Protein AF-A0A9W6VJ32-F1 (afdb_monomer)

Radius of gyration: 26.05 Å; Cα contacts (8 Å, |Δi|>4): 1551; chains: 1; bounding box: 72×73×75 Å

Structure (mmCIF, N/CA/C/O backbone):
data_AF-A0A9W6VJ32-F1
#
_entry.id   AF-A0A9W6VJ32-F1
#
loop_
_atom_site.group_PDB
_atom_site.id
_atom_site.type_symbol
_atom_site.label_atom_id
_atom_site.label_alt_id
_atom_site.label_comp_id
_atom_site.label_asym_id
_atom_site.label_entity_id
_atom_site.label_seq_id
_atom_site.pdbx_PDB_ins_code
_atom_site.Cartn_x
_atom_site.Cartn_y
_atom_site.Cartn_z
_atom_site.occupancy
_atom_site.B_iso_or_equiv
_atom_site.auth_seq_id
_atom_site.auth_comp_id
_atom_site.auth_asym_id
_atom_site.auth_atom_id
_atom_site.pdbx_PDB_model_num
ATOM 1 N N . MET A 1 1 ? -39.726 7.443 27.104 1.00 40.94 1 MET A N 1
ATOM 2 C CA . MET A 1 1 ? -38.645 8.088 27.878 1.00 40.94 1 MET A CA 1
ATOM 3 C C . MET A 1 1 ? -37.521 8.373 26.906 1.00 40.94 1 MET A C 1
ATOM 5 O O . MET A 1 1 ? -36.935 7.430 26.396 1.00 40.94 1 MET A O 1
ATOM 9 N N . THR A 1 2 ? -37.294 9.635 26.560 1.00 41.00 2 THR A N 1
ATOM 10 C CA . THR A 1 2 ? -36.160 10.039 25.723 1.00 41.00 2 THR A CA 1
ATOM 11 C C . THR A 1 2 ? -34.895 9.851 26.555 1.00 41.00 2 THR A C 1
ATOM 13 O O . THR A 1 2 ? -34.724 10.516 27.574 1.00 41.00 2 THR A O 1
ATOM 16 N N . ILE A 1 3 ? -34.066 8.877 26.184 1.00 44.22 3 ILE A N 1
ATOM 17 C CA . ILE A 1 3 ? -32.775 8.625 26.828 1.00 44.22 3 ILE A CA 1
ATOM 18 C C . ILE A 1 3 ? -31.898 9.858 26.566 1.00 44.22 3 ILE A C 1
ATOM 20 O O . ILE A 1 3 ? -31.773 10.296 25.425 1.00 44.22 3 ILE A O 1
ATOM 24 N N . GLY A 1 4 ? -31.357 10.474 27.620 1.00 54.16 4 GLY A N 1
ATOM 25 C CA . GLY A 1 4 ? -30.499 11.651 27.477 1.00 54.16 4 GLY A CA 1
ATOM 26 C C . GLY A 1 4 ? -29.152 11.302 26.817 1.00 54.16 4 GLY A C 1
ATOM 27 O O . GLY A 1 4 ? -28.707 10.158 26.932 1.00 54.16 4 GLY A O 1
ATOM 28 N N . PRO A 1 5 ? -28.446 12.270 26.196 1.00 63.97 5 PRO A N 1
ATOM 29 C CA . PRO A 1 5 ? -27.190 12.021 25.480 1.00 63.97 5 PRO A CA 1
ATOM 30 C C . PRO A 1 5 ? -26.116 11.312 26.318 1.00 63.97 5 PRO A C 1
ATOM 32 O O . PRO A 1 5 ? -25.423 10.441 25.812 1.00 63.97 5 PRO A O 1
ATOM 35 N N . ALA A 1 6 ? -25.994 11.639 27.609 1.00 68.06 6 ALA A N 1
ATOM 36 C CA . ALA A 1 6 ? -25.026 10.998 28.505 1.00 68.06 6 ALA A CA 1
ATOM 37 C C . ALA A 1 6 ? -25.353 9.519 28.785 1.00 68.06 6 ALA A C 1
ATOM 39 O O . ALA A 1 6 ? -24.449 8.699 28.931 1.00 68.06 6 ALA A O 1
ATOM 40 N N . THR A 1 7 ? -26.639 9.166 28.835 1.00 75.81 7 THR A N 1
ATOM 41 C CA . THR A 1 7 ? -27.082 7.782 29.026 1.00 75.81 7 THR A CA 1
ATOM 42 C C . THR A 1 7 ? -26.848 6.961 27.757 1.00 75.81 7 THR A C 1
ATOM 44 O O . THR A 1 7 ? -26.374 5.840 27.856 1.00 75.81 7 THR A O 1
ATOM 47 N N . GLU A 1 8 ? -27.072 7.532 26.568 1.00 80.75 8 GLU A N 1
ATOM 48 C CA . GLU A 1 8 ? -26.770 6.877 25.283 1.00 80.75 8 GLU A CA 1
ATOM 49 C C . GLU A 1 8 ? -25.266 6.573 25.120 1.00 80.75 8 GLU A C 1
ATOM 51 O O . GLU A 1 8 ? -24.898 5.481 24.694 1.00 80.75 8 GLU A O 1
ATOM 56 N N . LYS A 1 9 ? -24.390 7.513 25.507 1.00 79.50 9 LYS A N 1
ATOM 57 C CA . LYS A 1 9 ? -22.926 7.321 25.511 1.00 79.50 9 LYS A CA 1
ATOM 58 C C . LYS A 1 9 ? -22.494 6.186 26.438 1.00 79.50 9 LYS A C 1
ATOM 60 O O . LYS A 1 9 ? -21.724 5.313 26.051 1.00 79.50 9 LYS A O 1
ATOM 65 N N . LEU A 1 10 ? -23.023 6.176 27.664 1.00 84.75 10 LEU A N 1
ATOM 66 C CA . LEU A 1 10 ? -22.725 5.125 28.634 1.00 84.75 10 LEU A CA 1
ATOM 67 C C . LEU A 1 10 ? -23.205 3.749 28.151 1.00 84.75 10 LEU A C 1
ATOM 69 O O . LEU A 1 10 ? -22.510 2.759 28.366 1.00 84.75 10 LEU A O 1
ATOM 73 N N . GLU A 1 11 ? -24.363 3.683 27.490 1.00 88.31 11 GLU A N 1
ATOM 74 C CA . GLU A 1 11 ? -24.868 2.438 26.906 1.00 88.31 11 GLU A CA 1
ATOM 75 C C . GLU A 1 11 ? -23.987 1.938 25.756 1.00 88.31 11 GLU A C 1
ATOM 77 O O . GLU A 1 11 ? -23.660 0.753 25.742 1.00 88.31 11 GLU A O 1
ATOM 82 N N . ARG A 1 12 ? -23.522 2.818 24.855 1.00 88.75 12 ARG A N 1
ATOM 83 C CA . ARG A 1 12 ? -22.544 2.447 23.816 1.00 88.75 12 ARG A CA 1
ATOM 84 C C . ARG A 1 12 ? -21.220 1.979 24.408 1.00 88.75 12 ARG A C 1
ATOM 86 O O . ARG A 1 12 ? -20.704 0.954 23.995 1.00 88.75 12 ARG A O 1
ATOM 93 N N . PHE A 1 13 ? -20.692 2.678 25.410 1.00 88.88 13 PHE A N 1
ATOM 94 C CA . PHE A 1 13 ? -19.461 2.271 26.095 1.00 88.88 13 PHE A CA 1
ATOM 95 C C . PHE A 1 13 ? -19.580 0.884 26.747 1.00 88.88 13 PHE A C 1
ATOM 97 O O . PHE A 1 13 ? -18.640 0.097 26.707 1.00 88.88 13 PHE A O 1
ATOM 104 N N . ARG A 1 14 ? -20.741 0.570 27.337 1.00 89.31 14 ARG A N 1
ATOM 105 C CA . ARG A 1 14 ? -21.022 -0.750 27.929 1.00 89.31 14 ARG A CA 1
ATOM 106 C C . ARG A 1 14 ? -21.269 -1.832 26.885 1.00 89.31 14 ARG A C 1
ATOM 108 O O . ARG A 1 14 ? -20.959 -2.991 27.140 1.00 89.31 14 ARG A O 1
ATOM 115 N N . ASN A 1 15 ? -21.830 -1.456 25.739 1.00 91.56 15 ASN A N 1
ATOM 116 C CA . ASN A 1 15 ? -22.187 -2.361 24.656 1.00 91.56 15 ASN A CA 1
ATOM 117 C C . ASN A 1 15 ? -21.660 -1.829 23.311 1.00 91.56 15 ASN A C 1
ATOM 119 O O . ASN A 1 15 ? -22.465 -1.381 22.488 1.00 91.56 15 ASN A O 1
ATOM 123 N N . PRO A 1 16 ? -20.331 -1.857 23.077 1.00 94.94 16 PRO A N 1
ATOM 124 C CA . PRO A 1 16 ? -19.769 -1.410 21.809 1.00 94.94 16 PRO A CA 1
ATOM 125 C C . PRO A 1 16 ? -20.291 -2.260 20.650 1.00 94.94 16 PRO A C 1
ATOM 127 O O . PRO A 1 16 ? -20.499 -3.472 20.801 1.00 94.94 16 PRO A O 1
ATOM 130 N N . ASP A 1 17 ? -20.493 -1.624 19.498 1.00 95.06 17 ASP A N 1
ATOM 131 C CA . ASP A 1 17 ? -20.909 -2.312 18.278 1.00 95.06 17 ASP A CA 1
ATOM 132 C C . ASP A 1 17 ? -19.764 -3.135 17.656 1.00 95.06 17 ASP A C 1
ATOM 134 O O . ASP A 1 17 ? -18.640 -3.195 18.167 1.00 95.06 17 ASP A O 1
ATOM 138 N N . PHE A 1 18 ? -20.057 -3.799 16.537 1.00 96.50 18 PHE A N 1
ATOM 139 C CA . PHE A 1 18 ? -19.086 -4.663 15.876 1.00 96.50 18 PHE A CA 1
ATOM 140 C C . PHE A 1 18 ? -17.877 -3.905 15.319 1.00 96.50 18 PHE A C 1
ATOM 142 O O . PHE A 1 18 ? -16.813 -4.505 15.242 1.00 96.50 18 PHE A O 1
ATOM 149 N N . TRP A 1 19 ? -18.006 -2.614 14.987 1.00 95.75 19 TRP A N 1
ATOM 150 C CA . TRP A 1 19 ? -16.893 -1.812 14.480 1.00 95.75 19 TRP A CA 1
ATOM 151 C C . TRP A 1 19 ? -15.859 -1.501 15.557 1.00 95.75 19 TRP A C 1
ATOM 153 O O . TRP A 1 19 ? -14.695 -1.280 15.242 1.00 95.75 19 TRP A O 1
ATOM 163 N N . HIS A 1 20 ? -16.267 -1.476 16.823 1.00 96.94 20 HIS A N 1
ATOM 164 C CA . HIS A 1 20 ? -15.357 -1.246 17.944 1.00 96.94 20 HIS A CA 1
ATOM 165 C C . HIS A 1 20 ? -14.816 -2.552 18.526 1.00 96.94 20 HIS A C 1
ATOM 167 O O . HIS A 1 20 ? -13.751 -2.552 19.138 1.00 96.94 20 HIS A O 1
ATOM 173 N N . ARG A 1 21 ? -15.534 -3.667 18.351 1.00 98.12 21 ARG A N 1
ATOM 174 C CA . ARG A 1 21 ? -15.049 -4.992 18.750 1.00 98.12 21 ARG A CA 1
ATOM 175 C C . ARG A 1 21 ? -13.944 -5.483 17.816 1.00 98.12 21 ARG A C 1
ATOM 177 O O . ARG A 1 21 ? -14.006 -5.186 16.624 1.00 98.12 21 ARG A O 1
ATOM 184 N N . PRO A 1 22 ? -12.981 -6.278 18.320 1.00 98.31 22 PRO A N 1
ATOM 185 C CA . PRO A 1 22 ? -11.993 -6.911 17.461 1.00 98.31 22 PRO A CA 1
ATOM 186 C C . PRO A 1 22 ? -12.642 -7.693 16.318 1.00 98.31 22 PRO A C 1
ATOM 188 O O . PRO A 1 22 ? -13.724 -8.278 16.476 1.00 98.31 22 PRO A O 1
ATOM 191 N N . ALA A 1 23 ? -11.953 -7.711 15.186 1.00 98.38 23 ALA A N 1
ATOM 192 C CA . ALA A 1 23 ? -12.263 -8.541 14.033 1.00 98.38 23 ALA A CA 1
ATOM 193 C C . ALA A 1 23 ? -11.168 -9.591 13.834 1.00 98.38 23 ALA A C 1
ATOM 195 O O . ALA A 1 23 ? -10.108 -9.498 14.449 1.00 98.38 23 ALA A O 1
ATOM 196 N N . ASN A 1 24 ? -11.405 -10.578 12.975 1.00 97.94 24 ASN A N 1
ATOM 197 C CA . ASN A 1 24 ? -10.355 -11.503 12.556 1.00 97.94 24 ASN A CA 1
ATOM 198 C C . ASN A 1 24 ? -10.454 -11.873 11.076 1.00 97.94 24 ASN A C 1
ATOM 200 O O . ASN A 1 24 ? -11.537 -11.874 10.483 1.00 97.94 24 ASN A O 1
ATOM 204 N N . TYR A 1 25 ? -9.318 -12.255 10.507 1.00 97.69 25 TYR A N 1
ATOM 205 C CA . TYR A 1 25 ? -9.321 -13.115 9.336 1.00 97.69 25 TYR A CA 1
ATOM 206 C C . TYR A 1 25 ? -9.586 -14.551 9.749 1.00 97.69 25 TYR A C 1
ATOM 208 O O . TYR A 1 25 ? -8.869 -15.093 10.589 1.00 97.69 25 TYR A O 1
ATOM 216 N N . TRP A 1 26 ? -10.568 -15.187 9.120 1.00 97.88 26 TRP A N 1
ATOM 217 C CA . TRP A 1 26 ? -10.842 -16.598 9.312 1.00 97.88 26 TRP A CA 1
ATOM 218 C C . TRP A 1 26 ? -10.242 -17.424 8.176 1.00 97.88 26 TRP A C 1
ATOM 220 O O . TRP A 1 26 ? -10.763 -17.457 7.061 1.00 97.88 26 TRP A O 1
ATOM 230 N N . PHE A 1 27 ? -9.128 -18.088 8.476 1.00 96.25 27 PHE A N 1
ATOM 231 C CA . PHE A 1 27 ? -8.302 -18.790 7.503 1.00 96.25 27 PHE A CA 1
ATOM 232 C C . PHE A 1 27 ? -8.800 -20.191 7.196 1.00 96.25 27 PHE A C 1
ATOM 234 O O . PHE A 1 27 ? -8.753 -21.108 8.027 1.00 96.25 27 PHE A O 1
ATOM 241 N N . TRP A 1 28 ? -9.237 -20.354 5.953 1.00 95.25 28 TRP A N 1
ATOM 242 C CA . TRP A 1 28 ? -9.712 -21.605 5.399 1.00 95.25 28 TRP A CA 1
ATOM 243 C C . TRP A 1 28 ? -8.620 -22.274 4.569 1.00 95.25 28 TRP A C 1
ATOM 245 O O . TRP A 1 28 ? -8.153 -21.755 3.560 1.00 95.25 28 TRP A O 1
ATOM 255 N N . HIS A 1 29 ? -8.260 -23.481 4.994 1.00 91.25 29 HIS A N 1
ATOM 256 C CA . HIS A 1 29 ? -7.287 -24.349 4.320 1.00 91.25 29 HIS A CA 1
ATOM 257 C C . HIS A 1 29 ? -7.994 -25.468 3.529 1.00 91.25 29 HIS A C 1
ATOM 259 O O . HIS A 1 29 ? -7.401 -26.155 2.704 1.00 91.25 29 HIS A O 1
ATOM 265 N N . ARG A 1 30 ? -9.289 -25.655 3.809 1.00 92.38 30 ARG A N 1
ATOM 266 C CA . ARG A 1 30 ? -10.243 -26.552 3.148 1.00 92.38 30 ARG A CA 1
ATOM 267 C C . ARG A 1 30 ? -11.662 -26.090 3.466 1.00 92.38 30 ARG A C 1
ATOM 269 O O . ARG A 1 30 ? -11.849 -25.293 4.387 1.00 92.38 30 ARG A O 1
ATOM 276 N N . VAL A 1 31 ? -12.652 -26.613 2.751 1.00 94.88 31 VAL A N 1
ATOM 277 C CA . VAL A 1 31 ? -14.061 -26.351 3.060 1.00 94.88 31 VAL A CA 1
ATOM 278 C C . VAL A 1 31 ? -14.361 -26.850 4.490 1.00 94.88 31 VAL A C 1
ATOM 280 O O . VAL A 1 31 ? -14.072 -28.015 4.799 1.00 94.88 31 VAL A O 1
ATOM 283 N N . PRO A 1 32 ? -14.875 -25.994 5.392 1.00 96.69 32 PRO A N 1
ATOM 284 C CA . PRO A 1 32 ? -15.302 -26.422 6.719 1.00 96.69 32 PRO A CA 1
ATOM 285 C C . PRO A 1 32 ? -16.650 -27.145 6.664 1.00 96.69 32 PRO A C 1
ATOM 287 O O . PRO A 1 32 ? -17.497 -26.857 5.818 1.00 96.69 32 PRO A O 1
ATOM 290 N N . THR A 1 33 ? -16.872 -28.069 7.596 1.00 97.94 33 THR A N 1
ATOM 291 C CA . THR A 1 33 ? -18.195 -28.678 7.786 1.00 97.94 33 THR A CA 1
ATOM 292 C C . THR A 1 33 ? -19.156 -27.697 8.463 1.00 97.94 33 THR A C 1
ATOM 294 O O . THR A 1 33 ? -18.730 -26.734 9.100 1.00 97.94 33 THR A O 1
ATOM 297 N N . GLU A 1 34 ? -20.467 -27.944 8.381 1.00 98.25 34 GLU A N 1
ATOM 298 C CA . GLU A 1 34 ? -21.461 -27.105 9.070 1.00 98.25 34 GLU A CA 1
ATOM 299 C C . GLU A 1 34 ? -21.238 -27.058 10.592 1.00 98.25 34 GLU A C 1
ATOM 301 O O . GLU A 1 34 ? -21.390 -26.000 11.205 1.00 98.25 34 GLU A O 1
ATOM 306 N N . ASP A 1 35 ? -20.812 -28.175 11.192 1.00 98.44 35 ASP A N 1
ATOM 307 C CA . ASP A 1 35 ? -20.491 -28.256 12.620 1.00 98.44 35 ASP A CA 1
ATOM 308 C C . ASP A 1 35 ? -19.253 -27.421 12.970 1.00 98.44 35 ASP A C 1
ATOM 310 O O . ASP A 1 35 ? -19.235 -26.738 13.995 1.00 98.44 35 ASP A O 1
ATOM 314 N N . GLU A 1 36 ? -18.227 -27.425 12.112 1.00 98.25 36 GLU A N 1
ATOM 315 C CA . GLU A 1 36 ? -17.039 -26.581 12.288 1.00 98.25 36 GLU A CA 1
ATOM 316 C C . GLU A 1 36 ? -17.384 -25.098 12.165 1.00 98.25 36 GLU A C 1
ATOM 318 O O . GLU A 1 36 ? -16.943 -24.308 13.001 1.00 98.25 36 GLU A O 1
ATOM 323 N N . ILE A 1 37 ? -18.215 -24.732 11.181 1.00 98.81 37 ILE A N 1
ATOM 324 C CA . ILE A 1 37 ? -18.724 -23.365 11.016 1.00 98.81 37 ILE A CA 1
ATOM 325 C C . ILE A 1 37 ? -19.460 -22.925 12.283 1.00 98.81 37 ILE A C 1
ATOM 327 O O . ILE A 1 37 ? -19.151 -21.876 12.853 1.00 98.81 37 ILE A O 1
ATOM 331 N N . LEU A 1 38 ? -20.414 -23.728 12.760 1.00 98.81 38 LEU A N 1
ATOM 332 C CA . LEU A 1 38 ? -21.183 -23.407 13.959 1.00 98.81 38 LEU A CA 1
ATOM 333 C C . LEU A 1 38 ? -20.287 -23.278 15.192 1.00 98.81 38 LEU A C 1
ATOM 335 O O . LEU A 1 38 ? -20.427 -22.314 15.951 1.00 98.81 38 LEU A O 1
ATOM 339 N N . ASN A 1 39 ? -19.377 -24.230 15.393 1.00 98.56 39 ASN A N 1
ATOM 340 C CA . ASN A 1 39 ? -18.496 -24.245 16.549 1.00 98.56 39 ASN A CA 1
ATOM 341 C C . ASN A 1 39 ? -17.556 -23.033 16.547 1.00 98.56 39 ASN A C 1
ATOM 343 O O . ASN A 1 39 ? -17.506 -22.305 17.535 1.00 98.56 39 ASN A O 1
ATOM 347 N N . GLN A 1 40 ? -16.872 -22.757 15.434 1.00 98.38 40 GLN A N 1
ATOM 348 C CA . GLN A 1 40 ? -15.889 -21.674 15.377 1.00 98.38 40 GLN A CA 1
ATOM 349 C C . GLN A 1 40 ? -16.530 -20.290 15.425 1.00 98.38 40 GLN A C 1
ATOM 351 O O . GLN A 1 40 ? -16.031 -19.431 16.148 1.00 98.38 40 GLN A O 1
ATOM 356 N N . LEU A 1 41 ? -17.679 -20.072 14.779 1.00 98.81 41 LEU A N 1
ATOM 357 C CA . LEU A 1 41 ? -18.399 -18.803 14.924 1.00 98.81 41 LEU A CA 1
ATOM 358 C C . LEU A 1 41 ? -18.948 -18.609 16.346 1.00 98.81 41 LEU A C 1
ATOM 360 O O . LEU A 1 41 ? -18.962 -17.489 16.861 1.00 98.81 41 L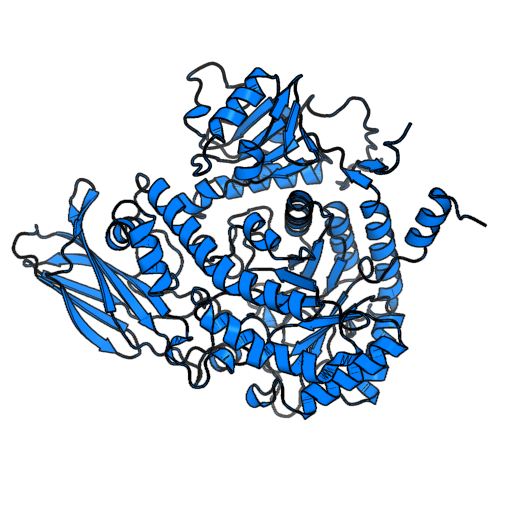EU A O 1
ATOM 364 N N . THR A 1 42 ? -19.359 -19.690 17.017 1.00 98.81 42 THR A N 1
ATOM 365 C CA . THR A 1 42 ? -19.733 -19.631 18.440 1.00 98.81 42 THR A CA 1
ATOM 366 C C . THR A 1 42 ? -18.522 -19.262 19.294 1.00 98.81 42 THR A C 1
ATOM 368 O O . THR A 1 42 ? -18.610 -18.334 20.095 1.00 98.81 42 THR A O 1
ATOM 371 N N . THR A 1 43 ? -17.373 -19.901 19.056 1.00 98.69 43 THR A N 1
ATOM 372 C CA . THR A 1 43 ? -16.103 -19.574 19.715 1.00 98.69 43 THR A CA 1
ATOM 373 C C . THR A 1 43 ? -15.706 -18.112 19.492 1.00 98.69 43 THR A C 1
ATOM 375 O O . THR A 1 43 ? -15.368 -17.429 20.455 1.00 98.69 43 THR A O 1
ATOM 378 N N . MET A 1 44 ? -15.803 -17.587 18.265 1.00 98.75 44 MET A N 1
ATOM 379 C CA . MET A 1 44 ? -15.507 -16.179 17.972 1.00 98.75 44 MET A CA 1
ATOM 380 C C . MET A 1 44 ? -16.406 -15.231 18.777 1.00 98.75 44 MET A C 1
ATOM 382 O O . MET A 1 44 ? -15.929 -14.286 19.410 1.00 98.75 44 MET A O 1
ATOM 386 N N . ARG A 1 45 ? -17.715 -15.503 18.807 1.00 98.50 45 ARG A N 1
ATOM 387 C CA . ARG A 1 45 ? -18.674 -14.708 19.582 1.00 98.50 45 ARG A CA 1
ATOM 388 C C . ARG A 1 45 ? -18.364 -14.746 21.081 1.00 98.50 45 ARG A C 1
ATOM 390 O O . ARG A 1 45 ? -18.418 -13.713 21.750 1.00 98.50 45 ARG A O 1
ATOM 397 N N . GLU A 1 46 ? -18.062 -15.920 21.625 1.00 98.50 46 GLU A N 1
ATOM 398 C CA . GLU A 1 46 ? -17.724 -16.090 23.042 1.00 98.50 46 GLU A CA 1
ATOM 399 C C . GLU A 1 46 ? -16.419 -15.370 23.401 1.00 98.50 46 GLU A C 1
ATOM 401 O O . GLU A 1 46 ? -16.377 -14.656 24.408 1.00 98.50 46 GLU A O 1
ATOM 406 N N . ALA A 1 47 ? -15.417 -15.453 22.521 1.00 98.50 47 ALA A N 1
ATOM 407 C CA . ALA A 1 47 ? -14.147 -14.739 22.611 1.00 98.50 47 ALA A CA 1
ATOM 408 C C . ALA A 1 47 ? -14.283 -13.215 22.431 1.00 98.50 47 ALA A C 1
ATOM 410 O O . ALA A 1 47 ? -13.345 -12.487 22.739 1.00 98.50 47 ALA A O 1
ATOM 411 N N . GLY A 1 48 ? -15.446 -12.710 22.010 1.00 98.12 48 GLY A N 1
ATOM 412 C CA . GLY A 1 48 ? -15.768 -11.282 21.994 1.00 98.12 48 GLY A CA 1
ATOM 413 C C . GLY A 1 48 ? -15.519 -10.558 20.670 1.00 98.12 48 GLY A C 1
ATOM 414 O O . GLY A 1 48 ? -15.640 -9.328 20.657 1.00 98.12 48 GLY A O 1
ATOM 415 N N . TYR A 1 49 ? -15.226 -11.284 19.585 1.00 98.62 49 TYR A N 1
ATOM 416 C CA . TYR A 1 49 ? -15.144 -10.707 18.240 1.00 98.62 49 TYR A CA 1
ATOM 417 C C . TYR A 1 49 ? -16.509 -10.173 17.784 1.00 98.62 49 TYR A C 1
ATOM 419 O O . TYR A 1 49 ? -17.558 -10.733 18.119 1.00 98.62 49 TYR A O 1
ATOM 427 N N . GLY A 1 50 ? -16.493 -9.077 17.024 1.00 98.25 50 GLY A N 1
ATOM 428 C CA . GLY A 1 50 ? -17.693 -8.476 16.428 1.00 98.25 50 GLY A CA 1
ATOM 429 C C . GLY A 1 50 ? -17.891 -8.846 14.961 1.00 98.25 50 GLY A C 1
ATOM 430 O O . GLY A 1 50 ? -19.029 -8.985 14.502 1.00 98.25 50 GLY A O 1
ATOM 431 N N . SER A 1 51 ? -16.790 -9.020 14.233 1.00 98.62 51 SER A N 1
ATOM 432 C CA . SER A 1 51 ? -16.803 -9.350 12.813 1.00 98.62 51 SER A CA 1
ATOM 433 C C . SER A 1 51 ? -15.645 -10.257 12.412 1.00 98.62 51 SER A C 1
ATOM 435 O O . SER A 1 51 ? -14.706 -10.465 13.178 1.00 98.62 51 SER A O 1
ATOM 437 N N . PHE A 1 52 ? -15.728 -10.815 11.212 1.00 98.69 52 PHE A N 1
ATOM 438 C CA . PHE A 1 52 ? -14.658 -11.593 10.598 1.00 98.69 52 PHE A CA 1
ATOM 439 C C . PHE A 1 52 ? -14.739 -11.501 9.070 1.00 98.69 52 PHE A C 1
ATOM 441 O O . PHE A 1 52 ? -15.774 -11.118 8.525 1.00 98.69 52 PHE A O 1
ATOM 448 N N . GLN A 1 53 ? -13.683 -11.903 8.373 1.00 97.94 53 GLN A N 1
ATOM 449 C CA . GLN A 1 53 ? -13.727 -12.158 6.932 1.00 97.94 53 GLN A CA 1
ATOM 450 C C . GLN A 1 53 ? -13.081 -13.500 6.606 1.00 97.94 53 GLN A C 1
ATOM 452 O O . GLN A 1 53 ? -12.042 -13.848 7.161 1.00 97.94 53 GLN A O 1
ATOM 457 N N . VAL A 1 54 ? -13.724 -14.278 5.735 1.00 97.75 54 VAL A N 1
ATOM 458 C CA . VAL A 1 54 ? -13.202 -15.582 5.307 1.00 97.75 54 VAL A CA 1
ATOM 459 C C . VAL A 1 54 ? -12.116 -15.352 4.270 1.00 97.75 54 VAL A C 1
ATOM 461 O O . VAL A 1 54 ? -12.412 -14.819 3.206 1.00 97.75 54 VAL A O 1
ATOM 464 N N . ALA A 1 55 ? -10.901 -15.810 4.554 1.00 96.06 55 ALA A N 1
ATOM 465 C CA . ALA A 1 55 ? -9.777 -15.762 3.627 1.00 96.06 55 ALA A CA 1
ATOM 466 C C . ALA A 1 55 ? -9.225 -17.175 3.415 1.00 96.06 55 ALA A C 1
ATOM 468 O O . ALA A 1 55 ? -9.067 -17.951 4.360 1.00 96.06 55 ALA A O 1
ATOM 469 N N . VAL A 1 56 ? -8.951 -17.531 2.163 1.00 94.69 56 VAL A N 1
ATOM 470 C CA . VAL A 1 56 ? -8.240 -18.777 1.839 1.00 94.69 56 VAL A CA 1
ATOM 471 C C . VAL A 1 56 ? -6.730 -18.553 1.919 1.00 94.69 56 VAL A C 1
ATOM 473 O O . VAL A 1 56 ? -6.280 -17.410 1.863 1.00 94.69 56 VAL A O 1
ATOM 476 N N . ARG A 1 57 ? -5.968 -19.639 2.100 1.00 91.62 57 ARG A N 1
ATOM 477 C CA . ARG A 1 57 ? -4.498 -19.622 2.232 1.00 91.62 57 ARG A CA 1
ATOM 478 C C . ARG A 1 57 ? -3.808 -20.416 1.123 1.00 91.62 57 ARG A C 1
ATOM 480 O O . ARG A 1 57 ? -4.460 -21.180 0.418 1.00 91.62 57 ARG A O 1
ATOM 487 N N . LEU A 1 58 ? -2.482 -20.281 0.999 1.00 89.56 58 LEU A N 1
ATOM 488 C CA . LEU A 1 58 ? -1.659 -20.939 -0.034 1.00 89.56 58 LEU A CA 1
ATOM 489 C C . LEU A 1 58 ? -1.848 -22.462 -0.110 1.00 89.56 58 LEU A C 1
ATOM 491 O O . LEU A 1 58 ? -1.699 -23.055 -1.175 1.00 89.56 58 LEU A O 1
ATOM 495 N N . SER A 1 59 ? -2.217 -23.082 1.008 1.00 86.69 59 SER A N 1
ATOM 496 C CA . SER A 1 59 ? -2.548 -24.507 1.106 1.00 86.69 59 SER A CA 1
ATOM 497 C C . SER A 1 59 ? -3.871 -24.911 0.433 1.00 86.69 59 SER A C 1
ATOM 499 O O . SER A 1 59 ? -4.091 -26.102 0.193 1.00 86.69 59 SER A O 1
ATOM 501 N N . TRP A 1 60 ? -4.757 -23.957 0.135 1.00 90.88 60 TRP A N 1
ATOM 502 C CA . TRP A 1 60 ? -6.015 -24.208 -0.562 1.00 90.88 60 TRP A CA 1
ATOM 503 C C . TRP A 1 60 ? -5.748 -24.604 -2.028 1.00 90.88 60 TRP A C 1
ATOM 505 O O . TRP A 1 60 ? -4.808 -24.119 -2.649 1.00 90.88 60 TRP A O 1
ATOM 515 N N . PRO A 1 61 ? -6.551 -25.477 -2.657 1.00 90.94 61 PRO A N 1
ATOM 516 C CA . PRO A 1 61 ? -6.398 -25.744 -4.086 1.00 90.94 61 PRO A CA 1
ATOM 517 C C . PRO A 1 61 ? -6.926 -24.579 -4.941 1.00 90.94 61 PRO A C 1
ATOM 519 O O . PRO A 1 61 ? -8.137 -24.379 -5.033 1.00 90.94 61 PRO A O 1
ATOM 522 N N . LEU A 1 62 ? -6.048 -23.850 -5.641 1.00 91.75 62 LEU A N 1
ATOM 523 C CA . LEU A 1 62 ? -6.393 -22.674 -6.470 1.00 91.75 62 LEU A CA 1
ATOM 524 C C . LEU A 1 62 ? -7.658 -22.858 -7.338 1.00 91.75 62 LEU A C 1
ATOM 526 O O . LEU A 1 62 ? -8.545 -22.008 -7.372 1.00 91.75 62 LEU A O 1
ATOM 530 N N . ARG A 1 63 ? -7.786 -24.013 -8.005 1.00 91.00 63 ARG A N 1
ATOM 531 C CA . ARG A 1 63 ? -8.923 -24.343 -8.890 1.00 91.00 63 ARG A CA 1
ATOM 532 C C . ARG A 1 63 ? -10.282 -24.431 -8.175 1.00 91.00 63 ARG A C 1
ATOM 534 O O . ARG A 1 63 ? -11.317 -24.366 -8.833 1.00 91.00 63 ARG A O 1
ATOM 541 N N . GLU A 1 64 ? -10.280 -24.634 -6.859 1.00 94.94 64 GLU A N 1
ATOM 542 C CA . GLU A 1 64 ? -11.477 -24.810 -6.026 1.00 94.94 64 GLU A CA 1
ATOM 543 C C . GLU A 1 64 ? -11.958 -23.486 -5.417 1.00 94.94 64 GLU A C 1
ATOM 545 O O . GLU A 1 64 ? -13.068 -23.422 -4.882 1.00 94.94 64 GLU A O 1
ATOM 550 N N . TYR A 1 65 ? -11.165 -22.414 -5.529 1.00 96.38 65 TYR A N 1
ATOM 551 C CA . TYR A 1 65 ? -11.577 -21.070 -5.136 1.00 96.38 65 TYR A CA 1
ATOM 552 C C . TYR A 1 65 ? -12.781 -20.595 -5.963 1.00 96.38 65 TYR A C 1
ATOM 554 O O . TYR A 1 65 ? -12.818 -20.754 -7.192 1.00 96.38 65 TYR A O 1
ATOM 562 N N . LEU A 1 66 ? -13.784 -20.043 -5.269 1.00 97.06 66 LEU A N 1
ATOM 563 C CA . LEU A 1 66 ? -15.106 -19.674 -5.804 1.00 97.06 66 LEU A CA 1
ATOM 564 C C . LEU A 1 66 ? -15.869 -20.836 -6.463 1.00 97.06 66 LEU A C 1
ATOM 566 O O . LEU A 1 66 ? -16.761 -20.627 -7.283 1.00 97.06 66 LEU A O 1
ATOM 570 N N . SER A 1 67 ? -15.537 -22.083 -6.118 1.00 97.38 67 SER A N 1
ATOM 571 C CA . SER A 1 67 ? -16.363 -23.230 -6.494 1.00 97.38 67 SER A CA 1
ATOM 572 C C . SER A 1 67 ? -17.736 -23.165 -5.819 1.00 97.38 67 SER A C 1
ATOM 574 O O . SER A 1 67 ? -17.940 -22.492 -4.807 1.00 97.38 67 SER A O 1
ATOM 576 N N . ARG A 1 68 ? -18.696 -23.933 -6.345 1.00 97.69 68 ARG A N 1
ATOM 577 C CA . ARG A 1 68 ? -20.028 -24.049 -5.737 1.00 97.69 68 ARG A CA 1
ATOM 578 C C . ARG A 1 68 ? -19.967 -24.538 -4.288 1.00 97.69 68 ARG A C 1
ATOM 580 O O . ARG A 1 68 ? -20.757 -24.082 -3.468 1.00 97.69 68 ARG A O 1
ATOM 587 N N . GLU A 1 69 ? -19.062 -25.464 -3.986 1.00 97.69 69 GLU A N 1
ATOM 588 C CA . GLU A 1 69 ? -18.880 -25.998 -2.634 1.00 97.69 69 GLU A CA 1
ATOM 589 C C . GLU A 1 69 ? -18.370 -24.912 -1.680 1.00 97.69 69 GLU A C 1
ATOM 591 O O . GLU A 1 69 ? -18.975 -24.688 -0.632 1.00 97.69 69 GLU A O 1
ATOM 596 N N . TYR A 1 70 ? -17.351 -24.156 -2.101 1.00 97.94 70 TYR A N 1
ATOM 597 C CA . TYR A 1 70 ? -16.848 -22.996 -1.363 1.00 97.94 70 TYR A CA 1
ATOM 598 C C . TYR A 1 70 ? -17.956 -21.966 -1.091 1.00 97.94 70 TYR A C 1
ATOM 600 O O . TYR A 1 70 ? -18.198 -21.607 0.060 1.00 97.94 70 TYR A O 1
ATOM 608 N N . LEU A 1 71 ? -18.684 -21.539 -2.129 1.00 98.50 71 LEU A N 1
ATOM 609 C CA . LEU A 1 71 ? -19.750 -20.538 -1.995 1.00 98.50 71 LEU A CA 1
ATOM 610 C C . LEU A 1 71 ? -20.918 -21.040 -1.132 1.00 98.50 71 LEU A C 1
ATOM 612 O O . LEU A 1 71 ? -21.530 -20.256 -0.410 1.00 98.50 71 LEU A O 1
ATOM 616 N N . THR A 1 72 ? -21.198 -22.348 -1.145 1.00 98.62 72 THR A N 1
ATOM 617 C CA . THR A 1 72 ? -22.198 -22.960 -0.254 1.00 98.62 72 THR A CA 1
ATOM 618 C C . THR A 1 72 ? -21.749 -22.885 1.206 1.00 98.62 72 THR A C 1
ATOM 620 O O . THR A 1 72 ? -22.535 -22.490 2.062 1.00 98.62 72 THR A O 1
ATOM 623 N N . ALA A 1 73 ? -20.483 -23.186 1.505 1.00 98.62 73 ALA A N 1
ATOM 624 C CA . ALA A 1 73 ? -19.953 -23.058 2.863 1.00 98.62 73 ALA A CA 1
ATOM 625 C C . ALA A 1 73 ? -19.898 -21.593 3.336 1.00 98.62 73 ALA A C 1
ATOM 627 O O . ALA A 1 73 ? -20.206 -21.301 4.495 1.00 98.62 73 ALA A O 1
ATOM 628 N N . VAL A 1 74 ? -19.565 -20.656 2.442 1.00 98.69 74 VAL A N 1
ATOM 629 C CA . VAL A 1 74 ? -19.618 -19.207 2.710 1.00 98.69 74 VAL A CA 1
ATOM 630 C C . VAL A 1 74 ? -21.050 -18.759 3.007 1.00 98.69 74 VAL A C 1
ATOM 632 O O . VAL A 1 74 ? -21.283 -18.004 3.951 1.00 98.69 74 VAL A O 1
ATOM 635 N N . ARG A 1 75 ? -22.035 -19.282 2.272 1.00 98.75 75 ARG A N 1
ATOM 636 C CA . ARG A 1 75 ? -23.452 -19.046 2.557 1.00 98.75 75 ARG A CA 1
ATOM 637 C C . ARG A 1 75 ? -23.854 -19.566 3.940 1.00 98.75 75 ARG A C 1
ATOM 639 O O . ARG A 1 75 ? -24.381 -18.795 4.740 1.00 98.75 75 ARG A O 1
ATOM 646 N N . THR A 1 76 ? -23.533 -20.819 4.268 1.00 98.81 76 THR A N 1
ATOM 647 C CA . THR A 1 76 ? -23.789 -21.394 5.603 1.00 98.81 76 THR A CA 1
ATOM 648 C C . THR A 1 76 ? -23.120 -20.581 6.716 1.00 98.81 76 THR A C 1
ATOM 650 O O . THR A 1 76 ? -23.694 -20.384 7.792 1.00 98.81 76 THR A O 1
ATOM 653 N N . THR A 1 77 ? -21.922 -20.060 6.448 1.00 98.81 77 THR A N 1
ATOM 654 C CA . THR A 1 77 ? -21.199 -19.143 7.335 1.00 98.81 77 THR A CA 1
ATOM 655 C C . THR A 1 77 ? -21.984 -17.856 7.570 1.00 98.81 77 THR A C 1
ATOM 657 O O . THR A 1 77 ? -22.194 -17.485 8.724 1.00 98.81 77 THR A O 1
ATOM 660 N N . ALA A 1 78 ? -22.490 -17.208 6.518 1.00 98.88 78 ALA A N 1
ATOM 661 C CA . ALA A 1 78 ? -23.282 -15.986 6.638 1.00 98.88 78 ALA A CA 1
ATOM 662 C C . ALA A 1 78 ? -24.625 -16.218 7.364 1.00 98.88 78 ALA A C 1
ATOM 664 O O . ALA A 1 78 ? -25.009 -15.426 8.229 1.00 98.88 78 ALA A O 1
ATOM 665 N N . ASP A 1 79 ? -25.320 -17.326 7.085 1.00 98.81 79 ASP A N 1
ATOM 666 C CA . ASP A 1 79 ? -26.546 -17.733 7.792 1.00 98.81 79 ASP A CA 1
ATOM 667 C C . ASP A 1 79 ? -26.299 -17.945 9.292 1.00 98.81 79 ASP A C 1
ATOM 669 O O . ASP A 1 79 ? -27.075 -17.500 10.148 1.00 98.81 79 ASP A O 1
ATOM 673 N N . THR A 1 80 ? -25.177 -18.574 9.632 1.00 98.81 80 THR A N 1
ATOM 674 C CA . THR A 1 80 ? -24.785 -18.814 11.023 1.00 98.81 80 THR A CA 1
ATOM 675 C C . THR A 1 80 ? -24.341 -17.525 11.717 1.00 98.81 80 THR A C 1
ATOM 677 O O . THR A 1 80 ? -24.770 -17.259 12.843 1.00 98.81 80 THR A O 1
ATOM 680 N N . ALA A 1 81 ? -23.564 -16.675 11.041 1.00 98.81 81 ALA A N 1
ATOM 681 C CA . ALA A 1 81 ? -23.141 -15.371 11.547 1.00 98.81 81 ALA A CA 1
ATOM 682 C C . ALA A 1 81 ? -24.345 -14.480 11.879 1.00 98.81 81 ALA A C 1
ATOM 684 O O . ALA A 1 81 ? -24.409 -13.928 12.980 1.00 98.81 81 ALA A O 1
ATOM 685 N N . ARG A 1 82 ? -25.355 -14.433 10.996 1.00 98.69 82 ARG A N 1
ATOM 686 C CA . ARG A 1 82 ? -26.624 -13.731 11.243 1.00 98.69 82 ARG A CA 1
ATOM 687 C C . ARG A 1 82 ? -27.299 -14.207 12.526 1.00 98.69 82 ARG A C 1
ATOM 689 O O . ARG A 1 82 ? -27.689 -13.388 13.356 1.00 98.69 82 ARG A O 1
ATOM 696 N N . ARG A 1 83 ? -27.428 -15.527 12.713 1.00 98.50 83 ARG A N 1
ATOM 697 C CA . ARG A 1 83 ? -28.043 -16.122 13.917 1.00 98.50 83 ARG A CA 1
ATOM 698 C C . ARG A 1 83 ? -27.281 -15.782 15.199 1.00 98.50 83 ARG A C 1
ATOM 700 O O . ARG A 1 83 ? -27.893 -15.678 16.260 1.00 98.50 83 ARG A O 1
ATOM 707 N N . LEU A 1 84 ? -25.962 -15.638 15.104 1.00 98.44 84 LEU A N 1
ATOM 708 C CA . LEU A 1 84 ? -25.077 -15.332 16.228 1.00 98.44 84 LEU A CA 1
ATOM 709 C C . LEU A 1 84 ? -24.883 -13.826 16.464 1.00 98.44 84 LEU A C 1
ATOM 711 O O . LEU A 1 84 ? -24.341 -13.449 17.503 1.00 98.44 84 LEU A O 1
ATOM 715 N N . GLY A 1 85 ? -25.359 -12.974 15.551 1.00 97.88 85 GLY A N 1
ATOM 716 C CA . GLY A 1 85 ? -25.206 -11.521 15.623 1.00 97.88 85 GLY A CA 1
ATOM 717 C C . GLY A 1 85 ? -23.811 -11.019 15.241 1.00 97.88 85 GLY A C 1
ATOM 718 O O . GLY A 1 85 ? -23.469 -9.892 15.586 1.00 97.88 85 GLY A O 1
ATOM 719 N N . LEU A 1 86 ? -23.017 -11.835 14.545 1.00 98.62 86 LEU A N 1
ATOM 720 C CA . LEU A 1 86 ? -21.718 -11.440 13.999 1.00 98.62 86 LEU A CA 1
ATOM 721 C C . LEU A 1 86 ? -21.895 -10.701 12.667 1.00 98.62 86 LEU A C 1
ATOM 723 O O . LEU A 1 86 ? -22.943 -10.793 12.018 1.00 98.62 86 LEU A O 1
ATOM 727 N N . ARG A 1 87 ? -20.868 -9.956 12.263 1.00 98.69 87 ARG A N 1
ATOM 728 C CA . ARG A 1 87 ? -20.763 -9.363 10.925 1.00 98.69 87 ARG A CA 1
ATOM 729 C C . ARG A 1 87 ? -19.664 -10.021 10.112 1.00 98.69 87 ARG A C 1
ATOM 731 O O . ARG A 1 87 ? -18.706 -10.551 10.666 1.00 98.69 87 ARG A O 1
ATOM 738 N N . MET A 1 88 ? -19.824 -9.976 8.802 1.00 98.38 88 MET A N 1
ATOM 739 C CA . MET A 1 88 ? -18.921 -10.583 7.844 1.00 98.38 88 MET A CA 1
ATOM 740 C C . MET A 1 88 ? -18.445 -9.538 6.830 1.00 98.38 88 MET A C 1
ATOM 742 O O . MET A 1 88 ? -19.247 -8.763 6.305 1.00 98.38 88 MET A O 1
ATOM 746 N N . GLY A 1 89 ? -17.146 -9.531 6.554 1.00 98.19 89 GLY A N 1
ATOM 747 C CA . GLY A 1 89 ? -16.568 -8.918 5.362 1.00 98.19 89 GLY A CA 1
ATOM 748 C C . GLY A 1 89 ? -16.360 -9.960 4.261 1.00 98.19 89 GLY A C 1
ATOM 749 O O . GLY A 1 89 ? -16.148 -11.143 4.547 1.00 98.19 89 GLY A O 1
ATOM 750 N N . ILE A 1 90 ? -16.409 -9.524 3.005 1.00 98.44 90 ILE A N 1
ATOM 751 C CA . ILE A 1 90 ? -15.872 -10.288 1.875 1.00 98.44 90 ILE A CA 1
ATOM 752 C C . ILE A 1 90 ? -14.391 -9.935 1.782 1.00 98.44 90 ILE A C 1
ATOM 754 O O . ILE A 1 90 ? -14.064 -8.788 1.496 1.00 98.44 90 ILE A O 1
ATOM 758 N N . TYR A 1 91 ? -13.511 -10.899 2.040 1.00 97.81 91 TYR A N 1
ATOM 759 C CA . TYR A 1 91 ? -12.118 -10.783 1.621 1.00 97.81 91 TYR A CA 1
ATOM 760 C C . TYR A 1 91 ? -12.073 -11.043 0.117 1.00 97.81 91 TYR A C 1
ATOM 762 O O . TYR A 1 91 ? -12.634 -12.040 -0.346 1.00 97.81 91 TYR A O 1
ATOM 770 N N . ASP A 1 92 ? -11.535 -10.098 -0.642 1.00 96.50 92 ASP A N 1
ATOM 771 C CA . ASP A 1 92 ? -11.855 -9.971 -2.062 1.00 96.50 92 ASP A CA 1
ATOM 772 C C . ASP A 1 92 ? -11.101 -10.930 -2.993 1.00 96.50 92 ASP A C 1
ATOM 774 O O . ASP A 1 92 ? -11.489 -11.057 -4.157 1.00 96.50 92 ASP A O 1
ATOM 778 N N . ASP A 1 93 ? -10.087 -11.644 -2.495 1.00 96.69 93 ASP A N 1
ATOM 779 C CA . ASP A 1 93 ? -9.257 -12.516 -3.327 1.00 96.69 93 ASP A CA 1
ATOM 780 C C . ASP A 1 93 ? -8.849 -13.854 -2.675 1.00 96.69 93 ASP A C 1
ATOM 782 O O . ASP A 1 93 ? -9.205 -14.220 -1.548 1.00 96.69 93 ASP A O 1
ATOM 786 N N . TYR A 1 94 ? -8.147 -14.648 -3.477 1.00 94.56 94 TYR A N 1
ATOM 787 C CA . TYR A 1 94 ? -7.453 -15.861 -3.107 1.00 94.56 94 TYR A CA 1
ATOM 788 C C . TYR A 1 94 ? -6.085 -15.499 -2.529 1.00 94.56 94 TYR A C 1
ATOM 790 O O . TYR A 1 94 ? -5.195 -15.118 -3.290 1.00 94.56 94 TYR A O 1
ATOM 798 N N . ASN A 1 95 ? -5.905 -15.677 -1.214 1.00 91.75 95 ASN A N 1
ATOM 799 C CA . ASN A 1 95 ? -4.793 -15.081 -0.459 1.00 91.75 95 ASN A CA 1
ATOM 800 C C . ASN A 1 95 ? -4.770 -13.548 -0.659 1.00 91.75 95 ASN A C 1
ATOM 802 O O . ASN A 1 95 ? -5.798 -12.954 -0.947 1.00 91.75 95 ASN A O 1
ATOM 806 N N . TRP A 1 96 ? -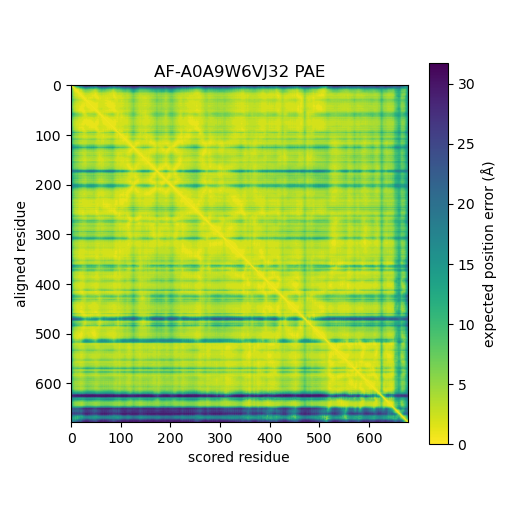3.606 -12.921 -0.534 1.00 88.75 96 TRP A N 1
ATOM 807 C CA . TRP A 1 96 ? -3.367 -11.511 -0.831 1.00 88.75 96 TRP A CA 1
ATOM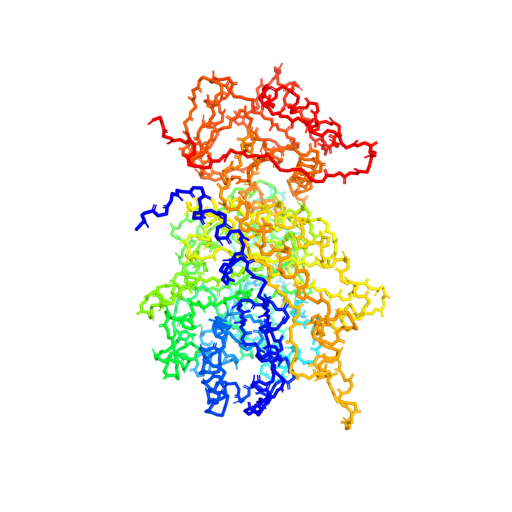 808 C C . TRP A 1 96 ? -2.605 -11.457 -2.158 1.00 88.75 96 TRP A C 1
ATOM 810 O O . TRP A 1 96 ? -1.474 -11.878 -2.230 1.00 88.75 96 TRP A O 1
ATOM 820 N N . LEU A 1 97 ? -3.172 -11.051 -3.277 1.00 91.31 97 LEU A N 1
ATOM 821 C CA . LEU A 1 97 ? -3.185 -9.638 -3.625 1.00 91.31 97 LEU A CA 1
ATOM 822 C C . LEU A 1 97 ? -4.491 -9.363 -4.355 1.00 91.31 97 LEU A C 1
ATOM 824 O O . LEU A 1 97 ? -4.821 -10.050 -5.322 1.00 91.31 97 LEU A O 1
ATOM 828 N N . SER A 1 98 ? -5.225 -8.349 -3.926 1.00 96.31 98 SER A N 1
ATOM 829 C CA . SER A 1 98 ? -6.526 -8.038 -4.515 1.00 96.31 98 SER A CA 1
ATOM 830 C C . SER A 1 98 ? -6.461 -7.735 -6.007 1.00 96.31 98 SER A C 1
ATOM 832 O O . SER A 1 98 ? -5.795 -6.792 -6.418 1.00 96.31 98 SER A O 1
ATOM 834 N N . GLY A 1 99 ? -7.237 -8.456 -6.814 1.00 96.69 99 GLY A N 1
ATOM 835 C CA . GLY A 1 99 ? -7.465 -8.157 -8.229 1.00 96.69 99 GLY A CA 1
ATOM 836 C C . GLY A 1 99 ? -7.373 -9.367 -9.158 1.00 96.69 99 GLY A C 1
ATOM 837 O O . GLY A 1 99 ? -7.870 -9.321 -10.288 1.00 96.69 99 GLY A O 1
ATOM 838 N N . HIS A 1 100 ? -6.773 -10.474 -8.723 1.00 95.38 100 HIS A N 1
ATOM 839 C CA . HIS A 1 100 ? -6.524 -11.626 -9.589 1.00 95.38 100 HIS A CA 1
ATOM 840 C C . HIS A 1 100 ? -7.603 -12.721 -9.511 1.00 95.38 100 HIS A C 1
ATOM 842 O O . HIS A 1 100 ? -7.717 -13.524 -10.447 1.00 95.38 100 HIS A O 1
ATOM 848 N N . ALA A 1 101 ? -8.390 -12.788 -8.434 1.00 96.38 101 ALA A N 1
ATOM 849 C CA . ALA A 1 101 ? -9.425 -13.796 -8.166 1.00 96.38 101 ALA A CA 1
ATOM 850 C C . ALA A 1 101 ? -8.935 -15.243 -8.381 1.00 96.38 101 ALA A C 1
ATOM 852 O O . ALA A 1 101 ? -9.532 -16.035 -9.119 1.00 96.38 101 ALA A O 1
ATOM 853 N N . GLY A 1 102 ? -7.779 -15.586 -7.812 1.00 94.56 102 GLY A N 1
ATOM 854 C CA . GLY A 1 102 ? -7.087 -16.861 -8.079 1.00 94.56 102 GLY A CA 1
ATOM 855 C C . GLY A 1 102 ? -6.694 -17.103 -9.555 1.00 94.56 102 GLY A C 1
ATOM 856 O O . GLY A 1 102 ? -6.712 -18.243 -10.021 1.00 94.56 102 GLY A O 1
ATOM 857 N N . GLY A 1 103 ? -6.398 -16.046 -10.321 1.00 95.94 103 GLY A N 1
ATOM 858 C CA . GLY A 1 103 ? -6.054 -16.098 -11.750 1.00 95.94 103 GLY A CA 1
ATOM 859 C C . GLY A 1 103 ? -7.252 -16.071 -12.699 1.00 95.94 103 GLY A C 1
ATOM 860 O O . GLY A 1 103 ? -7.074 -16.078 -13.918 1.00 95.94 103 GLY A O 1
ATOM 861 N N . LYS A 1 104 ? -8.483 -16.024 -12.177 1.00 97.38 104 LYS A N 1
ATOM 862 C CA . LYS A 1 104 ? -9.698 -15.961 -13.002 1.00 97.38 104 LYS A CA 1
ATOM 863 C C . LYS A 1 104 ? -9.812 -14.642 -13.764 1.00 97.38 104 LYS A C 1
ATOM 865 O O . LYS A 1 104 ? -10.411 -14.641 -14.839 1.00 97.38 104 LYS A O 1
ATOM 870 N N . THR A 1 105 ? -9.237 -13.552 -13.249 1.00 98.12 105 THR A N 1
ATOM 871 C CA . THR A 1 105 ? -9.289 -12.242 -13.916 1.00 98.12 105 THR A CA 1
ATOM 872 C C . THR A 1 105 ? -8.574 -12.270 -15.267 1.00 98.12 105 THR A C 1
ATOM 874 O O . THR A 1 105 ? -9.111 -11.781 -16.259 1.00 98.12 105 THR A O 1
ATOM 877 N N . VAL A 1 106 ? -7.400 -12.905 -15.337 1.00 97.88 106 VAL A N 1
ATOM 878 C CA . VAL A 1 106 ? -6.583 -12.978 -16.563 1.00 97.88 106 VAL A CA 1
ATOM 879 C C . VAL A 1 106 ? -6.923 -14.176 -17.457 1.00 97.88 106 VAL A C 1
ATOM 881 O O . VAL A 1 106 ? -6.468 -14.253 -18.598 1.00 97.88 106 VAL A O 1
ATOM 884 N N . ALA A 1 107 ? -7.730 -15.125 -16.975 1.00 96.62 107 ALA A N 1
ATOM 885 C CA . ALA A 1 107 ? -8.067 -16.339 -17.711 1.00 96.62 107 ALA A CA 1
ATOM 886 C C . ALA A 1 107 ? -8.783 -16.022 -19.038 1.00 96.62 107 ALA A C 1
ATOM 888 O O . ALA A 1 107 ? -9.908 -15.524 -19.054 1.00 96.62 107 ALA A O 1
ATOM 889 N N . GLY A 1 108 ? -8.130 -16.343 -20.161 1.00 95.88 108 GLY A N 1
ATOM 890 C CA . GLY A 1 108 ? -8.627 -16.039 -21.510 1.00 95.88 108 GLY A CA 1
ATOM 891 C C . GLY A 1 108 ? -8.426 -14.583 -21.952 1.00 95.88 108 GLY A C 1
ATOM 892 O O . GLY A 1 108 ? -8.897 -14.211 -23.025 1.00 95.88 108 GLY A O 1
ATOM 893 N N . HIS A 1 109 ? -7.723 -13.774 -21.156 1.00 96.62 109 HIS A N 1
ATOM 894 C CA . HIS A 1 109 ? -7.485 -12.351 -21.381 1.00 96.62 109 HIS A CA 1
ATOM 895 C C . HIS A 1 109 ? -6.023 -11.993 -21.078 1.00 96.62 109 HIS A C 1
ATOM 897 O O . HIS A 1 109 ? -5.743 -11.239 -20.151 1.00 96.62 109 HIS A O 1
ATOM 903 N N . ASP A 1 110 ? -5.074 -12.501 -21.871 1.00 94.31 110 ASP A N 1
ATOM 904 C CA . ASP A 1 110 ? -3.637 -12.271 -21.629 1.00 94.31 110 ASP A CA 1
ATOM 905 C C . ASP A 1 110 ? -3.254 -10.783 -21.591 1.00 94.31 110 ASP A C 1
ATOM 907 O O . ASP A 1 110 ? -2.318 -10.404 -20.895 1.00 94.31 110 ASP A O 1
ATOM 911 N N . SER A 1 111 ? -4.014 -9.912 -22.263 1.00 94.12 111 SER A N 1
ATOM 912 C CA . SER A 1 111 ? -3.830 -8.459 -22.191 1.00 94.12 111 SER A CA 1
ATOM 913 C C . SER A 1 111 ? -4.088 -7.853 -20.808 1.00 94.12 111 SER A C 1
ATOM 915 O O . SER A 1 111 ? -3.751 -6.693 -20.614 1.00 94.12 111 SER A O 1
ATOM 917 N N . PHE A 1 112 ? -4.723 -8.581 -19.884 1.00 97.06 112 PHE A N 1
ATOM 918 C CA . PHE A 1 112 ? -4.946 -8.138 -18.504 1.00 97.06 112 PHE A CA 1
ATOM 919 C C . PHE A 1 112 ? -3.819 -8.547 -17.560 1.00 97.06 112 PHE A C 1
ATOM 921 O O . PHE A 1 112 ? -3.825 -8.093 -16.422 1.00 97.06 112 PHE A O 1
ATOM 928 N N . ARG A 1 113 ? -2.883 -9.401 -17.996 1.00 97.75 113 ARG A N 1
ATOM 929 C CA . ARG A 1 113 ? -1.713 -9.767 -17.193 1.00 97.75 113 ARG A CA 1
ATOM 930 C C . ARG A 1 113 ? -0.781 -8.572 -17.065 1.00 97.75 113 ARG A C 1
ATOM 932 O O . ARG A 1 113 ? -0.643 -7.785 -18.006 1.00 97.75 113 ARG A O 1
ATOM 939 N N . GLU A 1 114 ? -0.111 -8.484 -15.924 1.00 97.25 114 GLU A N 1
ATOM 940 C CA . GLU A 1 114 ? 0.875 -7.441 -15.676 1.00 97.25 114 GLU A CA 1
ATOM 941 C C . GLU A 1 114 ? 1.919 -7.355 -16.806 1.00 97.25 114 GLU A C 1
ATOM 943 O O . GLU A 1 114 ? 2.430 -8.352 -17.335 1.00 97.25 114 GLU A O 1
ATOM 948 N N . SER A 1 115 ? 2.233 -6.122 -17.184 1.00 97.81 115 SER A N 1
ATOM 949 C CA . SER A 1 115 ? 3.346 -5.792 -18.065 1.00 97.81 115 SER A CA 1
ATOM 950 C C . SER A 1 115 ? 4.227 -4.785 -17.347 1.00 97.81 115 SER A C 1
ATOM 952 O O . SER A 1 115 ? 3.733 -3.980 -16.563 1.00 97.81 115 SER A O 1
ATOM 954 N N . HIS A 1 116 ? 5.532 -4.847 -17.580 1.00 98.25 116 HIS A N 1
ATOM 955 C CA . HIS A 1 116 ? 6.517 -4.100 -16.805 1.00 98.25 116 HIS A CA 1
ATOM 956 C C . HIS A 1 116 ? 7.539 -3.422 -17.700 1.00 98.25 116 HIS A C 1
ATOM 958 O O . HIS A 1 116 ? 7.908 -3.947 -18.749 1.00 98.25 116 HIS A O 1
ATOM 964 N N . LEU A 1 117 ? 7.982 -2.247 -17.262 1.00 98.12 117 LEU A N 1
ATOM 965 C CA . LEU A 1 117 ? 9.089 -1.482 -17.803 1.00 98.12 117 LEU A CA 1
ATOM 966 C C . LEU A 1 117 ? 10.385 -1.913 -17.111 1.00 98.12 117 LEU A C 1
ATOM 968 O O . LEU A 1 117 ? 10.564 -1.709 -15.910 1.00 98.12 117 LEU A O 1
ATOM 972 N N . PHE A 1 118 ? 11.303 -2.438 -17.908 1.00 98.31 118 PHE A N 1
ATOM 973 C CA . PHE A 1 118 ? 12.680 -2.745 -17.555 1.00 98.31 118 PHE A CA 1
ATOM 974 C C . PHE A 1 118 ? 13.619 -1.740 -18.203 1.00 98.31 118 PHE A C 1
ATOM 976 O O . PHE A 1 118 ? 13.302 -1.135 -19.231 1.00 98.31 118 PHE A O 1
ATOM 983 N N . TRP A 1 119 ? 14.812 -1.588 -17.644 1.00 97.56 119 TRP A N 1
ATOM 984 C CA . TRP A 1 119 ? 15.840 -0.753 -18.248 1.00 97.56 119 TRP A CA 1
ATOM 985 C C . TRP A 1 119 ? 17.236 -1.299 -18.016 1.00 97.56 119 TRP A C 1
ATOM 987 O O . TRP A 1 119 ? 17.501 -2.072 -17.106 1.00 97.56 119 TRP A O 1
ATOM 997 N N . THR A 1 120 ? 18.158 -0.879 -18.858 1.00 96.94 120 THR A N 1
ATOM 998 C CA . THR A 1 120 ? 19.545 -1.324 -18.817 1.00 96.94 120 THR A CA 1
ATOM 999 C C . THR A 1 120 ? 20.422 -0.199 -19.329 1.00 96.94 120 THR A C 1
ATOM 1001 O O . THR A 1 120 ? 19.982 0.611 -20.152 1.00 96.94 120 THR A O 1
ATOM 1004 N N . ALA A 1 121 ? 21.646 -0.112 -18.823 1.00 95.00 121 ALA A N 1
ATOM 1005 C CA . ALA A 1 121 ? 22.612 0.886 -19.250 1.00 95.00 121 ALA A CA 1
ATOM 1006 C C . ALA A 1 121 ? 23.965 0.240 -19.545 1.00 95.00 121 ALA A C 1
ATOM 1008 O O . ALA A 1 121 ? 24.402 -0.682 -18.863 1.00 95.00 121 ALA A O 1
ATOM 1009 N N . SER A 1 122 ? 24.636 0.758 -20.566 1.00 95.00 122 SER A N 1
ATOM 1010 C CA . SER A 1 122 ? 25.951 0.315 -21.018 1.00 95.00 122 SER A CA 1
ATOM 1011 C C . SER A 1 122 ? 26.763 1.518 -21.504 1.00 95.00 122 SER A C 1
ATOM 1013 O O . SER A 1 122 ? 26.343 2.674 -21.371 1.00 95.00 122 SER A O 1
ATOM 1015 N N . THR A 1 123 ? 27.942 1.262 -22.058 1.00 94.88 123 THR A N 1
ATOM 1016 C CA . THR A 1 123 ? 28.783 2.273 -22.697 1.00 94.88 123 THR A CA 1
ATOM 1017 C C . THR A 1 123 ? 28.975 1.971 -24.177 1.00 94.88 123 THR A C 1
ATOM 1019 O O . THR A 1 123 ? 28.949 0.819 -24.608 1.00 94.88 123 THR A O 1
ATOM 1022 N N . VAL A 1 124 ? 29.154 3.022 -24.976 1.00 95.62 124 VAL A N 1
ATOM 1023 C CA . VAL A 1 124 ? 29.415 2.892 -26.413 1.00 95.62 124 VAL A CA 1
ATOM 1024 C C . VAL A 1 124 ? 30.832 2.362 -26.646 1.00 95.62 124 VAL A C 1
ATOM 1026 O O . VAL A 1 124 ? 31.803 2.921 -26.133 1.00 95.62 124 VAL A O 1
ATOM 1029 N N . ALA A 1 125 ? 30.956 1.325 -27.472 1.00 94.56 125 ALA A N 1
ATOM 1030 C CA . ALA A 1 125 ? 32.216 0.756 -27.942 1.00 94.56 125 ALA A CA 1
ATOM 1031 C C . ALA A 1 125 ? 32.171 0.570 -29.467 1.00 94.56 125 ALA A C 1
ATOM 1033 O O . ALA A 1 125 ? 31.212 0.022 -30.002 1.00 94.56 125 ALA A O 1
ATOM 1034 N N . ASP A 1 126 ? 33.197 1.053 -30.175 1.00 92.62 126 ASP A N 1
ATOM 1035 C CA . ASP A 1 126 ? 33.310 0.973 -31.643 1.00 92.62 126 ASP A CA 1
ATOM 1036 C C . ASP A 1 126 ? 32.061 1.471 -32.398 1.00 92.62 126 ASP A C 1
ATOM 1038 O O . ASP A 1 126 ? 31.613 0.880 -33.381 1.00 92.62 126 ASP A O 1
ATOM 1042 N N . GLY A 1 127 ? 31.476 2.570 -31.908 1.00 93.81 127 GLY A N 1
ATOM 1043 C CA . GLY A 1 127 ? 30.270 3.170 -32.478 1.00 93.81 127 GLY A CA 1
ATOM 1044 C C . GLY A 1 127 ? 29.011 2.320 -32.297 1.00 93.81 127 GLY A C 1
ATOM 1045 O O . GLY A 1 127 ? 28.053 2.488 -33.045 1.00 93.81 127 GLY A O 1
ATOM 1046 N N . ARG A 1 128 ? 29.006 1.381 -31.347 1.00 96.31 128 ARG A N 1
ATOM 1047 C CA . ARG A 1 128 ? 27.900 0.459 -31.074 1.00 96.31 128 ARG A CA 1
ATOM 1048 C C . ARG A 1 128 ? 27.689 0.273 -29.580 1.00 96.31 128 ARG A C 1
ATOM 1050 O O . ARG A 1 128 ? 28.582 0.523 -28.776 1.00 96.31 128 ARG A O 1
ATOM 1057 N N . ALA A 1 129 ? 26.511 -0.203 -29.209 1.00 97.25 129 ALA A N 1
ATOM 1058 C CA . ALA A 1 129 ? 26.260 -0.725 -27.876 1.00 97.25 129 ALA A CA 1
ATOM 1059 C C . ALA A 1 129 ? 25.311 -1.921 -27.940 1.00 97.25 129 ALA A C 1
ATOM 1061 O O . ALA A 1 129 ? 24.382 -1.949 -28.748 1.00 97.25 129 ALA A O 1
ATOM 1062 N N . GLU A 1 130 ? 25.546 -2.893 -27.065 1.00 97.56 130 GLU A N 1
ATOM 1063 C CA . GLU A 1 130 ? 24.613 -3.978 -26.780 1.00 97.56 130 GLU A CA 1
ATOM 1064 C C . GLU A 1 130 ? 24.155 -3.820 -25.327 1.00 97.56 130 GLU A C 1
ATOM 1066 O O . GLU A 1 130 ? 24.980 -3.628 -24.429 1.00 97.56 130 GLU A O 1
ATOM 1071 N N . LEU A 1 131 ? 22.842 -3.838 -25.109 1.00 98.12 131 LEU A N 1
ATOM 1072 C CA . LEU A 1 131 ? 22.239 -3.729 -23.786 1.00 98.12 131 LEU A CA 1
ATOM 1073 C C . LEU A 1 131 ? 21.291 -4.900 -23.563 1.00 98.12 131 LEU A C 1
ATOM 1075 O O . LEU A 1 131 ? 20.506 -5.229 -24.449 1.00 98.12 131 LEU A O 1
ATOM 1079 N N . THR A 1 132 ? 21.337 -5.503 -22.381 1.00 98.31 132 THR A N 1
ATOM 1080 C CA . THR A 1 132 ? 20.558 -6.702 -22.054 1.00 98.31 132 THR A CA 1
ATOM 1081 C C . THR A 1 132 ? 19.729 -6.468 -20.800 1.00 98.31 132 THR A C 1
ATOM 1083 O O . THR A 1 132 ? 20.151 -5.733 -19.910 1.00 98.31 132 THR A O 1
ATOM 1086 N N . VAL A 1 133 ? 18.550 -7.086 -20.761 1.00 98.56 133 VAL A N 1
ATOM 1087 C CA . VAL A 1 133 ? 17.750 -7.319 -19.557 1.00 98.56 133 VAL A CA 1
ATOM 1088 C C . VAL A 1 133 ? 17.680 -8.830 -19.364 1.00 98.56 133 VAL A C 1
ATOM 1090 O O . VAL A 1 133 ? 17.183 -9.533 -20.249 1.00 98.56 133 VAL A O 1
ATOM 1093 N N . SER A 1 134 ? 18.202 -9.330 -18.246 1.00 98.06 134 SER A N 1
ATOM 1094 C CA . SER A 1 134 ? 18.256 -10.754 -17.919 1.00 98.06 134 SER A CA 1
ATOM 1095 C C . SER A 1 134 ? 18.178 -11.022 -16.413 1.00 98.06 134 SER A C 1
ATOM 1097 O O . SER A 1 134 ? 18.331 -10.123 -15.586 1.00 98.06 134 SER A O 1
ATOM 1099 N N . GLY A 1 135 ? 17.935 -12.282 -16.041 1.00 97.56 135 GLY A N 1
ATOM 1100 C CA . GLY A 1 135 ? 17.866 -12.689 -14.634 1.00 97.56 135 GLY A CA 1
ATOM 1101 C C . GLY A 1 135 ? 16.712 -12.022 -13.887 1.00 97.56 135 GLY A C 1
ATOM 1102 O O . GLY A 1 135 ? 16.899 -11.586 -12.760 1.00 97.56 135 GLY A O 1
ATOM 1103 N N . ILE A 1 136 ? 15.556 -11.898 -14.545 1.00 98.19 136 ILE A N 1
ATOM 1104 C CA . ILE A 1 136 ? 14.362 -11.262 -13.984 1.00 98.19 136 ILE A CA 1
ATOM 1105 C C . ILE A 1 136 ? 13.739 -12.185 -12.930 1.00 98.19 136 ILE A C 1
ATOM 1107 O O . ILE A 1 136 ? 13.426 -13.337 -13.242 1.00 98.19 136 ILE A O 1
ATOM 1111 N N . HIS A 1 137 ? 13.520 -11.683 -11.716 1.00 96.69 137 HIS A N 1
ATOM 1112 C CA . HIS A 1 137 ? 12.846 -12.411 -10.636 1.00 96.69 137 HIS A CA 1
ATOM 1113 C C . HIS A 1 137 ? 11.957 -11.478 -9.801 1.00 96.69 137 HIS A C 1
ATOM 1115 O O . HIS A 1 137 ? 12.191 -10.271 -9.761 1.00 96.69 137 HIS A O 1
ATOM 1121 N N . ALA A 1 138 ? 10.902 -12.034 -9.200 1.00 96.50 138 ALA A N 1
ATOM 1122 C CA . ALA A 1 138 ? 9.931 -11.284 -8.404 1.00 96.50 138 ALA A CA 1
ATOM 1123 C C . ALA A 1 138 ? 10.335 -11.335 -6.925 1.00 96.50 138 ALA A C 1
ATOM 1125 O O . ALA A 1 138 ? 10.208 -12.379 -6.282 1.00 96.50 138 ALA A O 1
ATOM 1126 N N . THR A 1 139 ? 10.848 -10.223 -6.399 1.00 94.25 139 THR A N 1
ATOM 1127 C CA . THR A 1 139 ? 11.478 -10.168 -5.074 1.00 94.25 139 THR A CA 1
ATOM 1128 C C . THR A 1 139 ? 10.486 -10.443 -3.950 1.00 94.25 139 THR A C 1
ATOM 1130 O O . THR A 1 139 ? 10.833 -11.109 -2.979 1.00 94.25 139 THR A O 1
ATOM 1133 N N . ASP A 1 140 ? 9.240 -10.001 -4.099 1.00 93.06 140 ASP A N 1
ATOM 1134 C CA . ASP A 1 140 ? 8.126 -10.256 -3.185 1.00 93.06 140 ASP A CA 1
ATOM 1135 C C . ASP A 1 140 ? 7.704 -11.734 -3.166 1.00 93.06 140 ASP A C 1
ATOM 1137 O O . ASP A 1 140 ? 7.358 -12.280 -2.114 1.00 93.06 140 ASP A O 1
ATOM 1141 N N . VAL A 1 141 ? 7.798 -12.412 -4.311 1.00 95.00 141 VAL A N 1
ATOM 1142 C CA . VAL A 1 141 ? 7.403 -13.820 -4.465 1.00 95.00 141 VAL A CA 1
ATOM 1143 C C . VAL A 1 141 ? 8.498 -14.780 -4.008 1.00 95.00 141 VAL A C 1
ATOM 1145 O O . VAL A 1 141 ? 8.188 -15.858 -3.498 1.00 95.00 141 VAL A O 1
ATOM 1148 N N . ASP A 1 142 ? 9.773 -14.402 -4.124 1.00 92.38 142 ASP A N 1
ATOM 1149 C CA . ASP A 1 142 ? 10.907 -15.249 -3.730 1.00 92.38 142 ASP A CA 1
ATOM 1150 C C . ASP A 1 142 ? 10.836 -15.676 -2.252 1.00 92.38 142 ASP A C 1
ATOM 1152 O O . ASP A 1 142 ? 11.151 -16.819 -1.903 1.00 92.38 142 ASP A O 1
ATOM 1156 N N . TRP A 1 143 ? 10.341 -14.792 -1.378 1.00 89.00 143 TRP A N 1
ATOM 1157 C CA . TRP A 1 143 ? 10.129 -15.076 0.047 1.00 89.00 143 TRP A CA 1
ATOM 1158 C C . TRP A 1 143 ? 9.001 -16.080 0.312 1.00 89.00 143 TRP A C 1
ATOM 1160 O O . TRP A 1 143 ? 8.912 -16.641 1.400 1.00 89.00 143 TRP A O 1
ATOM 1170 N N . LEU A 1 144 ? 8.131 -16.334 -0.661 1.00 92.31 144 LEU A N 1
ATOM 1171 C CA . LEU A 1 144 ? 7.012 -17.269 -0.546 1.00 92.31 144 LEU A CA 1
ATOM 1172 C C . LEU A 1 144 ? 7.350 -18.673 -1.066 1.00 92.31 144 LEU A C 1
ATOM 1174 O O . LEU A 1 144 ? 6.490 -19.561 -1.066 1.00 92.31 144 LEU A O 1
ATOM 1178 N N . LEU A 1 145 ? 8.610 -18.894 -1.456 1.00 92.94 145 LEU A N 1
ATOM 1179 C CA . LEU A 1 145 ? 9.131 -20.177 -1.921 1.00 92.94 145 LEU A CA 1
ATOM 1180 C C . LEU A 1 145 ? 8.336 -20.710 -3.134 1.00 92.94 145 LEU A C 1
ATOM 1182 O O . LEU A 1 145 ? 7.694 -19.968 -3.878 1.00 92.94 145 LEU A O 1
ATOM 1186 N N . ALA A 1 146 ? 8.374 -22.027 -3.352 1.00 92.88 146 ALA A N 1
ATOM 1187 C CA . ALA A 1 146 ? 7.671 -22.664 -4.464 1.00 92.88 146 ALA A CA 1
ATOM 1188 C C . ALA A 1 146 ? 6.145 -22.471 -4.392 1.00 92.88 146 ALA A C 1
ATOM 1190 O O . ALA A 1 146 ? 5.492 -22.386 -5.427 1.00 92.88 146 ALA A O 1
ATOM 1191 N N . GLN A 1 147 ? 5.572 -22.383 -3.187 1.00 92.00 147 GLN A N 1
ATOM 1192 C CA . GLN A 1 147 ? 4.137 -22.185 -2.984 1.00 92.00 147 GLN A CA 1
ATOM 1193 C C . GLN A 1 147 ? 3.684 -20.827 -3.523 1.00 92.00 147 GLN A C 1
ATOM 1195 O O . GLN A 1 147 ? 2.683 -20.760 -4.236 1.00 92.00 147 GLN A O 1
ATOM 1200 N N . GLY A 1 148 ? 4.436 -19.763 -3.232 1.00 93.94 148 GLY A N 1
ATOM 1201 C CA . GLY A 1 148 ? 4.169 -18.447 -3.799 1.00 93.94 148 GLY A CA 1
ATOM 1202 C C . GLY A 1 148 ? 4.372 -18.408 -5.304 1.00 93.94 148 GLY A C 1
ATOM 1203 O O . GLY A 1 148 ? 3.505 -17.920 -6.021 1.00 93.94 148 GLY A O 1
ATOM 1204 N N . ALA A 1 149 ? 5.463 -18.995 -5.798 1.00 95.56 149 ALA A N 1
ATOM 1205 C CA . ALA A 1 149 ? 5.733 -19.041 -7.230 1.00 95.56 149 ALA A CA 1
ATOM 1206 C C . ALA A 1 149 ? 4.616 -19.757 -8.014 1.00 95.56 149 ALA A C 1
ATOM 1208 O O . ALA A 1 149 ? 4.182 -19.262 -9.050 1.00 95.56 149 ALA A O 1
ATOM 1209 N N . GLU A 1 150 ? 4.104 -20.887 -7.515 1.00 94.31 150 GLU A N 1
ATOM 1210 C CA . GLU A 1 150 ? 2.985 -21.622 -8.131 1.00 94.31 150 GLU A CA 1
ATOM 1211 C C . GLU A 1 150 ? 1.649 -20.884 -8.030 1.00 94.31 150 GLU A C 1
ATOM 1213 O O . GLU A 1 150 ? 0.775 -21.062 -8.880 1.00 94.31 150 GLU A O 1
ATOM 1218 N N . TRP A 1 151 ? 1.474 -20.051 -7.006 1.00 94.50 151 TRP A N 1
ATOM 1219 C CA . TRP A 1 151 ? 0.302 -19.196 -6.869 1.00 94.50 151 TRP A CA 1
ATOM 1220 C C . TRP A 1 151 ? 0.342 -18.020 -7.845 1.00 94.50 151 TRP A C 1
ATOM 1222 O O . TRP A 1 151 ? -0.639 -17.789 -8.554 1.00 94.50 151 TRP A O 1
ATOM 1232 N N . VAL A 1 152 ? 1.469 -17.322 -7.946 1.00 96.94 152 VAL A N 1
ATOM 1233 C CA . VAL A 1 152 ? 1.596 -16.124 -8.780 1.00 96.94 152 VAL A CA 1
ATOM 1234 C C . VAL A 1 152 ? 1.759 -16.485 -10.256 1.00 96.94 152 VAL A C 1
ATOM 1236 O O . VAL A 1 152 ? 1.138 -15.851 -11.107 1.00 96.94 152 VAL A O 1
ATOM 1239 N N . PHE A 1 153 ? 2.515 -17.539 -10.579 1.00 97.44 153 PHE A N 1
ATOM 1240 C CA . PHE A 1 153 ? 2.854 -17.899 -11.955 1.00 97.44 153 PHE A CA 1
ATOM 1241 C C . PHE A 1 153 ? 2.271 -19.252 -12.379 1.00 97.44 153 PHE A C 1
ATOM 1243 O O . PHE A 1 153 ? 2.415 -20.274 -11.705 1.00 97.44 153 PHE A O 1
ATOM 1250 N N . ASP A 1 154 ? 1.648 -19.284 -13.556 1.00 95.44 154 ASP A N 1
ATOM 1251 C CA . ASP A 1 154 ? 1.279 -20.511 -14.255 1.00 95.44 154 ASP A CA 1
ATOM 1252 C C . ASP A 1 154 ? 2.546 -21.355 -14.515 1.00 95.44 154 ASP A C 1
ATOM 1254 O O . ASP A 1 154 ? 3.393 -20.996 -15.332 1.00 95.44 154 ASP A O 1
ATOM 1258 N N . GLY A 1 155 ? 2.679 -22.487 -13.811 1.00 94.56 155 GLY A N 1
ATOM 1259 C CA . GLY A 1 155 ? 3.850 -23.371 -13.889 1.00 94.56 155 GLY A CA 1
ATOM 1260 C C . GLY A 1 155 ? 5.036 -22.942 -13.019 1.00 94.56 155 GLY A C 1
ATOM 1261 O O . GLY A 1 155 ? 6.173 -23.300 -13.338 1.00 94.56 155 GLY A O 1
ATOM 1262 N N . GLY A 1 156 ? 4.794 -22.138 -11.979 1.00 96.06 156 GLY A N 1
ATOM 1263 C CA . GLY A 1 156 ? 5.768 -21.856 -10.921 1.00 96.06 156 GLY A CA 1
ATOM 1264 C C . GLY A 1 156 ? 6.963 -21.004 -11.342 1.00 96.06 156 GLY A C 1
ATOM 1265 O O . GLY A 1 156 ? 7.960 -20.952 -10.627 1.00 96.06 156 GLY A O 1
ATOM 1266 N N . SER A 1 157 ? 6.914 -20.368 -12.516 1.00 96.31 157 SER A N 1
ATOM 1267 C CA . SER A 1 157 ? 8.011 -19.533 -13.010 1.00 96.31 157 SER A CA 1
ATOM 1268 C C . SER A 1 157 ? 7.529 -18.394 -13.912 1.00 96.31 157 SER A C 1
ATOM 1270 O O . SER A 1 157 ? 6.605 -18.583 -14.716 1.00 96.31 157 SER A O 1
ATOM 1272 N N . PRO A 1 158 ? 8.161 -17.212 -13.824 1.00 97.62 158 PRO A N 1
ATOM 1273 C CA . PRO A 1 158 ? 7.860 -16.104 -14.715 1.00 97.62 158 PRO A CA 1
ATOM 1274 C C . PRO A 1 158 ? 8.362 -16.393 -16.133 1.00 97.62 158 PRO A C 1
ATOM 1276 O O . PRO A 1 158 ? 9.430 -16.972 -16.334 1.00 97.62 158 PRO A O 1
ATOM 1279 N N . ARG A 1 159 ? 7.579 -15.990 -17.134 1.00 97.94 159 ARG A N 1
ATOM 1280 C CA . ARG A 1 159 ? 7.930 -16.076 -18.556 1.00 97.94 159 ARG A CA 1
ATOM 1281 C C . ARG A 1 159 ? 7.520 -14.786 -19.241 1.00 97.94 159 ARG A C 1
ATOM 1283 O O . ARG A 1 159 ? 6.361 -14.388 -19.155 1.00 97.94 159 ARG A O 1
ATOM 1290 N N . TRP A 1 160 ? 8.449 -14.176 -19.960 1.00 98.56 160 TRP A N 1
ATOM 1291 C CA . TRP A 1 160 ? 8.256 -12.875 -20.591 1.00 98.56 160 TRP A CA 1
ATOM 1292 C C . TRP A 1 160 ? 7.996 -12.985 -22.095 1.00 98.56 160 TRP A C 1
ATOM 1294 O O . TRP A 1 160 ? 8.606 -13.788 -22.800 1.00 98.56 160 TRP A O 1
ATOM 1304 N N . ALA A 1 161 ? 7.091 -12.161 -22.606 1.00 98.06 161 ALA A N 1
ATOM 1305 C CA . ALA A 1 161 ? 6.825 -12.026 -24.034 1.00 98.06 161 ALA A CA 1
ATOM 1306 C C . ALA A 1 161 ? 6.487 -10.571 -24.377 1.00 98.06 161 ALA A C 1
ATOM 1308 O O . ALA A 1 161 ? 6.545 -9.692 -23.518 1.00 98.06 161 ALA A O 1
ATOM 1309 N N . ASP A 1 162 ? 6.139 -10.330 -25.643 1.00 97.56 162 ASP A N 1
ATOM 1310 C CA . ASP A 1 162 ? 5.693 -9.019 -26.130 1.00 97.56 162 ASP A CA 1
ATOM 1311 C C . ASP A 1 162 ? 6.694 -7.895 -25.811 1.00 97.56 162 ASP A C 1
ATOM 1313 O O . ASP A 1 162 ? 6.330 -6.797 -25.398 1.00 97.56 162 ASP A O 1
ATOM 1317 N N . TRP A 1 163 ? 7.984 -8.205 -25.976 1.00 98.50 163 TRP A N 1
ATOM 1318 C CA . TRP A 1 163 ? 9.073 -7.260 -25.761 1.00 98.50 163 TRP A CA 1
ATOM 1319 C C . TRP A 1 163 ? 8.982 -6.094 -26.747 1.00 98.50 163 TRP A C 1
ATOM 1321 O O . TRP A 1 163 ? 9.085 -6.290 -27.961 1.00 98.50 163 TRP A O 1
ATOM 1331 N N . GLU A 1 164 ? 8.869 -4.877 -26.222 1.00 98.31 164 GLU A N 1
ATOM 1332 C CA . GLU A 1 164 ? 8.809 -3.646 -27.007 1.00 98.31 164 GLU A CA 1
ATOM 1333 C C . GLU A 1 164 ? 9.847 -2.632 -26.529 1.00 98.31 164 GLU A C 1
ATOM 1335 O O . GLU A 1 164 ? 10.069 -2.441 -25.332 1.00 98.31 164 GLU A O 1
ATOM 1340 N N . LEU A 1 165 ? 10.479 -1.948 -27.483 1.00 98.00 165 LEU A N 1
ATOM 1341 C CA . LEU A 1 165 ? 11.453 -0.904 -27.197 1.00 98.00 165 LEU A CA 1
ATOM 1342 C C . LEU A 1 165 ? 10.731 0.416 -26.904 1.00 98.00 165 LEU A C 1
ATOM 1344 O O . LEU A 1 165 ? 10.114 0.999 -27.795 1.00 98.00 165 LEU A O 1
ATOM 1348 N N . GLN A 1 166 ? 10.836 0.902 -25.667 1.00 98.12 166 GLN A N 1
ATOM 1349 C CA . GLN A 1 166 ? 10.150 2.119 -25.221 1.00 98.12 166 GLN A CA 1
ATOM 1350 C C . GLN A 1 166 ? 10.986 3.383 -25.460 1.00 98.12 166 GLN A C 1
ATOM 1352 O O . GLN A 1 166 ? 10.440 4.429 -25.822 1.00 98.12 166 GLN A O 1
ATOM 1357 N N . GLY A 1 167 ? 12.309 3.284 -25.322 1.00 97.81 167 GLY A N 1
ATOM 1358 C CA . GLY A 1 167 ? 13.231 4.372 -25.635 1.00 97.81 167 GLY A CA 1
ATOM 1359 C C . GLY A 1 167 ? 14.694 3.980 -25.449 1.00 97.81 167 GLY A C 1
ATOM 1360 O O . GLY A 1 167 ? 15.003 3.102 -24.644 1.00 97.81 167 GLY A O 1
ATOM 1361 N N . VAL A 1 168 ? 15.591 4.634 -26.186 1.00 98.06 168 VAL A N 1
ATOM 1362 C CA . VAL A 1 168 ? 17.047 4.525 -26.030 1.00 98.06 168 VAL A CA 1
ATOM 1363 C C . VAL A 1 168 ? 17.651 5.917 -25.994 1.00 98.06 168 VAL A C 1
ATOM 1365 O O . VAL A 1 168 ? 17.376 6.738 -26.868 1.00 98.06 168 VAL A O 1
ATOM 1368 N N . PHE A 1 169 ? 18.492 6.167 -24.997 1.00 96.81 169 PHE A N 1
ATOM 1369 C CA . PHE A 1 169 ? 19.015 7.493 -24.698 1.00 96.81 169 PHE A CA 1
ATOM 1370 C C . PHE A 1 169 ? 20.529 7.454 -24.561 1.00 96.81 169 PHE A C 1
ATOM 1372 O O . PHE A 1 169 ? 21.067 6.697 -23.752 1.00 96.81 169 PHE A O 1
ATOM 1379 N N . LEU A 1 170 ? 21.205 8.277 -25.358 1.00 95.94 170 LEU A N 1
ATOM 1380 C CA . LEU A 1 170 ? 22.631 8.547 -25.242 1.00 95.94 170 LEU A CA 1
ATOM 1381 C C . LEU A 1 170 ? 22.814 9.739 -24.303 1.00 95.94 170 LEU A C 1
ATOM 1383 O O . LEU A 1 170 ? 22.307 10.824 -24.581 1.00 95.94 170 LEU A O 1
ATOM 1387 N N . ARG A 1 171 ? 23.544 9.539 -23.209 1.00 92.69 171 ARG A N 1
ATOM 1388 C CA . ARG A 1 171 ? 23.853 10.581 -22.234 1.00 92.69 171 ARG A CA 1
ATOM 1389 C C . ARG A 1 171 ? 25.230 11.176 -22.507 1.00 92.69 171 ARG A C 1
ATOM 1391 O O . ARG A 1 171 ? 26.217 10.441 -22.587 1.00 92.69 171 ARG A O 1
ATOM 1398 N N . SER A 1 172 ? 25.284 12.500 -22.624 1.00 85.00 172 SER A N 1
ATOM 1399 C CA . SER A 1 172 ? 26.534 13.256 -22.715 1.00 85.00 172 SER A CA 1
ATOM 1400 C C . SER A 1 172 ? 27.227 1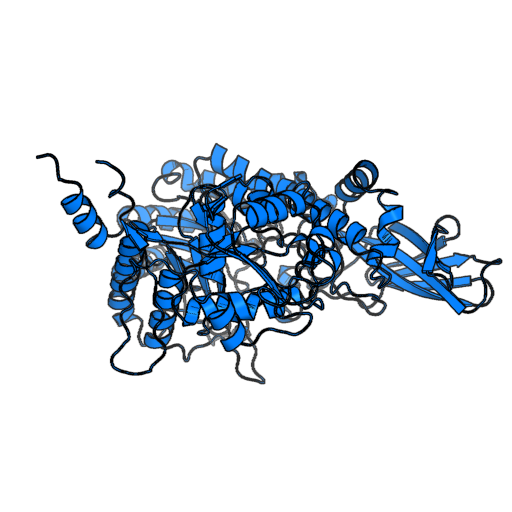3.378 -21.353 1.00 85.00 172 SER A C 1
ATOM 1402 O O . SER A 1 172 ? 26.622 13.142 -20.304 1.00 85.00 172 SER A O 1
ATOM 1404 N N . ASP A 1 173 ? 28.494 13.798 -21.364 1.00 81.38 173 ASP A N 1
ATOM 1405 C CA . ASP A 1 173 ? 29.258 14.074 -20.139 1.00 81.38 173 ASP A CA 1
ATOM 1406 C C . ASP A 1 173 ? 28.643 15.215 -19.308 1.00 81.38 173 ASP A C 1
ATOM 1408 O O . ASP A 1 173 ? 28.741 15.208 -18.081 1.00 81.38 173 ASP A O 1
ATOM 1412 N N . ASP A 1 174 ? 27.950 16.150 -19.966 1.00 80.44 174 ASP A N 1
ATOM 1413 C CA . ASP A 1 174 ? 27.243 17.269 -19.329 1.00 80.44 174 ASP A CA 1
ATOM 1414 C C . ASP A 1 174 ? 25.869 16.861 -18.753 1.00 80.44 174 ASP A C 1
ATOM 1416 O O . ASP A 1 174 ? 25.170 17.687 -18.170 1.00 80.44 174 ASP A O 1
ATOM 1420 N N . GLY A 1 175 ? 25.471 15.589 -18.895 1.00 81.81 175 GLY A N 1
ATOM 1421 C CA . GLY A 1 175 ? 24.217 15.048 -18.357 1.00 81.81 175 GLY A CA 1
ATOM 1422 C C . GLY A 1 175 ? 22.988 15.232 -19.252 1.00 81.81 175 GLY A C 1
ATOM 1423 O O . GLY A 1 175 ? 21.885 14.863 -18.846 1.00 81.81 175 GLY A O 1
ATOM 1424 N N . GLU A 1 176 ? 23.167 15.749 -20.468 1.00 87.69 176 GLU A N 1
ATOM 1425 C CA . GLU A 1 176 ? 22.099 15.883 -21.463 1.00 87.69 176 GLU A CA 1
ATOM 1426 C C . GLU A 1 176 ? 21.780 14.530 -22.105 1.00 87.69 176 GLU A C 1
ATOM 1428 O O . GLU A 1 176 ? 22.682 13.761 -22.449 1.00 87.69 176 GLU A O 1
ATOM 1433 N N . ASP A 1 177 ? 20.490 14.250 -22.295 1.00 93.06 177 ASP A N 1
ATOM 1434 C CA . ASP A 1 177 ? 20.013 12.982 -22.845 1.00 93.06 177 ASP A CA 1
ATOM 1435 C C . ASP A 1 177 ? 19.481 13.175 -24.267 1.00 93.06 177 ASP A C 1
ATOM 1437 O O . ASP A 1 177 ? 18.497 13.880 -24.497 1.00 93.06 177 ASP A O 1
ATOM 1441 N N . GLN A 1 178 ? 20.110 12.504 -25.228 1.00 94.56 178 GLN A N 1
ATOM 1442 C CA . GLN A 1 178 ? 19.672 12.464 -26.616 1.00 94.56 178 GLN A CA 1
ATOM 1443 C C . GLN A 1 178 ? 18.888 11.177 -26.886 1.00 94.56 178 GLN A C 1
ATOM 1445 O O . GLN A 1 178 ? 19.419 10.079 -26.725 1.00 94.56 178 GLN A O 1
ATOM 1450 N N . ASP A 1 179 ? 17.651 11.303 -27.372 1.00 96.00 179 ASP A N 1
ATOM 1451 C CA . ASP A 1 179 ? 16.881 10.162 -27.879 1.00 96.00 179 ASP A CA 1
ATOM 1452 C C . ASP A 1 179 ? 17.506 9.634 -29.181 1.00 96.00 179 ASP A C 1
ATOM 1454 O O . ASP A 1 179 ? 17.614 10.342 -30.186 1.00 96.00 179 ASP A O 1
ATOM 1458 N N . VAL A 1 180 ? 17.938 8.377 -29.144 1.00 96.88 180 VAL A N 1
ATOM 1459 C CA . VAL A 1 180 ? 18.570 7.649 -30.252 1.00 96.88 180 VAL A CA 1
ATOM 1460 C C . VAL A 1 180 ? 17.817 6.358 -30.572 1.00 96.88 180 VAL A C 1
ATOM 1462 O O . VAL A 1 180 ? 18.378 5.442 -31.171 1.00 96.88 180 VAL A O 1
ATOM 1465 N N . THR A 1 181 ? 16.541 6.266 -30.195 1.00 97.06 181 THR A N 1
ATOM 1466 C CA . THR A 1 181 ? 15.760 5.026 -30.328 1.00 97.06 181 THR A CA 1
ATOM 1467 C C . THR A 1 181 ? 15.642 4.541 -31.771 1.00 97.06 181 THR A C 1
ATOM 1469 O O . THR A 1 181 ? 15.675 3.340 -32.009 1.00 97.06 181 THR A O 1
ATOM 1472 N N . ASP A 1 182 ? 15.593 5.450 -32.748 1.00 97.00 182 ASP A N 1
ATOM 1473 C CA . ASP A 1 182 ? 15.535 5.097 -34.177 1.00 97.00 182 ASP A CA 1
ATOM 1474 C C . ASP A 1 182 ? 16.817 4.408 -34.682 1.00 97.00 182 ASP A C 1
ATOM 1476 O O . ASP A 1 182 ? 16.857 3.887 -35.796 1.00 97.00 182 ASP A O 1
ATOM 1480 N N . ARG A 1 183 ? 17.879 4.401 -33.866 1.00 97.12 183 ARG A N 1
ATOM 1481 C CA . ARG A 1 183 ? 19.148 3.714 -34.129 1.00 97.12 183 ARG A CA 1
ATOM 1482 C C . ARG A 1 183 ? 19.265 2.376 -33.396 1.00 97.12 183 ARG A C 1
ATOM 1484 O O . ARG A 1 183 ? 20.343 1.783 -33.380 1.00 97.12 183 ARG A O 1
ATOM 1491 N N . ALA A 1 184 ? 18.189 1.920 -32.762 1.00 97.88 184 ALA A N 1
ATOM 1492 C CA . ALA A 1 184 ? 18.170 0.728 -31.934 1.00 97.88 184 ALA A CA 1
ATOM 1493 C C . ALA A 1 184 ? 17.163 -0.310 -32.435 1.00 97.88 184 ALA A C 1
ATOM 1495 O O . ALA A 1 184 ? 16.112 0.017 -32.982 1.00 97.88 184 ALA A O 1
ATOM 1496 N N . THR A 1 185 ? 17.478 -1.585 -32.215 1.00 97.94 185 THR A N 1
ATOM 1497 C CA . THR A 1 185 ? 16.581 -2.711 -32.506 1.00 97.94 185 THR A CA 1
ATOM 1498 C C . THR A 1 185 ? 16.702 -3.776 -31.423 1.00 97.94 185 THR A C 1
ATOM 1500 O O . THR A 1 185 ? 17.778 -3.976 -30.857 1.00 97.94 185 THR A O 1
ATOM 1503 N N . ILE A 1 186 ? 15.608 -4.484 -31.132 1.00 98.38 186 ILE A N 1
ATOM 1504 C CA . ILE A 1 186 ? 15.663 -5.688 -30.295 1.00 98.38 186 ILE A CA 1
ATOM 1505 C C . ILE A 1 186 ? 16.311 -6.790 -31.138 1.00 98.38 186 ILE A C 1
ATOM 1507 O O . ILE A 1 186 ? 15.696 -7.322 -32.060 1.00 98.38 186 ILE A O 1
ATOM 1511 N N . ALA A 1 187 ? 17.573 -7.100 -30.848 1.00 97.69 187 ALA A N 1
ATOM 1512 C CA . ALA A 1 187 ? 18.355 -8.083 -31.588 1.00 97.69 187 ALA A CA 1
ATOM 1513 C C . ALA A 1 187 ? 17.961 -9.518 -31.217 1.00 97.69 187 ALA A C 1
ATOM 1515 O O . ALA A 1 187 ? 17.977 -10.412 -32.064 1.00 97.69 187 ALA A O 1
ATOM 1516 N N . ARG A 1 188 ? 17.632 -9.743 -29.939 1.00 97.75 188 ARG A N 1
ATOM 1517 C CA . ARG A 1 188 ? 17.222 -11.038 -29.382 1.00 97.75 188 ARG A CA 1
ATOM 1518 C C . ARG A 1 188 ? 16.185 -10.809 -28.287 1.00 97.75 188 ARG A C 1
ATOM 1520 O O . ARG A 1 188 ? 16.341 -9.891 -27.491 1.00 97.75 188 ARG A O 1
ATOM 1527 N N . SER A 1 189 ? 15.164 -11.650 -28.218 1.00 98.06 189 SER A N 1
ATOM 1528 C CA . SER A 1 189 ? 14.215 -11.681 -27.104 1.00 98.06 189 SER A CA 1
ATOM 1529 C C . SER A 1 189 ? 13.722 -13.102 -26.869 1.00 98.06 189 SER A C 1
ATOM 1531 O O . SER A 1 189 ? 13.759 -13.950 -27.766 1.00 98.06 189 SER A O 1
ATOM 1533 N N . GLY A 1 190 ? 13.302 -13.376 -25.640 1.00 98.00 190 GLY A N 1
ATOM 1534 C CA . GLY A 1 190 ? 12.812 -14.678 -25.227 1.00 98.00 190 GLY A CA 1
ATOM 1535 C C . GLY A 1 190 ? 12.125 -14.627 -23.862 1.00 98.00 190 GLY A C 1
ATOM 1536 O O . GLY A 1 190 ? 11.948 -13.544 -23.299 1.00 98.00 190 GLY A O 1
ATOM 1537 N N . PRO A 1 191 ? 11.758 -15.801 -23.321 1.00 97.88 191 PRO A N 1
ATOM 1538 C CA . PRO A 1 191 ? 11.040 -15.906 -22.053 1.00 97.88 191 PRO A CA 1
ATOM 1539 C C . PRO A 1 191 ? 11.808 -15.370 -20.845 1.00 97.88 191 PRO A C 1
ATOM 1541 O O . PRO A 1 191 ? 11.178 -15.046 -19.846 1.00 97.88 191 PRO A O 1
ATOM 1544 N N . ASP A 1 192 ? 13.134 -15.274 -20.938 1.00 97.06 192 ASP A N 1
ATOM 1545 C CA . ASP A 1 192 ? 14.006 -14.980 -19.797 1.00 97.06 192 ASP A CA 1
ATOM 1546 C C . ASP A 1 192 ? 14.709 -13.610 -19.929 1.00 97.06 192 ASP A C 1
ATOM 1548 O O . ASP A 1 192 ? 15.541 -13.258 -19.091 1.00 97.06 192 ASP A O 1
ATOM 1552 N N . GLY A 1 193 ? 14.417 -12.844 -20.991 1.00 98.00 193 GLY A N 1
ATOM 1553 C CA . GLY A 1 193 ? 15.057 -11.551 -21.230 1.00 98.00 193 GLY A CA 1
ATOM 1554 C C . GLY A 1 193 ? 15.078 -11.087 -22.687 1.00 98.00 193 GLY A C 1
ATOM 1555 O O . GLY A 1 193 ? 14.570 -11.753 -23.597 1.00 98.00 193 GLY A O 1
ATOM 1556 N N . ALA A 1 194 ? 15.721 -9.942 -22.911 1.00 98.69 194 ALA A N 1
ATOM 1557 C CA . ALA A 1 194 ? 15.928 -9.362 -24.234 1.00 98.69 194 ALA A CA 1
ATOM 1558 C C . ALA A 1 194 ? 17.248 -8.589 -24.335 1.00 98.69 194 ALA A C 1
ATOM 1560 O O . ALA A 1 194 ? 17.773 -8.079 -23.348 1.00 98.69 194 ALA A O 1
ATOM 1561 N N . THR A 1 195 ? 17.757 -8.476 -25.561 1.00 98.56 195 THR A N 1
ATOM 1562 C CA . THR A 1 195 ? 18.977 -7.751 -25.914 1.00 98.56 195 THR A CA 1
ATOM 1563 C C . THR A 1 195 ? 18.685 -6.744 -27.023 1.00 98.56 195 THR A C 1
ATOM 1565 O O . THR A 1 195 ? 18.153 -7.098 -28.079 1.00 98.56 195 THR A O 1
ATOM 1568 N N . VAL A 1 196 ? 19.078 -5.493 -26.800 1.00 98.44 196 VAL A N 1
ATOM 1569 C CA . VAL A 1 196 ? 18.970 -4.363 -27.725 1.00 98.44 196 VAL A CA 1
ATOM 1570 C C . VAL A 1 196 ? 20.340 -4.077 -28.328 1.00 98.44 196 VAL A C 1
ATOM 1572 O O . VAL A 1 196 ? 21.317 -3.911 -27.600 1.00 98.44 196 VAL A O 1
ATOM 1575 N N . ALA A 1 197 ? 20.402 -3.979 -29.654 1.00 98.06 197 ALA A N 1
ATOM 1576 C CA . ALA A 1 197 ? 21.568 -3.482 -30.376 1.00 98.06 197 ALA A CA 1
ATOM 1577 C C . ALA A 1 197 ? 21.330 -2.027 -30.794 1.00 98.06 197 ALA A C 1
ATOM 1579 O O . ALA A 1 197 ? 20.266 -1.710 -31.331 1.00 98.06 197 ALA A O 1
ATOM 1580 N N . VAL A 1 198 ? 22.316 -1.158 -30.562 1.00 98.06 198 VAL A N 1
ATOM 1581 C CA . VAL A 1 198 ? 22.255 0.281 -30.857 1.00 98.06 198 VAL A CA 1
ATOM 1582 C C . VAL A 1 198 ? 23.447 0.685 -31.722 1.00 98.06 198 VAL A C 1
ATOM 1584 O O . VAL A 1 198 ? 24.595 0.403 -31.377 1.00 98.06 198 VAL A O 1
ATOM 1587 N N . GLU A 1 199 ? 23.179 1.372 -32.830 1.00 97.56 199 GLU A N 1
ATOM 1588 C CA . GLU A 1 199 ? 24.187 1.867 -33.773 1.00 97.56 199 GLU A CA 1
ATOM 1589 C C . GLU A 1 199 ? 24.437 3.369 -33.550 1.00 97.56 199 GLU A C 1
ATOM 1591 O O . GLU A 1 199 ? 23.574 4.215 -33.775 1.00 97.56 199 GLU A O 1
ATOM 1596 N N . LEU A 1 200 ? 25.635 3.729 -33.101 1.00 95.06 200 LEU A N 1
ATOM 1597 C CA . LEU A 1 200 ? 26.020 5.083 -32.694 1.00 95.06 200 LEU A CA 1
ATOM 1598 C C . LEU A 1 200 ? 27.387 5.479 -33.286 1.00 95.06 200 LEU A C 1
ATOM 1600 O O . LEU A 1 200 ? 28.318 5.753 -32.530 1.00 95.06 200 LEU A O 1
ATOM 1604 N N . PRO A 1 201 ? 27.534 5.545 -34.624 1.00 91.88 201 PRO A N 1
ATOM 1605 C CA . PRO A 1 201 ? 28.830 5.774 -35.275 1.00 91.88 201 PRO A CA 1
ATOM 1606 C C . PRO A 1 201 ? 29.477 7.116 -34.902 1.00 91.88 201 PRO A C 1
ATOM 1608 O O . PRO A 1 201 ? 30.697 7.243 -34.944 1.00 91.88 201 PRO A O 1
ATOM 1611 N N . ASP A 1 202 ? 28.658 8.099 -34.523 1.00 90.06 202 ASP A N 1
ATOM 1612 C CA . ASP A 1 202 ? 29.096 9.453 -34.172 1.00 90.06 202 ASP A CA 1
ATOM 1613 C C . ASP A 1 202 ? 29.306 9.650 -32.660 1.00 90.06 202 ASP A C 1
ATOM 1615 O O . ASP A 1 202 ? 29.740 10.721 -32.238 1.00 90.06 202 ASP A O 1
ATOM 1619 N N . ALA A 1 203 ? 28.959 8.661 -31.828 1.00 90.75 203 ALA A N 1
ATOM 1620 C CA . ALA A 1 203 ? 29.067 8.794 -30.379 1.00 90.75 203 ALA A CA 1
ATOM 1621 C C . ALA A 1 203 ? 30.501 8.511 -29.901 1.00 90.75 203 ALA A C 1
ATOM 1623 O O . ALA A 1 203 ? 31.147 7.581 -30.396 1.00 90.75 203 ALA A O 1
ATOM 1624 N N . PRO A 1 204 ? 31.011 9.273 -28.916 1.00 88.81 204 PRO A N 1
ATOM 1625 C CA . PRO A 1 204 ? 32.332 9.016 -28.369 1.00 88.81 204 PRO A CA 1
ATOM 1626 C C . PRO A 1 204 ? 32.362 7.667 -27.642 1.00 88.81 204 PRO A C 1
ATOM 1628 O O . PRO A 1 204 ? 31.414 7.286 -26.951 1.00 88.81 204 PRO A O 1
ATOM 1631 N N . ALA A 1 205 ? 33.474 6.942 -27.780 1.00 89.62 205 ALA A N 1
ATOM 1632 C CA . ALA A 1 205 ? 33.692 5.710 -27.031 1.00 89.62 205 ALA A CA 1
ATOM 1633 C C . ALA A 1 205 ? 33.644 5.996 -25.521 1.00 89.62 205 ALA A C 1
ATOM 1635 O O . ALA A 1 205 ? 34.244 6.960 -25.047 1.00 89.62 205 ALA A O 1
ATOM 1636 N N . GLY A 1 206 ? 32.931 5.157 -24.771 1.00 90.81 206 GLY A N 1
ATOM 1637 C CA . GLY A 1 206 ? 32.697 5.341 -23.338 1.00 90.81 206 GLY A CA 1
ATOM 1638 C C . GLY A 1 206 ? 31.457 6.168 -22.985 1.00 90.81 206 GLY A C 1
ATOM 1639 O O . GLY A 1 206 ? 31.070 6.158 -21.817 1.00 90.81 206 GLY A O 1
ATOM 1640 N N . ALA A 1 207 ? 30.794 6.815 -23.953 1.00 92.62 207 ALA A N 1
ATOM 1641 C CA . ALA A 1 207 ? 29.529 7.508 -23.701 1.00 92.62 207 ALA A CA 1
ATOM 1642 C C . ALA A 1 207 ? 28.486 6.546 -23.124 1.00 92.62 207 ALA A C 1
ATOM 1644 O O . ALA A 1 207 ? 28.400 5.390 -23.546 1.00 92.62 207 ALA A O 1
ATOM 1645 N N . ARG A 1 208 ? 27.685 7.013 -22.162 1.00 94.81 208 ARG A N 1
ATOM 1646 C CA . ARG A 1 208 ? 26.662 6.181 -21.521 1.00 94.81 208 ARG A CA 1
ATOM 1647 C C . ARG A 1 208 ? 25.429 6.103 -22.404 1.00 94.81 208 ARG A C 1
ATOM 1649 O O . ARG A 1 208 ? 24.923 7.122 -22.855 1.00 94.81 208 ARG A O 1
ATOM 1656 N N . VAL A 1 209 ? 24.906 4.903 -22.591 1.00 96.38 209 VAL A N 1
ATOM 1657 C CA . VAL A 1 209 ? 23.644 4.667 -23.290 1.00 96.38 209 VAL A CA 1
ATOM 1658 C C . VAL A 1 209 ? 22.737 3.835 -22.404 1.00 96.38 209 VAL A C 1
ATOM 1660 O O . VAL A 1 209 ? 23.201 2.913 -21.738 1.00 96.38 209 VAL A O 1
ATOM 1663 N N . ALA A 1 210 ? 21.454 4.168 -22.382 1.00 96.81 210 ALA A N 1
ATOM 1664 C CA . ALA A 1 210 ? 20.437 3.403 -21.682 1.00 96.81 210 ALA A CA 1
ATOM 1665 C C . ALA A 1 210 ? 19.304 3.023 -22.627 1.00 96.81 210 ALA A C 1
ATOM 1667 O O . ALA A 1 210 ? 18.953 3.798 -23.513 1.00 96.81 210 ALA A O 1
ATOM 1668 N N . ALA A 1 211 ? 18.715 1.853 -22.412 1.00 97.88 211 ALA A N 1
ATOM 1669 C CA . ALA A 1 211 ? 17.525 1.390 -23.108 1.00 97.88 211 ALA A CA 1
ATOM 1670 C C . ALA A 1 211 ? 16.446 1.037 -22.087 1.00 97.88 211 ALA A C 1
ATOM 1672 O O . ALA A 1 211 ? 16.741 0.428 -21.061 1.00 97.88 211 ALA A O 1
ATOM 1673 N N . ALA A 1 212 ? 15.205 1.399 -22.393 1.00 98.19 212 ALA A N 1
ATOM 1674 C CA . ALA A 1 212 ? 14.020 0.991 -21.659 1.00 98.19 212 ALA A CA 1
ATOM 1675 C C . ALA A 1 212 ? 13.160 0.087 -22.550 1.00 98.19 212 ALA A C 1
ATOM 1677 O O . ALA A 1 212 ? 12.893 0.416 -23.712 1.00 98.19 212 ALA A O 1
ATOM 1678 N N . LEU A 1 213 ? 12.732 -1.047 -22.006 1.00 98.50 213 LEU A N 1
ATOM 1679 C CA . LEU A 1 213 ? 11.908 -2.044 -22.679 1.00 98.50 213 LEU A CA 1
ATOM 1680 C C . LEU A 1 213 ? 10.674 -2.340 -21.843 1.00 98.50 213 LEU A C 1
ATOM 1682 O O . LEU A 1 213 ? 10.771 -2.411 -20.624 1.00 98.50 213 LEU A O 1
ATOM 1686 N N . SER A 1 214 ? 9.538 -2.576 -22.485 1.00 98.50 214 SER A N 1
ATOM 1687 C CA . SER A 1 214 ? 8.389 -3.184 -21.818 1.00 98.50 214 SER A CA 1
ATOM 1688 C C . SER A 1 214 ? 8.265 -4.652 -22.197 1.00 98.50 214 SER A C 1
ATOM 1690 O O . SER A 1 214 ? 8.583 -5.017 -23.329 1.00 98.50 214 SER A O 1
ATOM 1692 N N . ALA A 1 215 ? 7.767 -5.476 -21.283 1.00 98.62 215 ALA A N 1
ATOM 1693 C CA . ALA A 1 215 ? 7.421 -6.868 -21.552 1.00 98.62 215 ALA A CA 1
ATOM 1694 C C . ALA A 1 215 ? 6.235 -7.313 -20.695 1.00 98.62 215 ALA A C 1
ATOM 1696 O O . ALA A 1 215 ? 6.022 -6.795 -19.598 1.00 98.62 215 ALA A O 1
ATOM 1697 N N . ARG A 1 216 ? 5.482 -8.298 -21.184 1.00 98.44 216 ARG A N 1
ATOM 1698 C CA . ARG A 1 216 ? 4.371 -8.930 -20.462 1.00 98.44 216 ARG A CA 1
ATOM 1699 C C . ARG A 1 216 ? 4.828 -10.228 -19.813 1.00 98.44 216 ARG A C 1
ATOM 1701 O O . ARG A 1 216 ? 5.455 -11.048 -20.486 1.00 98.44 216 ARG A O 1
ATOM 1708 N N . CYS A 1 217 ? 4.451 -10.461 -18.556 1.00 98.44 217 CYS A N 1
ATOM 1709 C CA . CYS A 1 217 ? 4.644 -11.764 -17.923 1.00 98.44 217 CYS A CA 1
ATOM 1710 C C . CYS A 1 217 ? 3.473 -12.691 -18.289 1.00 98.44 217 CYS A C 1
ATOM 1712 O O . CYS A 1 217 ? 2.401 -12.640 -17.687 1.00 98.44 217 CYS A O 1
ATOM 1714 N N . VAL A 1 218 ? 3.651 -13.543 -19.302 1.00 97.62 218 VAL A N 1
ATOM 1715 C CA . VAL A 1 218 ? 2.568 -14.383 -19.855 1.00 97.62 218 VAL A CA 1
ATOM 1716 C C . VAL A 1 218 ? 2.141 -15.522 -18.933 1.00 97.62 218 VAL A C 1
ATOM 1718 O O . VAL A 1 218 ? 1.080 -16.106 -19.136 1.00 97.62 218 VAL A O 1
ATOM 1721 N N . THR A 1 219 ? 2.941 -15.834 -17.913 1.00 97.75 219 THR A N 1
ATOM 1722 C CA . THR A 1 219 ? 2.569 -16.787 -16.862 1.00 97.75 219 THR A CA 1
ATOM 1723 C C . THR A 1 219 ? 1.979 -16.111 -15.628 1.00 97.75 219 THR A C 1
ATOM 1725 O O . THR A 1 219 ? 1.413 -16.812 -14.797 1.00 97.75 219 THR A O 1
ATOM 1728 N N . SER A 1 220 ? 2.046 -14.783 -15.482 1.00 97.94 220 SER A N 1
ATOM 1729 C CA . SER A 1 220 ? 1.575 -14.119 -14.260 1.00 97.94 220 SER A CA 1
ATOM 1730 C C . SER A 1 220 ? 0.060 -14.100 -14.144 1.00 97.94 220 SER A C 1
ATOM 1732 O O . SER A 1 220 ? -0.643 -13.726 -15.083 1.00 97.94 220 SER A O 1
ATOM 1734 N N . ARG A 1 221 ? -0.450 -14.480 -12.973 1.00 97.31 221 ARG A N 1
ATOM 1735 C CA . ARG A 1 221 ? -1.858 -14.324 -12.599 1.00 97.31 221 ARG A CA 1
ATOM 1736 C C . ARG A 1 221 ? -2.179 -12.915 -12.115 1.00 97.31 221 ARG A C 1
ATOM 1738 O O . ARG A 1 221 ? -3.361 -12.584 -12.044 1.00 97.31 221 ARG A O 1
ATOM 1745 N N . MET A 1 222 ? -1.162 -12.109 -11.807 1.00 96.88 222 MET A N 1
ATOM 1746 C CA . MET A 1 222 ? -1.335 -10.721 -11.394 1.00 96.88 222 MET A CA 1
ATOM 1747 C C . MET A 1 222 ? -1.810 -9.871 -12.565 1.00 96.88 222 MET A C 1
ATOM 1749 O O . MET A 1 222 ? -1.440 -10.091 -13.725 1.00 96.88 222 MET A O 1
ATOM 1753 N N . ILE A 1 223 ? -2.660 -8.901 -12.246 1.00 96.81 223 ILE A N 1
ATOM 1754 C CA . ILE A 1 223 ? -3.295 -8.046 -13.241 1.00 96.81 223 ILE A CA 1
ATOM 1755 C C . ILE A 1 223 ? -2.470 -6.790 -13.518 1.00 96.81 223 ILE A C 1
ATOM 1757 O O . ILE A 1 223 ? -1.666 -6.354 -12.698 1.00 96.81 223 ILE A O 1
ATOM 1761 N N . ASP A 1 224 ? -2.720 -6.167 -14.663 1.00 96.06 224 ASP A N 1
ATOM 1762 C CA . ASP A 1 224 ? -2.318 -4.789 -14.916 1.00 96.06 224 ASP A CA 1
ATOM 1763 C C . ASP A 1 224 ? -3.284 -3.824 -14.205 1.00 96.06 224 ASP A C 1
ATOM 1765 O O . ASP A 1 224 ? -4.406 -3.579 -14.658 1.00 96.06 224 ASP A O 1
ATOM 1769 N N . TYR A 1 225 ? -2.846 -3.259 -13.077 1.00 97.06 225 TYR A N 1
ATOM 1770 C CA . TYR A 1 225 ? -3.639 -2.313 -12.282 1.00 97.06 225 TYR A CA 1
ATOM 1771 C C . TYR A 1 225 ? -3.815 -0.952 -12.960 1.00 97.06 225 TYR A C 1
ATOM 1773 O O . TYR A 1 225 ? -4.625 -0.147 -12.504 1.00 97.06 225 TYR A O 1
ATOM 1781 N N . LEU A 1 226 ? -3.093 -0.676 -14.050 1.00 96.44 226 LEU A N 1
ATOM 1782 C CA . LEU A 1 226 ? -3.272 0.535 -14.849 1.00 96.44 226 LEU A CA 1
ATOM 1783 C C . LEU A 1 226 ? -4.446 0.406 -15.830 1.00 96.44 226 LEU A C 1
ATOM 1785 O O . LEU A 1 226 ? -4.810 1.400 -16.463 1.00 96.44 226 LEU A O 1
ATOM 1789 N N . GLU A 1 227 ? -5.035 -0.788 -15.967 1.00 94.56 227 GLU A N 1
ATOM 1790 C CA . GLU A 1 227 ? -6.104 -1.077 -16.919 1.00 94.56 227 GLU A CA 1
ATOM 1791 C C . GLU A 1 227 ? -7.466 -1.287 -16.229 1.00 94.56 227 GLU A C 1
ATOM 1793 O O . GLU A 1 227 ? -7.744 -2.355 -15.675 1.00 94.56 227 GLU A O 1
ATOM 1798 N N . PRO A 1 228 ? -8.409 -0.326 -16.336 1.00 94.06 228 PRO A N 1
ATOM 1799 C CA . PRO A 1 228 ? -9.734 -0.443 -15.718 1.00 94.06 228 PRO A CA 1
ATOM 1800 C C . PRO A 1 228 ? -10.537 -1.667 -16.187 1.00 94.06 228 PRO A C 1
ATOM 1802 O O . PRO A 1 228 ? -11.472 -2.102 -15.519 1.00 94.06 228 PRO A O 1
ATOM 1805 N N . ALA A 1 229 ? -10.224 -2.209 -17.370 1.00 96.81 229 ALA A N 1
ATOM 1806 C CA . ALA A 1 229 ? -10.865 -3.420 -17.876 1.00 96.81 229 ALA A CA 1
ATOM 1807 C C . ALA A 1 229 ? -10.508 -4.662 -17.046 1.00 96.81 229 ALA A C 1
ATOM 1809 O O . ALA A 1 229 ? -11.381 -5.505 -16.845 1.00 96.81 229 ALA A O 1
ATOM 1810 N N . ALA A 1 230 ? -9.281 -4.743 -16.523 1.00 97.38 230 ALA A N 1
ATOM 1811 C CA . ALA A 1 230 ? -8.873 -5.820 -15.629 1.00 97.38 230 ALA A CA 1
ATOM 1812 C C . ALA A 1 230 ? -9.605 -5.716 -14.282 1.00 97.38 230 ALA A C 1
ATOM 1814 O O . ALA A 1 230 ? -10.163 -6.705 -13.815 1.00 97.38 230 ALA A O 1
ATOM 1815 N N . ALA A 1 231 ? -9.721 -4.508 -13.719 1.00 97.62 231 ALA A N 1
ATOM 1816 C CA . ALA A 1 231 ? -10.479 -4.273 -12.487 1.00 97.62 231 ALA A CA 1
ATOM 1817 C C . ALA A 1 231 ? -11.976 -4.614 -12.633 1.00 97.62 231 ALA A C 1
ATOM 1819 O O . ALA A 1 231 ? -12.550 -5.266 -11.767 1.00 97.62 231 ALA A O 1
ATOM 1820 N N . ARG A 1 232 ? -12.617 -4.254 -13.757 1.00 98.50 232 ARG A N 1
ATOM 1821 C CA . ARG A 1 232 ? -14.007 -4.675 -14.034 1.00 98.50 232 ARG A CA 1
ATOM 1822 C C . ARG A 1 232 ? -14.127 -6.187 -14.157 1.00 98.50 232 ARG A C 1
ATOM 1824 O O . ARG A 1 232 ? -15.068 -6.785 -13.650 1.00 98.50 232 ARG A O 1
ATOM 1831 N N . ARG A 1 233 ? -13.161 -6.821 -14.818 1.00 98.56 233 ARG A N 1
ATOM 1832 C CA . ARG A 1 233 ? -13.155 -8.274 -14.932 1.00 98.56 233 ARG A CA 1
ATOM 1833 C C . ARG A 1 233 ? -13.018 -8.936 -13.561 1.00 98.56 233 ARG A C 1
ATOM 1835 O O . ARG A 1 233 ? -13.691 -9.931 -13.315 1.00 98.56 233 ARG A O 1
ATOM 1842 N N . PHE A 1 234 ? -12.204 -8.370 -12.673 1.00 98.62 234 PHE A N 1
ATOM 1843 C CA . PHE A 1 234 ? -12.079 -8.817 -11.290 1.00 98.62 234 PHE A CA 1
ATOM 1844 C C . PHE A 1 234 ? -13.412 -8.744 -10.537 1.00 98.62 234 PHE A C 1
ATOM 1846 O O . PHE A 1 234 ? -13.801 -9.734 -9.920 1.00 98.62 234 PHE A O 1
ATOM 1853 N N . THR A 1 235 ? -14.166 -7.644 -10.638 1.00 98.62 235 THR A N 1
ATOM 1854 C CA . THR A 1 235 ? -15.476 -7.569 -9.969 1.00 98.62 235 THR A CA 1
ATOM 1855 C C . THR A 1 235 ? -16.457 -8.617 -10.511 1.00 98.62 235 THR A C 1
ATOM 1857 O O . THR A 1 235 ? -17.153 -9.262 -9.729 1.00 98.62 235 THR A O 1
ATOM 1860 N N . GLU A 1 236 ? -16.450 -8.884 -11.822 1.00 98.50 236 GLU A N 1
ATOM 1861 C CA . GLU A 1 236 ? -17.293 -9.910 -12.457 1.00 98.50 236 GLU A CA 1
ATOM 1862 C C . GLU A 1 236 ? -16.976 -11.347 -12.016 1.00 98.50 236 GLU A C 1
ATOM 1864 O O . GLU A 1 236 ? -17.888 -12.159 -11.876 1.00 98.50 236 GLU A O 1
ATOM 1869 N N . VAL A 1 237 ? -15.697 -11.708 -11.864 1.00 98.25 237 VAL A N 1
ATOM 1870 C CA . VAL A 1 237 ? -15.298 -13.112 -11.622 1.00 98.25 237 VAL A CA 1
ATOM 1871 C C . VAL A 1 237 ? -14.875 -13.403 -10.191 1.00 98.25 237 VAL A C 1
ATOM 1873 O O . VAL A 1 237 ? -14.902 -14.566 -9.791 1.00 98.25 237 VAL A O 1
ATOM 1876 N N . GLY A 1 238 ? -14.462 -12.375 -9.453 1.00 97.62 238 GLY A N 1
ATOM 1877 C CA . GLY A 1 238 ? -14.013 -12.441 -8.067 1.00 97.62 238 GLY A CA 1
ATOM 1878 C C . GLY A 1 238 ? -15.125 -12.107 -7.080 1.00 97.62 238 GLY A C 1
ATOM 1879 O O . GLY A 1 238 ? -15.368 -12.875 -6.154 1.00 97.62 238 GLY A O 1
ATOM 1880 N N . LEU A 1 239 ? -15.854 -11.008 -7.309 1.00 98.44 239 LEU A N 1
ATOM 1881 C CA . LEU A 1 239 ? -16.809 -10.470 -6.331 1.00 98.44 239 LEU A CA 1
ATOM 1882 C C . LEU A 1 239 ? -18.272 -10.833 -6.610 1.00 98.44 239 LEU A C 1
ATOM 1884 O O . LEU A 1 239 ? -19.005 -11.190 -5.684 1.00 98.44 239 LEU A O 1
ATOM 1888 N N . GLN A 1 240 ? -18.702 -10.804 -7.874 1.00 98.62 240 GLN A N 1
ATOM 1889 C CA . GLN A 1 240 ? -20.072 -11.149 -8.267 1.00 98.62 240 GLN A CA 1
ATOM 1890 C C . GLN A 1 240 ? -20.540 -12.516 -7.728 1.00 98.62 240 GLN A C 1
ATOM 1892 O O . GLN A 1 240 ? -21.670 -12.584 -7.233 1.00 98.62 240 GLN A O 1
ATOM 1897 N N . PRO A 1 241 ? -19.710 -13.584 -7.714 1.00 98.62 241 PRO A N 1
ATOM 1898 C CA . PRO A 1 241 ? -20.130 -14.871 -7.160 1.00 98.62 241 PRO A CA 1
ATOM 1899 C C . PRO A 1 241 ? -20.515 -14.813 -5.674 1.00 98.62 241 PRO A C 1
ATOM 1901 O O . PRO A 1 241 ? -21.415 -15.540 -5.247 1.00 98.62 241 PRO A O 1
ATOM 1904 N N . TYR A 1 242 ? -19.882 -13.941 -4.877 1.00 98.38 242 TYR A N 1
ATOM 1905 C CA . TYR A 1 242 ? -20.273 -13.736 -3.480 1.00 98.38 242 TYR A CA 1
ATOM 1906 C C . TYR A 1 242 ? -21.644 -13.072 -3.383 1.00 98.38 242 TYR A C 1
ATOM 1908 O O . TYR A 1 242 ? -22.489 -13.542 -2.626 1.00 98.38 242 TYR A O 1
ATOM 1916 N N . VAL A 1 243 ? -21.893 -12.014 -4.158 1.00 97.75 243 VAL A N 1
ATOM 1917 C CA . VAL A 1 243 ? -23.184 -11.305 -4.144 1.00 97.75 243 VAL A CA 1
ATOM 1918 C C . VAL A 1 243 ? -24.324 -12.218 -4.584 1.00 97.75 243 VAL A C 1
ATOM 1920 O O . VAL A 1 243 ? -25.381 -12.224 -3.954 1.00 97.75 243 VAL A O 1
ATOM 1923 N N . GLU A 1 244 ? -24.108 -13.035 -5.614 1.00 98.19 244 GLU A N 1
ATOM 1924 C CA . GLU A 1 244 ? -25.091 -14.025 -6.063 1.00 98.19 244 GLU A CA 1
ATOM 1925 C C . GLU A 1 244 ? -25.411 -15.057 -4.974 1.00 98.19 244 GLU A C 1
ATOM 1927 O O . GLU A 1 244 ? -26.573 -15.414 -4.777 1.00 98.19 244 GLU A O 1
ATOM 1932 N N . ALA A 1 245 ? -24.399 -15.519 -4.233 1.00 98.38 245 ALA A N 1
ATOM 1933 C CA . ALA A 1 245 ? -24.581 -16.483 -3.150 1.00 98.38 245 ALA A CA 1
ATOM 1934 C C . ALA A 1 245 ? -25.197 -15.863 -1.878 1.00 98.38 245 ALA A C 1
ATOM 1936 O O . ALA A 1 245 ? -25.876 -16.558 -1.115 1.00 98.38 245 ALA A O 1
ATOM 1937 N N . LEU A 1 246 ? -24.966 -14.570 -1.636 1.00 98.31 246 LEU A N 1
ATOM 1938 C CA . LEU A 1 246 ? -25.217 -13.893 -0.359 1.00 98.31 246 LEU A CA 1
ATOM 1939 C C . LEU A 1 246 ? -26.252 -12.763 -0.452 1.00 98.31 246 LEU A C 1
ATOM 1941 O O . LEU A 1 246 ? -26.321 -11.949 0.463 1.00 98.31 246 LEU A O 1
ATOM 1945 N N . SER A 1 247 ? -27.058 -12.690 -1.512 1.00 95.44 247 SER A N 1
ATOM 1946 C CA . SER A 1 247 ? -27.895 -11.519 -1.831 1.00 95.44 247 SER A CA 1
ATOM 1947 C C . SER A 1 247 ? -28.778 -11.003 -0.682 1.00 95.44 247 SER A C 1
ATOM 1949 O O . SER A 1 247 ? -28.960 -9.803 -0.528 1.00 95.44 247 SER A O 1
ATOM 1951 N N . ASP A 1 248 ? -29.325 -11.889 0.152 1.00 97.56 248 ASP A N 1
ATOM 1952 C CA . ASP A 1 248 ? -30.159 -11.555 1.317 1.00 97.56 248 ASP A CA 1
ATOM 1953 C C . ASP A 1 248 ? -29.355 -11.244 2.595 1.00 97.56 248 ASP A C 1
ATOM 1955 O O . ASP A 1 248 ? -29.934 -10.950 3.641 1.00 97.56 248 ASP A O 1
ATOM 1959 N N . HIS A 1 249 ? -28.024 -11.310 2.537 1.00 98.56 249 HIS A N 1
ATOM 1960 C CA . HIS A 1 249 ? -27.094 -10.920 3.602 1.00 98.56 249 HIS A CA 1
ATOM 1961 C C . HIS A 1 249 ? -26.464 -9.545 3.409 1.00 98.56 249 HIS A C 1
ATOM 1963 O O . HIS A 1 249 ? -25.994 -8.972 4.398 1.00 98.56 249 HIS A O 1
ATOM 1969 N N . ILE A 1 250 ? -26.448 -9.036 2.177 1.00 98.12 250 ILE A N 1
ATOM 1970 C CA . ILE A 1 250 ? -25.776 -7.788 1.821 1.00 98.12 250 ILE A CA 1
ATOM 1971 C C . ILE A 1 250 ? -26.401 -6.594 2.555 1.00 98.12 250 ILE A C 1
ATOM 1973 O O . ILE A 1 250 ? -27.623 -6.471 2.648 1.00 98.12 250 ILE A O 1
ATOM 1977 N N . GLY A 1 251 ? -25.549 -5.739 3.121 1.00 95.19 251 GLY A N 1
ATOM 1978 C CA . GLY A 1 251 ? -25.936 -4.544 3.875 1.00 95.19 251 GLY A CA 1
ATOM 1979 C C . GLY A 1 251 ? -26.420 -4.811 5.308 1.00 95.19 251 GLY A C 1
ATOM 1980 O O . GLY A 1 251 ? -26.650 -3.864 6.057 1.00 95.19 251 GLY A O 1
ATOM 1981 N N . ASP A 1 252 ? -26.556 -6.078 5.716 1.00 96.25 252 ASP A N 1
ATOM 1982 C CA . ASP A 1 252 ? -26.937 -6.471 7.079 1.00 96.25 252 ASP A CA 1
ATOM 1983 C C . ASP A 1 252 ? -25.854 -7.325 7.738 1.00 96.25 252 ASP A C 1
ATOM 1985 O O . ASP A 1 252 ? -25.161 -6.863 8.641 1.00 96.25 252 ASP A O 1
ATOM 1989 N N . THR A 1 253 ? -25.707 -8.576 7.295 1.00 98.44 253 THR A N 1
ATOM 1990 C CA . THR A 1 253 ? -24.715 -9.502 7.857 1.00 98.44 253 THR A CA 1
ATOM 1991 C C . THR A 1 253 ? -23.381 -9.362 7.138 1.00 98.44 253 THR A C 1
ATOM 1993 O O . THR A 1 253 ? -22.347 -9.365 7.799 1.00 98.44 253 THR A O 1
ATOM 1996 N N . VAL A 1 254 ? -23.412 -9.202 5.813 1.00 98.69 254 VAL A N 1
ATOM 1997 C CA . VAL A 1 254 ? -22.239 -8.949 4.970 1.00 98.69 254 VAL A CA 1
ATOM 1998 C C . VAL A 1 254 ? -22.197 -7.458 4.662 1.00 98.69 254 VAL A C 1
ATOM 2000 O O . VAL A 1 254 ? -23.114 -6.936 4.031 1.00 98.69 254 VAL A O 1
ATOM 2003 N N . VAL A 1 255 ? -21.179 -6.764 5.167 1.00 98.25 255 VAL A N 1
ATOM 2004 C CA . VAL A 1 255 ? -21.206 -5.294 5.300 1.00 98.25 255 VAL A CA 1
ATOM 2005 C C . VAL A 1 255 ? -20.167 -4.560 4.456 1.00 98.25 255 VAL A C 1
ATOM 2007 O O . VAL A 1 255 ? -20.414 -3.420 4.069 1.00 98.25 255 VAL A O 1
ATOM 2010 N N . TYR A 1 256 ? -19.026 -5.183 4.162 1.00 98.25 256 TYR A N 1
ATOM 2011 C CA . TYR A 1 256 ? -17.963 -4.570 3.368 1.00 98.25 256 TYR A CA 1
ATOM 2012 C C . TYR A 1 256 ? -17.219 -5.590 2.510 1.00 98.25 256 TYR A C 1
ATOM 2014 O O . TYR A 1 256 ? -17.212 -6.784 2.818 1.00 98.25 256 TYR A O 1
ATOM 2022 N N . VAL A 1 257 ? -16.574 -5.091 1.462 1.00 98.62 257 VAL A N 1
ATOM 2023 C CA . VAL A 1 257 ? -15.475 -5.759 0.758 1.00 98.62 257 VAL A CA 1
ATOM 2024 C C . VAL A 1 257 ? -14.165 -5.230 1.333 1.00 98.62 257 VAL A C 1
ATOM 2026 O O . VAL A 1 257 ? -14.042 -4.024 1.558 1.00 98.62 257 VAL A O 1
ATOM 2029 N N . PHE A 1 258 ? -13.226 -6.130 1.615 1.00 98.50 258 PHE A N 1
ATOM 2030 C CA . PHE A 1 258 ? -11.895 -5.824 2.126 1.00 98.50 258 PHE A CA 1
ATOM 2031 C C . PHE A 1 258 ? -10.846 -6.217 1.094 1.00 98.50 258 PHE A C 1
ATOM 2033 O O . PHE A 1 258 ? -10.701 -7.408 0.816 1.00 98.50 258 PHE A O 1
ATOM 2040 N N . PHE A 1 259 ? -10.137 -5.226 0.559 1.00 97.88 259 PHE A N 1
ATOM 2041 C CA . PHE A 1 259 ? -8.968 -5.448 -0.285 1.00 97.88 259 PHE A CA 1
ATOM 2042 C C . PHE A 1 259 ? -7.679 -5.489 0.543 1.00 97.88 259 PHE A C 1
ATOM 2044 O O . PHE A 1 259 ? -7.546 -4.794 1.552 1.00 97.88 259 PHE A O 1
ATOM 2051 N N . ASP A 1 260 ? -6.715 -6.269 0.085 1.00 96.12 260 ASP A N 1
ATOM 2052 C CA . ASP A 1 260 ? -5.437 -6.512 0.726 1.00 96.12 260 ASP A CA 1
ATOM 2053 C C . ASP A 1 260 ? -4.313 -6.407 -0.310 1.00 96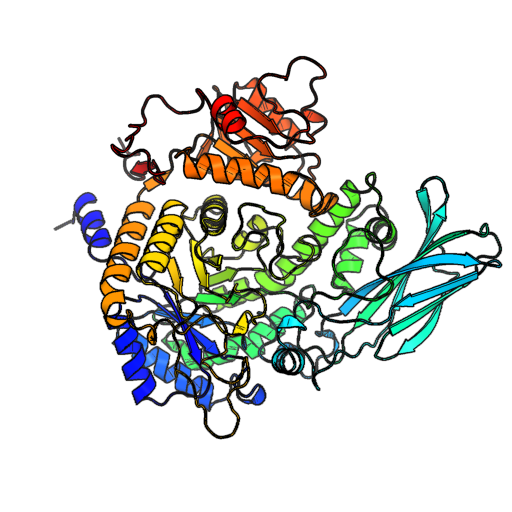.12 260 ASP A C 1
ATOM 2055 O O . ASP A 1 260 ? -4.203 -7.197 -1.252 1.00 96.12 260 ASP A O 1
ATOM 2059 N N . GLN A 1 261 ? -3.509 -5.358 -0.145 1.00 94.38 261 GLN A N 1
ATOM 2060 C CA . GLN A 1 261 ? -2.279 -5.101 -0.885 1.00 94.38 261 GLN A CA 1
ATOM 2061 C C . GLN A 1 261 ? -2.416 -5.246 -2.413 1.00 94.38 261 GLN A C 1
ATOM 2063 O O . GLN A 1 261 ? -1.633 -5.969 -3.016 1.00 94.38 261 GLN A O 1
ATOM 2068 N N . PRO A 1 262 ? -3.338 -4.556 -3.107 1.00 94.88 262 PRO A N 1
ATOM 2069 C CA . PRO A 1 262 ? -3.321 -4.531 -4.566 1.00 94.88 262 PRO A CA 1
ATOM 2070 C C . PRO A 1 262 ? -1.975 -3.991 -5.065 1.00 94.88 262 PRO A C 1
ATOM 2072 O O . PRO A 1 262 ? -1.641 -2.825 -4.844 1.00 94.88 262 PRO A O 1
ATOM 2075 N N . HIS A 1 263 ? -1.199 -4.858 -5.713 1.00 93.44 263 HIS A N 1
ATOM 2076 C CA . HIS A 1 263 ? 0.022 -4.534 -6.441 1.00 93.44 263 HIS A CA 1
ATOM 2077 C C . HIS A 1 263 ? 0.313 -5.585 -7.516 1.00 93.44 263 HIS A C 1
ATOM 2079 O O . HIS A 1 263 ? -0.155 -6.723 -7.448 1.00 93.44 263 HIS A O 1
ATOM 2085 N N . SER A 1 264 ? 1.060 -5.181 -8.541 1.00 90.00 264 SER A N 1
ATOM 2086 C CA . SER A 1 264 ? 1.795 -6.101 -9.413 1.00 90.00 264 SER A CA 1
ATOM 2087 C C . SER A 1 264 ? 3.049 -6.586 -8.695 1.00 90.00 264 SER A C 1
ATOM 2089 O O . SER A 1 264 ? 3.520 -5.878 -7.807 1.00 90.00 264 SER A O 1
ATOM 2091 N N . CYS A 1 265 ? 3.663 -7.677 -9.145 1.00 95.19 265 CYS A N 1
ATOM 2092 C CA . CYS A 1 265 ? 4.924 -8.129 -8.556 1.00 95.19 265 CYS A CA 1
ATOM 2093 C C . CYS A 1 265 ? 6.012 -7.044 -8.618 1.00 95.19 265 CYS A C 1
ATOM 2095 O O . CYS A 1 265 ? 6.038 -6.218 -9.543 1.00 95.19 265 CYS A O 1
ATOM 2097 N N . PHE A 1 266 ? 6.917 -7.067 -7.638 1.00 95.56 266 PHE A N 1
ATOM 2098 C CA . PHE A 1 266 ? 8.103 -6.216 -7.614 1.00 95.56 266 PHE A CA 1
ATOM 2099 C C . PHE A 1 266 ? 9.266 -6.986 -8.238 1.00 95.56 266 PHE A C 1
ATOM 2101 O O . PHE A 1 266 ? 9.649 -8.047 -7.753 1.00 95.56 266 PHE A O 1
ATOM 2108 N N . TRP A 1 267 ? 9.816 -6.484 -9.345 1.00 96.75 267 TRP A N 1
ATOM 2109 C CA . TRP A 1 267 ? 10.810 -7.218 -10.130 1.00 96.75 267 TRP A CA 1
ATOM 2110 C C . TRP A 1 267 ? 12.195 -6.597 -10.038 1.00 96.75 267 TRP A C 1
ATOM 2112 O O . TRP A 1 267 ? 12.356 -5.395 -10.269 1.00 96.75 267 TRP A O 1
ATOM 2122 N N . ASP A 1 268 ? 13.200 -7.444 -9.826 1.00 96.44 268 ASP A N 1
ATOM 2123 C CA . ASP A 1 268 ? 14.610 -7.105 -10.013 1.00 96.44 268 ASP A CA 1
ATOM 2124 C C . ASP A 1 268 ? 15.201 -7.877 -11.207 1.00 96.44 268 ASP A C 1
ATOM 2126 O O . ASP A 1 268 ? 14.646 -8.880 -11.666 1.00 96.44 268 ASP A O 1
ATOM 2130 N N . TRP A 1 269 ? 16.301 -7.369 -11.761 1.00 97.50 269 TRP A N 1
ATOM 2131 C CA . TRP A 1 269 ? 17.032 -7.972 -12.874 1.00 97.50 269 TRP A CA 1
ATOM 2132 C C . TRP A 1 269 ? 18.510 -7.565 -12.854 1.00 97.50 269 TRP A C 1
ATOM 2134 O O . TRP A 1 269 ? 18.910 -6.566 -12.257 1.00 97.50 269 TRP A O 1
ATOM 2144 N N . THR A 1 270 ? 19.342 -8.337 -13.551 1.00 97.69 270 THR A N 1
ATOM 2145 C CA . THR A 1 270 ? 20.809 -8.281 -13.418 1.00 97.69 270 THR A CA 1
ATOM 2146 C C . THR A 1 270 ? 21.403 -6.930 -13.824 1.00 97.69 270 THR A C 1
ATOM 2148 O O . THR A 1 270 ? 22.327 -6.432 -13.184 1.00 97.69 270 THR A O 1
ATOM 2151 N N . GLU A 1 271 ? 20.898 -6.331 -14.900 1.00 97.00 271 GLU A N 1
ATOM 2152 C CA . GLU A 1 271 ? 21.432 -5.096 -15.480 1.00 97.00 271 GLU A CA 1
ATOM 2153 C C . GLU A 1 271 ? 20.726 -3.824 -14.986 1.00 97.00 271 GLU A C 1
ATOM 2155 O O . GLU A 1 271 ? 20.902 -2.757 -15.586 1.00 97.00 271 GLU A O 1
ATOM 2160 N N . ARG A 1 272 ? 19.914 -3.903 -13.920 1.00 94.31 272 ARG A N 1
ATOM 2161 C CA . ARG A 1 272 ? 19.242 -2.726 -13.361 1.00 94.31 272 ARG A CA 1
ATOM 2162 C C . ARG A 1 272 ? 20.274 -1.697 -12.911 1.00 94.31 272 ARG A C 1
ATOM 2164 O O . ARG A 1 272 ? 21.241 -1.998 -12.215 1.00 94.31 272 ARG A O 1
ATOM 2171 N N . THR A 1 273 ? 20.041 -0.441 -13.276 1.00 91.00 273 THR A N 1
ATOM 2172 C CA . THR A 1 273 ? 20.858 0.699 -12.837 1.00 91.00 273 THR A CA 1
ATOM 2173 C C . THR A 1 273 ? 19.994 1.817 -12.267 1.00 91.00 273 THR A C 1
ATOM 2175 O O . THR A 1 273 ? 18.788 1.839 -12.483 1.00 91.00 273 THR A O 1
ATOM 2178 N N . GLY A 1 274 ? 20.608 2.801 -11.611 1.00 88.62 274 GLY A N 1
ATOM 2179 C CA . GLY A 1 274 ? 19.889 3.956 -11.068 1.00 88.62 274 GLY A CA 1
ATOM 2180 C C . GLY A 1 274 ? 19.368 3.703 -9.655 1.00 88.62 274 GLY A C 1
ATOM 2181 O O . GLY A 1 274 ? 19.886 2.844 -8.947 1.00 88.62 274 GLY A O 1
ATOM 2182 N N . THR A 1 275 ? 18.383 4.495 -9.226 1.00 88.88 275 THR A N 1
ATOM 2183 C CA . THR A 1 275 ? 17.919 4.504 -7.825 1.00 88.88 275 THR A CA 1
ATOM 2184 C C . THR A 1 275 ? 16.584 3.813 -7.599 1.00 88.88 275 THR A C 1
ATOM 2186 O O . THR A 1 275 ? 16.193 3.677 -6.445 1.00 88.88 275 THR A O 1
ATOM 2189 N N . LEU A 1 276 ? 15.862 3.419 -8.652 1.00 92.06 276 LEU A N 1
ATOM 2190 C CA . LEU A 1 276 ? 14.575 2.735 -8.514 1.00 92.06 276 LEU A CA 1
ATOM 2191 C C . LEU A 1 276 ? 14.785 1.276 -8.119 1.00 92.06 276 LEU A C 1
ATOM 2193 O O . LEU A 1 276 ? 15.549 0.580 -8.784 1.00 92.06 276 LEU A O 1
ATOM 2197 N N . GLY A 1 277 ? 14.115 0.837 -7.052 1.00 90.00 277 GLY A N 1
ATOM 2198 C CA . GLY A 1 277 ? 14.292 -0.493 -6.450 1.00 90.00 277 GLY A CA 1
ATOM 2199 C C . GLY A 1 277 ? 13.644 -1.666 -7.192 1.00 90.00 277 GLY A C 1
ATOM 2200 O O . GLY A 1 277 ? 14.037 -2.797 -6.951 1.00 90.00 277 GLY A O 1
ATOM 2201 N N . SER A 1 278 ? 12.698 -1.410 -8.096 1.00 94.69 278 SER A N 1
ATOM 2202 C CA . SER A 1 278 ? 11.932 -2.430 -8.827 1.00 94.69 278 SER A CA 1
ATOM 2203 C C . SER A 1 278 ? 11.560 -1.918 -10.218 1.00 94.69 278 SER A C 1
ATOM 2205 O O . SER A 1 278 ? 11.582 -0.704 -10.456 1.00 94.69 278 SER A O 1
ATOM 2207 N N . SER A 1 279 ? 11.166 -2.820 -11.120 1.00 96.25 279 SER A N 1
ATOM 2208 C CA . SER A 1 279 ? 10.448 -2.457 -12.346 1.00 96.25 279 SER A CA 1
ATOM 2209 C C . SER A 1 279 ? 9.189 -1.642 -12.032 1.00 96.25 279 SER A C 1
ATOM 2211 O O . SER A 1 279 ? 8.697 -1.599 -10.900 1.00 96.25 279 SER A O 1
ATOM 2213 N N . LEU A 1 280 ? 8.657 -0.993 -13.065 1.00 96.25 280 LEU A N 1
ATOM 2214 C CA . LEU A 1 280 ? 7.407 -0.240 -12.997 1.00 96.25 280 LEU A CA 1
ATOM 2215 C C . LEU A 1 280 ? 6.379 -0.912 -13.896 1.00 96.25 280 LEU A C 1
ATOM 2217 O O . LEU A 1 280 ? 6.738 -1.302 -15.006 1.00 96.25 280 LEU A O 1
ATOM 2221 N N . MET A 1 281 ? 5.110 -0.983 -13.488 1.00 96.38 281 MET A N 1
ATOM 2222 C CA . MET A 1 281 ? 4.075 -1.450 -14.408 1.00 96.38 281 MET A CA 1
ATOM 2223 C C . MET A 1 281 ? 4.050 -0.571 -15.656 1.00 96.38 281 MET A C 1
ATOM 2225 O O . MET A 1 281 ? 4.205 0.654 -15.607 1.00 96.38 281 MET A O 1
ATOM 2229 N N . TYR A 1 282 ? 3.817 -1.216 -16.784 1.00 96.88 282 TYR A N 1
ATOM 2230 C CA . TYR A 1 282 ? 3.685 -0.590 -18.077 1.00 96.88 282 TYR A CA 1
ATOM 2231 C C . TYR A 1 282 ? 2.323 -0.920 -18.663 1.00 96.88 282 TYR A C 1
ATOM 2233 O O . TYR A 1 282 ? 1.973 -2.085 -18.807 1.00 96.88 282 TYR A O 1
ATOM 2241 N N . SER A 1 283 ? 1.618 0.111 -19.115 1.00 95.75 283 SER A N 1
ATOM 2242 C CA . SER A 1 283 ? 0.448 -0.045 -19.966 1.00 95.75 283 SER A CA 1
ATOM 2243 C C . SER A 1 283 ? 0.445 1.019 -21.055 1.00 95.75 283 SER A C 1
ATOM 2245 O O . SER A 1 283 ? 1.044 2.097 -20.927 1.00 95.75 283 SER A O 1
ATOM 2247 N N . THR A 1 284 ? -0.279 0.748 -22.143 1.00 94.75 284 THR A N 1
ATOM 2248 C CA . THR A 1 284 ? -0.501 1.772 -23.173 1.00 94.75 284 THR A CA 1
ATOM 2249 C C . THR A 1 284 ? -1.264 2.967 -22.593 1.00 94.75 284 THR A C 1
ATOM 2251 O O . THR A 1 284 ? -1.006 4.101 -22.999 1.00 94.75 284 THR A O 1
ATOM 2254 N N . THR A 1 285 ? -2.141 2.735 -21.612 1.00 94.56 285 THR A N 1
ATOM 2255 C CA . THR A 1 285 ? -2.873 3.784 -20.893 1.00 94.56 285 THR A CA 1
ATOM 2256 C C . THR A 1 285 ? -1.928 4.735 -20.155 1.00 94.56 285 THR A C 1
ATOM 2258 O O . THR A 1 285 ? -2.035 5.951 -20.337 1.00 94.56 285 THR A O 1
ATOM 2261 N N . LEU A 1 286 ? -0.952 4.215 -19.400 1.00 96.69 286 LEU A N 1
ATOM 2262 C CA . LEU A 1 286 ? 0.049 5.038 -18.712 1.00 96.69 286 LEU A CA 1
ATOM 2263 C C . LEU A 1 286 ? 0.906 5.829 -19.703 1.00 96.69 286 LEU A C 1
ATOM 2265 O O . LEU A 1 286 ? 1.113 7.027 -19.515 1.00 96.69 286 LEU A O 1
ATOM 2269 N N . ARG A 1 287 ? 1.357 5.189 -20.789 1.00 97.31 287 ARG A N 1
ATOM 2270 C CA . ARG A 1 287 ? 2.121 5.864 -21.849 1.00 97.31 287 ARG A CA 1
ATOM 2271 C C . ARG A 1 287 ? 1.347 7.042 -22.442 1.00 97.31 287 ARG A C 1
ATOM 2273 O O . ARG A 1 287 ? 1.871 8.147 -22.533 1.00 97.31 287 ARG A O 1
ATOM 2280 N N . GLN A 1 288 ? 0.085 6.823 -22.810 1.00 96.69 288 GLN A N 1
ATOM 2281 C CA . GLN A 1 288 ? -0.777 7.867 -23.374 1.00 96.69 288 GLN A CA 1
ATOM 2282 C C . GLN A 1 288 ? -1.105 8.975 -22.368 1.00 96.69 288 GLN A C 1
ATOM 2284 O O . GLN A 1 288 ? -1.332 10.118 -22.763 1.00 96.69 288 GLN A O 1
ATOM 2289 N N . ALA A 1 289 ? -1.194 8.658 -21.077 1.00 97.00 289 ALA A N 1
ATOM 2290 C CA . ALA A 1 289 ? -1.329 9.664 -20.032 1.00 97.00 289 ALA A CA 1
ATOM 2291 C C . ALA A 1 289 ? -0.046 10.505 -19.927 1.00 97.00 289 ALA A C 1
ATOM 2293 O O . ALA A 1 289 ? -0.117 11.730 -19.976 1.00 97.00 289 ALA A O 1
ATOM 2294 N N . ALA A 1 290 ? 1.125 9.862 -19.916 1.00 98.12 290 ALA A N 1
ATOM 2295 C CA . ALA A 1 290 ? 2.414 10.545 -19.881 1.00 98.12 290 ALA A CA 1
ATOM 2296 C C . ALA A 1 290 ? 2.611 11.477 -21.086 1.00 98.12 290 ALA A C 1
ATOM 2298 O O . ALA A 1 290 ? 2.989 12.628 -20.900 1.00 98.12 290 ALA A O 1
ATOM 2299 N N . ASP A 1 291 ? 2.282 11.028 -22.302 1.00 98.19 291 ASP A N 1
ATOM 2300 C CA . ASP A 1 291 ? 2.360 11.846 -23.525 1.00 98.19 291 ASP A CA 1
ATOM 2301 C C . ASP A 1 291 ? 1.461 13.093 -23.491 1.00 98.19 291 ASP A C 1
ATOM 2303 O O . ASP A 1 291 ? 1.745 14.079 -24.171 1.00 98.19 291 ASP A O 1
ATOM 2307 N N . ARG A 1 292 ? 0.368 13.059 -22.719 1.00 97.62 292 ARG A N 1
ATOM 2308 C CA . ARG A 1 292 ? -0.567 14.185 -22.584 1.00 97.62 292 ARG A CA 1
ATOM 2309 C C . ARG A 1 292 ? -0.209 15.130 -21.443 1.00 97.62 292 ARG A C 1
ATOM 2311 O O . ARG A 1 292 ? -0.477 16.322 -21.562 1.00 97.62 292 ARG A O 1
ATOM 2318 N N . GLU A 1 293 ? 0.317 14.601 -20.343 1.00 97.50 293 GLU A N 1
ATOM 2319 C CA . GLU A 1 293 ? 0.388 15.313 -19.060 1.00 97.50 293 GLU A CA 1
ATOM 2320 C C . GLU A 1 293 ? 1.816 15.659 -18.618 1.00 97.50 293 GLU A C 1
ATOM 2322 O O . GLU A 1 293 ? 1.990 16.538 -17.775 1.00 97.50 293 GLU A O 1
ATOM 2327 N N . LEU A 1 294 ? 2.841 15.002 -19.172 1.00 97.56 294 LEU A N 1
ATOM 2328 C CA . LEU A 1 294 ? 4.237 15.256 -18.817 1.00 97.56 294 LEU A CA 1
ATOM 2329 C C . LEU A 1 294 ? 4.955 16.078 -19.887 1.00 97.56 294 LEU A C 1
ATOM 2331 O O . LEU A 1 294 ? 4.810 15.853 -21.089 1.00 97.56 294 LEU A O 1
ATOM 2335 N N . ASP A 1 295 ? 5.817 16.986 -19.433 1.00 93.31 295 ASP A N 1
ATOM 2336 C CA . ASP A 1 295 ? 6.743 17.705 -20.306 1.00 93.31 295 ASP A CA 1
ATOM 2337 C C . ASP A 1 295 ? 7.661 16.706 -21.032 1.00 93.31 295 ASP A C 1
ATOM 2339 O O . ASP A 1 295 ? 8.349 15.904 -20.401 1.00 93.31 295 ASP A O 1
ATOM 2343 N N . GLY A 1 296 ? 7.675 16.744 -22.367 1.00 92.88 296 GLY A N 1
ATOM 2344 C CA . GLY A 1 296 ? 8.442 15.793 -23.185 1.00 92.88 296 GLY A CA 1
ATOM 2345 C C . GLY A 1 296 ? 7.807 14.401 -23.328 1.00 92.88 296 GLY A C 1
ATOM 2346 O O . GLY A 1 296 ? 8.384 13.544 -24.000 1.00 92.88 296 GLY A O 1
ATOM 2347 N N . GLY A 1 297 ? 6.624 14.178 -22.748 1.00 96.88 297 GLY A N 1
ATOM 2348 C CA . GLY A 1 297 ? 5.855 12.942 -22.875 1.00 96.88 297 GLY A CA 1
ATOM 2349 C C . GLY A 1 297 ? 6.532 11.707 -22.278 1.00 96.88 297 GLY A C 1
ATOM 2350 O O . GLY A 1 297 ? 7.458 11.801 -21.468 1.00 96.88 297 GLY A O 1
ATOM 2351 N N . TRP A 1 298 ? 6.092 10.521 -22.708 1.00 97.44 298 TRP A N 1
ATOM 2352 C CA . TRP A 1 298 ? 6.637 9.241 -22.249 1.00 97.44 298 TRP A CA 1
ATOM 2353 C C . TRP A 1 298 ? 8.142 9.125 -22.501 1.00 97.44 298 TRP A C 1
ATOM 2355 O O . TRP A 1 298 ? 8.897 8.737 -21.616 1.00 97.44 298 TRP A O 1
ATOM 2365 N N . ARG A 1 299 ? 8.616 9.516 -23.687 1.00 95.56 299 ARG A N 1
ATOM 2366 C CA . ARG A 1 299 ? 10.049 9.437 -24.014 1.00 95.56 299 ARG A CA 1
ATOM 2367 C C . ARG A 1 299 ? 10.898 10.423 -23.220 1.00 95.56 299 ARG A C 1
ATOM 2369 O O . ARG A 1 299 ? 12.017 10.081 -22.855 1.00 95.56 299 ARG A O 1
ATOM 2376 N N . GLY A 1 300 ? 10.369 11.603 -22.905 1.00 95.00 300 GLY A N 1
ATOM 2377 C CA . GLY A 1 300 ? 11.078 12.610 -22.116 1.00 95.00 300 GLY A CA 1
ATOM 2378 C C . GLY A 1 300 ? 11.309 12.203 -20.659 1.00 95.00 300 GLY A C 1
ATOM 2379 O O . GLY A 1 300 ? 12.318 12.598 -20.072 1.00 95.00 300 GLY A O 1
ATOM 2380 N N . ILE A 1 301 ? 10.420 11.391 -20.075 1.00 95.69 301 ILE A N 1
ATOM 2381 C CA . ILE A 1 301 ? 10.557 10.965 -18.676 1.00 95.69 301 ILE A CA 1
ATOM 2382 C C . ILE A 1 301 ? 11.518 9.784 -18.487 1.00 95.69 301 ILE A C 1
ATOM 2384 O O . ILE A 1 301 ? 12.183 9.715 -17.455 1.00 95.69 301 ILE A O 1
ATOM 2388 N N . LEU A 1 302 ? 11.651 8.883 -19.467 1.00 96.06 302 LEU A N 1
ATOM 2389 C CA . LEU A 1 302 ? 12.455 7.659 -19.330 1.00 96.06 302 LEU A CA 1
ATOM 2390 C C . LEU A 1 302 ? 13.897 7.905 -18.833 1.00 96.06 302 LEU A C 1
ATOM 2392 O O . LEU A 1 302 ? 14.308 7.219 -17.893 1.00 96.06 302 LEU A O 1
ATOM 2396 N N . PRO A 1 303 ? 14.662 8.900 -19.330 1.00 93.69 303 PRO A N 1
ATOM 2397 C CA . PRO A 1 303 ? 15.999 9.165 -18.799 1.00 93.69 303 PRO A CA 1
ATOM 2398 C C . PRO A 1 303 ? 16.015 9.530 -17.310 1.00 93.69 303 PRO A C 1
ATOM 2400 O O . PRO A 1 303 ? 16.974 9.209 -16.614 1.00 93.69 303 PRO A O 1
ATOM 2403 N N . ALA A 1 304 ? 14.963 10.186 -16.805 1.00 92.81 304 ALA A N 1
ATOM 2404 C CA . ALA A 1 304 ? 14.847 10.556 -15.394 1.00 92.81 304 ALA A CA 1
ATOM 2405 C C . ALA A 1 304 ? 14.614 9.352 -14.469 1.00 92.81 304 ALA A C 1
ATOM 2407 O O . ALA A 1 304 ? 14.882 9.465 -13.272 1.00 92.81 304 ALA A O 1
ATOM 2408 N N . LEU A 1 305 ? 14.090 8.247 -15.013 1.00 92.38 305 LEU A N 1
ATOM 2409 C CA . LEU A 1 305 ? 13.847 6.992 -14.300 1.00 92.38 305 LEU A CA 1
ATOM 2410 C C . LEU A 1 305 ? 15.098 6.105 -14.287 1.00 92.38 305 LEU A C 1
ATOM 2412 O O . LEU A 1 305 ? 15.383 5.465 -13.279 1.00 92.38 305 LEU A O 1
ATOM 2416 N N . VAL A 1 306 ? 15.859 6.097 -15.387 1.00 90.56 306 VAL A N 1
ATOM 2417 C CA . VAL A 1 306 ? 17.027 5.215 -15.551 1.00 90.56 306 VAL A CA 1
ATOM 2418 C C . VAL A 1 306 ? 18.305 5.810 -14.965 1.00 90.56 306 VAL A C 1
ATOM 2420 O O . VAL A 1 306 ? 19.107 5.100 -14.352 1.00 90.56 306 VAL A O 1
ATOM 2423 N N . PHE A 1 307 ? 18.528 7.108 -15.162 1.00 88.12 307 PHE A N 1
ATOM 2424 C CA . PHE A 1 307 ? 19.734 7.765 -14.685 1.00 88.12 307 PHE A CA 1
ATOM 2425 C C . PHE A 1 307 ? 19.492 8.479 -13.357 1.00 88.12 307 PHE A C 1
ATOM 2427 O O . PHE A 1 307 ? 18.546 9.254 -13.211 1.00 88.12 307 PHE A O 1
ATOM 2434 N N . ASP A 1 308 ? 20.396 8.256 -12.402 1.00 83.06 308 ASP A N 1
ATOM 2435 C CA . ASP A 1 308 ? 20.384 8.984 -11.138 1.00 83.06 308 ASP A CA 1
ATOM 2436 C C . ASP A 1 308 ? 20.805 10.440 -11.364 1.00 83.06 308 ASP A C 1
ATOM 2438 O O . ASP A 1 308 ? 21.971 10.746 -11.620 1.00 83.06 308 ASP A O 1
ATOM 2442 N N . ASP A 1 309 ? 19.817 11.326 -11.344 1.00 86.12 309 ASP A N 1
ATOM 2443 C CA . ASP A 1 309 ? 19.982 12.753 -11.577 1.00 86.12 309 ASP A CA 1
ATOM 2444 C C . ASP A 1 309 ? 19.104 13.534 -10.596 1.00 86.12 309 ASP A C 1
ATOM 2446 O O . ASP A 1 309 ? 17.866 13.512 -10.666 1.00 86.12 309 ASP A O 1
ATOM 2450 N N . ALA A 1 310 ? 19.749 14.232 -9.663 1.00 83.69 310 ALA A N 1
ATOM 2451 C CA . ALA A 1 310 ? 19.073 15.045 -8.661 1.00 83.69 310 ALA A CA 1
ATOM 2452 C C . ALA A 1 310 ? 18.265 16.196 -9.289 1.00 83.69 310 ALA A C 1
ATOM 2454 O O . ALA A 1 310 ? 17.195 16.531 -8.779 1.00 83.69 310 ALA A O 1
ATOM 2455 N N . GLY A 1 311 ? 18.713 16.745 -10.425 1.00 88.69 311 GLY A N 1
ATOM 2456 C CA . GLY A 1 311 ? 18.025 17.817 -11.150 1.00 88.69 311 GLY A CA 1
ATOM 2457 C C . GLY A 1 311 ? 16.678 17.390 -11.737 1.00 88.69 311 GLY A C 1
ATOM 2458 O O . GLY A 1 311 ? 15.823 18.232 -12.009 1.00 88.69 311 GLY A O 1
ATOM 2459 N N . LYS A 1 312 ? 16.435 16.079 -11.865 1.00 92.00 312 LYS A N 1
ATOM 2460 C CA . LYS A 1 312 ? 15.198 15.517 -12.429 1.00 92.00 312 LYS A CA 1
ATOM 2461 C C . LYS A 1 312 ? 14.162 15.091 -11.389 1.00 92.00 312 LYS A C 1
ATOM 2463 O O . LYS A 1 312 ? 13.148 14.492 -11.750 1.00 92.00 312 LYS A O 1
ATOM 2468 N N . ALA A 1 313 ? 14.360 15.426 -10.112 1.00 94.31 313 ALA A N 1
ATOM 2469 C CA . ALA A 1 313 ? 13.430 15.057 -9.041 1.00 94.31 313 ALA A CA 1
ATOM 2470 C C . ALA A 1 313 ? 11.996 15.555 -9.292 1.00 94.31 313 ALA A C 1
ATOM 2472 O O . ALA A 1 313 ? 11.045 14.805 -9.087 1.00 94.31 313 ALA A O 1
ATOM 2473 N N . GLY A 1 314 ? 11.828 16.774 -9.817 1.00 95.19 314 GLY A N 1
ATOM 2474 C CA . GLY A 1 314 ? 10.508 17.307 -10.177 1.00 95.19 314 GLY A CA 1
ATOM 2475 C C . GLY A 1 314 ? 9.803 16.504 -11.277 1.00 95.19 314 GLY A C 1
ATOM 2476 O O . GLY A 1 314 ? 8.607 16.240 -11.172 1.00 95.19 314 GLY A O 1
ATOM 2477 N N . ALA A 1 315 ? 10.542 16.069 -12.303 1.00 95.62 315 ALA A N 1
ATOM 2478 C CA . ALA A 1 315 ? 10.001 15.238 -13.379 1.00 95.62 315 ALA A CA 1
ATOM 2479 C C . ALA A 1 315 ? 9.595 13.848 -12.861 1.00 95.62 315 ALA A C 1
ATOM 2481 O O . ALA A 1 315 ? 8.485 13.395 -13.137 1.00 95.62 315 ALA A O 1
ATOM 2482 N N . ARG A 1 316 ? 10.445 13.215 -12.036 1.00 95.94 316 ARG A N 1
ATOM 2483 C CA . ARG A 1 316 ? 10.115 11.947 -11.365 1.00 95.94 316 ARG A CA 1
ATOM 2484 C C . ARG A 1 316 ? 8.875 12.069 -10.488 1.00 95.94 316 ARG A C 1
ATOM 2486 O O . ARG A 1 316 ? 7.983 11.238 -10.597 1.00 95.94 316 ARG A O 1
ATOM 2493 N N . ALA A 1 317 ? 8.780 13.117 -9.669 1.00 96.62 317 ALA A N 1
ATOM 2494 C CA . ALA A 1 317 ? 7.620 13.321 -8.808 1.00 96.62 317 ALA A CA 1
ATOM 2495 C C . ALA A 1 317 ? 6.320 13.414 -9.624 1.00 96.62 317 ALA A C 1
ATOM 2497 O O . ALA A 1 317 ? 5.322 12.791 -9.255 1.00 96.62 317 ALA A O 1
ATOM 2498 N N . ARG A 1 318 ? 6.326 14.161 -10.743 1.00 97.44 318 ARG A N 1
ATOM 2499 C CA . ARG A 1 318 ? 5.161 14.264 -11.643 1.00 97.44 318 ARG A CA 1
ATOM 2500 C C . ARG A 1 318 ? 4.790 12.911 -12.239 1.00 97.44 318 ARG A C 1
ATOM 2502 O O . ARG A 1 318 ? 3.618 12.549 -12.232 1.00 97.44 318 ARG A O 1
ATOM 2509 N N . PHE A 1 319 ? 5.783 12.152 -12.693 1.00 97.56 319 PHE A N 1
ATOM 2510 C CA . PHE A 1 319 ? 5.569 10.810 -13.219 1.00 97.56 319 PHE A CA 1
ATOM 2511 C C . PHE A 1 319 ? 4.973 9.856 -12.182 1.00 97.56 319 PHE A C 1
ATOM 2513 O O . PHE A 1 319 ? 3.957 9.233 -12.464 1.00 97.56 319 PHE A O 1
ATOM 2520 N N . PHE A 1 320 ? 5.547 9.767 -10.980 1.00 97.25 320 PHE A N 1
ATOM 2521 C CA . PHE A 1 320 ? 5.037 8.863 -9.944 1.00 97.25 320 PHE A CA 1
ATOM 2522 C C . PHE A 1 320 ? 3.654 9.276 -9.436 1.00 97.25 320 PHE A C 1
ATOM 2524 O O . PHE A 1 320 ? 2.832 8.410 -9.149 1.00 97.25 320 PHE A O 1
ATOM 2531 N N . SER A 1 321 ? 3.348 10.578 -9.419 1.00 96.50 321 SER A N 1
ATOM 2532 C CA . SER A 1 321 ? 1.988 11.057 -9.139 1.00 96.50 321 SER A CA 1
ATOM 2533 C C . SER A 1 321 ? 0.997 10.609 -10.217 1.00 96.50 321 SER A C 1
ATOM 2535 O O . SER A 1 321 ? -0.088 10.131 -9.894 1.00 96.50 321 SER A O 1
ATOM 2537 N N . LEU A 1 322 ? 1.373 10.709 -11.498 1.00 97.12 322 LEU A N 1
ATOM 2538 C CA . LEU A 1 322 ? 0.554 10.237 -12.617 1.00 97.12 322 LEU A CA 1
ATOM 2539 C C . LEU A 1 322 ? 0.375 8.712 -12.598 1.00 97.12 322 LEU A C 1
ATOM 2541 O O . LEU A 1 322 ? -0.730 8.213 -12.812 1.00 97.12 322 LEU A O 1
ATOM 2545 N N . TYR A 1 323 ? 1.453 7.978 -12.323 1.00 97.06 323 TYR A N 1
ATOM 2546 C CA . TYR A 1 323 ? 1.468 6.524 -12.197 1.00 97.06 323 TYR A CA 1
ATOM 2547 C C . TYR A 1 323 ? 0.511 6.052 -11.096 1.00 97.06 323 TYR A C 1
ATOM 2549 O O . TYR A 1 323 ? -0.406 5.273 -11.369 1.00 97.06 323 TYR A O 1
ATOM 2557 N N . ALA A 1 324 ? 0.647 6.611 -9.889 1.00 95.94 324 ALA A N 1
ATOM 2558 C CA . ALA A 1 324 ? -0.227 6.323 -8.757 1.00 95.94 324 ALA A CA 1
ATOM 2559 C C . ALA A 1 324 ? -1.690 6.684 -9.050 1.00 95.94 324 ALA A C 1
ATOM 2561 O O . ALA A 1 324 ? -2.581 5.869 -8.817 1.00 95.94 324 ALA A O 1
ATOM 2562 N N . ALA A 1 325 ? -1.955 7.866 -9.619 1.00 95.75 325 ALA A N 1
ATOM 2563 C CA . ALA A 1 325 ? -3.312 8.300 -9.952 1.00 95.75 325 ALA A CA 1
ATOM 2564 C C . ALA A 1 325 ? -3.977 7.407 -11.014 1.00 95.75 325 ALA A C 1
ATOM 2566 O O . ALA A 1 325 ? -5.173 7.122 -10.917 1.00 95.75 325 ALA A O 1
ATOM 2567 N N . THR A 1 326 ? -3.207 6.944 -12.005 1.00 96.06 326 THR A N 1
ATOM 2568 C CA . THR A 1 326 ? -3.691 6.050 -13.066 1.00 96.06 326 THR A CA 1
ATOM 2569 C C . THR A 1 326 ? -4.127 4.710 -12.482 1.00 96.06 326 THR A C 1
ATOM 2571 O O . THR A 1 326 ? -5.280 4.321 -12.674 1.00 96.06 326 THR A O 1
ATOM 2574 N N . ALA A 1 327 ? -3.252 4.050 -11.714 1.00 95.56 327 ALA A N 1
ATOM 2575 C CA . ALA A 1 327 ? -3.571 2.778 -11.066 1.00 95.56 327 ALA A CA 1
ATOM 2576 C C . ALA A 1 327 ? -4.719 2.931 -10.061 1.00 95.56 327 ALA A C 1
ATOM 2578 O O . ALA A 1 327 ? -5.670 2.149 -10.056 1.00 95.56 327 ALA A O 1
ATOM 2579 N N . THR A 1 328 ? -4.675 3.996 -9.253 1.00 95.12 328 THR A N 1
ATOM 2580 C CA . THR A 1 328 ? -5.648 4.197 -8.181 1.00 95.12 328 THR A CA 1
ATOM 2581 C C . THR A 1 328 ? -7.063 4.349 -8.734 1.00 95.12 328 THR A C 1
ATOM 2583 O O . THR A 1 328 ? -8.007 3.708 -8.273 1.00 95.12 328 THR A O 1
ATOM 2586 N N . LYS A 1 329 ? -7.216 5.174 -9.774 1.00 95.50 329 LYS A N 1
ATOM 2587 C CA . LYS A 1 329 ? -8.505 5.375 -10.436 1.00 95.50 329 LYS A CA 1
ATOM 2588 C C . LYS A 1 329 ? -8.978 4.114 -11.160 1.00 95.50 329 LYS A C 1
ATOM 2590 O O . LYS A 1 329 ? -10.171 3.824 -11.140 1.00 95.50 329 LYS A O 1
ATOM 2595 N N . ALA A 1 330 ? -8.070 3.402 -11.827 1.00 96.44 330 ALA A N 1
ATOM 2596 C CA . ALA A 1 330 ? -8.406 2.210 -12.594 1.00 96.44 330 ALA A CA 1
ATOM 2597 C C . ALA A 1 330 ? -8.895 1.068 -11.698 1.00 96.44 330 ALA A C 1
ATOM 2599 O O . ALA A 1 330 ? -9.926 0.469 -12.007 1.00 96.44 330 ALA A O 1
ATOM 2600 N N . PHE A 1 331 ? -8.202 0.801 -10.591 1.00 97.50 331 PHE A N 1
ATOM 2601 C CA . PHE A 1 331 ? -8.534 -0.291 -9.684 1.00 97.50 331 PHE A CA 1
ATOM 2602 C C . PHE A 1 331 ? -9.526 0.126 -8.593 1.00 97.50 331 PHE A C 1
ATOM 2604 O O . PHE A 1 331 ? -10.690 -0.273 -8.652 1.00 97.50 331 PHE A O 1
ATOM 2611 N N . PHE A 1 332 ? -9.113 0.966 -7.634 1.00 97.94 332 PHE A N 1
ATOM 2612 C CA . PHE A 1 332 ? -9.953 1.307 -6.476 1.00 97.94 332 PHE A CA 1
ATOM 2613 C C . PHE A 1 332 ? -11.238 2.018 -6.882 1.00 97.94 332 PHE A C 1
ATOM 2615 O O . PHE A 1 332 ? -12.284 1.703 -6.332 1.00 97.94 332 PHE A O 1
ATOM 2622 N N . GLY A 1 333 ? -11.185 2.922 -7.867 1.00 97.56 333 GLY A N 1
ATOM 2623 C CA . GLY A 1 333 ? -12.389 3.576 -8.389 1.00 97.56 333 GLY A CA 1
ATOM 2624 C C . GLY A 1 333 ? -13.410 2.573 -8.924 1.00 97.56 333 GLY A C 1
ATOM 2625 O O . GLY A 1 333 ? -14.571 2.605 -8.534 1.00 97.56 333 GLY A O 1
ATOM 2626 N N . THR A 1 334 ? -12.959 1.621 -9.744 1.00 98.44 334 THR A N 1
ATOM 2627 C CA . THR A 1 334 ? -13.829 0.585 -10.319 1.00 98.44 334 THR A CA 1
ATOM 2628 C C . THR A 1 334 ? -14.438 -0.323 -9.249 1.00 98.44 334 THR A C 1
ATOM 2630 O O . THR A 1 334 ? -15.628 -0.630 -9.311 1.00 98.44 334 THR A O 1
ATOM 2633 N N . VAL A 1 335 ? -13.639 -0.775 -8.277 1.00 98.38 335 VAL A N 1
ATOM 2634 C CA . VAL A 1 335 ? -14.122 -1.686 -7.227 1.00 98.38 335 VAL A CA 1
ATOM 2635 C C . VAL A 1 335 ? -15.029 -0.952 -6.235 1.00 98.38 335 VAL A C 1
ATOM 2637 O O . VAL A 1 335 ? -16.048 -1.511 -5.835 1.00 98.38 335 VAL A O 1
ATOM 2640 N N . ALA A 1 336 ? -14.717 0.300 -5.883 1.00 98.50 336 ALA A N 1
ATOM 2641 C CA . ALA A 1 336 ? -15.554 1.130 -5.017 1.00 98.50 336 ALA A CA 1
ATOM 2642 C C . ALA A 1 336 ? -16.932 1.389 -5.641 1.00 98.50 336 ALA A C 1
ATOM 2644 O O . ALA A 1 336 ? -17.945 1.114 -4.997 1.00 98.50 336 ALA A O 1
ATOM 2645 N N . ASP A 1 337 ? -16.972 1.820 -6.910 1.00 98.56 337 ASP A N 1
ATOM 2646 C CA . ASP A 1 337 ? -18.224 2.029 -7.648 1.00 98.56 337 ASP A CA 1
ATOM 2647 C C . ASP A 1 337 ? -19.068 0.742 -7.648 1.00 98.56 337 ASP A C 1
ATOM 2649 O O . ASP A 1 337 ? -20.255 0.763 -7.313 1.00 98.56 337 ASP A O 1
ATOM 2653 N N . TRP A 1 338 ? -18.439 -0.406 -7.924 1.00 98.50 338 TRP A N 1
ATOM 2654 C CA . TRP A 1 338 ? -19.114 -1.704 -7.898 1.00 98.50 338 TRP A CA 1
ATOM 2655 C C . TRP A 1 338 ? -19.644 -2.069 -6.502 1.00 98.50 338 TRP A C 1
ATOM 2657 O O . TRP A 1 338 ? -20.761 -2.579 -6.386 1.00 98.50 338 TRP A O 1
ATOM 2667 N N . CYS A 1 339 ? -18.888 -1.802 -5.431 1.00 98.62 339 CYS A N 1
ATOM 2668 C CA . CYS A 1 339 ? -19.340 -2.049 -4.058 1.00 98.62 339 CYS A CA 1
ATOM 2669 C C . CYS A 1 339 ? -20.587 -1.218 -3.729 1.00 98.62 339 CYS A C 1
ATOM 2671 O O . CYS A 1 339 ? -21.572 -1.757 -3.217 1.00 98.62 339 CYS A O 1
ATOM 2673 N N . HIS A 1 340 ? -20.581 0.072 -4.080 1.00 98.31 340 HIS A N 1
ATOM 2674 C CA . HIS A 1 340 ? -21.706 0.978 -3.837 1.00 98.31 340 HIS A CA 1
ATOM 2675 C C . HIS A 1 340 ? -22.958 0.576 -4.617 1.00 98.31 340 HIS A C 1
ATOM 2677 O O . HIS A 1 340 ? -24.055 0.604 -4.054 1.00 98.31 340 HIS A O 1
ATOM 2683 N N . GLU A 1 341 ? -22.810 0.127 -5.866 1.00 98.00 341 GLU A N 1
ATOM 2684 C CA . GLU A 1 341 ? -23.915 -0.411 -6.676 1.00 98.00 341 GLU A CA 1
ATOM 2685 C C . GLU A 1 341 ? -24.583 -1.640 -6.037 1.00 98.00 341 GLU A C 1
ATOM 2687 O O . GLU A 1 341 ? -25.784 -1.857 -6.216 1.00 98.00 341 GLU A O 1
ATOM 2692 N N . HIS A 1 342 ? -23.833 -2.409 -5.245 1.00 98.00 342 HIS A N 1
ATOM 2693 C CA . HIS A 1 342 ? -24.316 -3.613 -4.569 1.00 98.00 342 HIS A CA 1
ATOM 2694 C C . HIS A 1 342 ? -24.683 -3.395 -3.095 1.00 98.00 342 HIS A C 1
ATOM 2696 O O . HIS A 1 342 ? -25.101 -4.342 -2.435 1.00 98.00 342 HIS A O 1
ATOM 2702 N N . GLY A 1 343 ? -24.586 -2.171 -2.566 1.00 97.75 343 GLY A N 1
ATOM 2703 C CA . GLY A 1 343 ? -24.906 -1.880 -1.163 1.00 97.75 343 GLY A CA 1
ATOM 2704 C C . GLY A 1 343 ? -23.858 -2.388 -0.165 1.00 97.75 343 GLY A C 1
ATOM 2705 O O . GLY A 1 343 ? -24.191 -2.669 0.988 1.00 97.75 343 GLY A O 1
ATOM 2706 N N . LEU A 1 344 ? -22.606 -2.514 -0.607 1.00 98.44 344 LEU A N 1
ATOM 2707 C CA . LEU A 1 344 ? -21.448 -2.873 0.206 1.00 98.44 344 LEU A CA 1
ATOM 2708 C C . LEU A 1 344 ? -20.574 -1.644 0.455 1.00 98.44 344 LEU A C 1
ATOM 2710 O O . LEU A 1 344 ? -20.408 -0.798 -0.421 1.00 98.44 344 LEU A O 1
ATOM 2714 N N . LEU A 1 345 ? -19.985 -1.575 1.647 1.00 98.56 345 LEU A N 1
ATOM 2715 C CA . LEU A 1 345 ? -18.919 -0.619 1.934 1.00 98.56 345 LEU A CA 1
ATOM 2716 C C . LEU A 1 345 ? -17.598 -1.115 1.333 1.00 98.56 345 LEU A C 1
ATOM 2718 O O . LEU A 1 345 ? -17.333 -2.317 1.319 1.00 98.56 345 LEU A O 1
ATOM 2722 N N . PHE A 1 346 ? -16.740 -0.198 0.903 1.00 98.56 346 PHE A N 1
ATOM 2723 C CA . PHE A 1 346 ? -15.394 -0.510 0.434 1.00 98.56 346 PHE A CA 1
ATOM 2724 C C . PHE A 1 346 ? -14.345 -0.181 1.506 1.00 98.56 346 PHE A C 1
ATOM 2726 O O . PHE A 1 346 ? -14.302 0.928 2.048 1.00 98.56 346 PHE A O 1
ATOM 2733 N N . SER A 1 347 ? -13.505 -1.153 1.851 1.00 98.06 347 SER A N 1
ATOM 2734 C CA . SER A 1 347 ? -12.429 -1.021 2.837 1.00 98.06 347 SER A CA 1
ATOM 2735 C C . SER A 1 347 ? -11.246 -1.902 2.445 1.00 98.06 347 SER A C 1
ATOM 2737 O O . SER A 1 347 ? -11.354 -2.702 1.525 1.00 98.06 347 SER A O 1
ATOM 2739 N N . GLY A 1 348 ? -10.118 -1.749 3.128 1.00 97.25 348 GLY A N 1
ATOM 2740 C CA . GLY A 1 348 ? -8.881 -2.452 2.809 1.00 97.25 348 GLY A CA 1
ATOM 2741 C C . GLY A 1 348 ? -7.664 -1.547 2.900 1.00 97.25 348 GLY A C 1
ATOM 2742 O O . GLY A 1 348 ? -7.796 -0.353 3.206 1.00 97.25 348 GLY A O 1
ATOM 2743 N N . HIS A 1 349 ? -6.486 -2.108 2.651 1.00 96.44 349 HIS A N 1
ATOM 2744 C CA . HIS A 1 349 ? -5.239 -1.348 2.617 1.00 96.44 349 HIS A CA 1
ATOM 2745 C C . HIS A 1 349 ? -4.349 -1.732 1.438 1.00 96.44 349 HIS A C 1
ATOM 2747 O O . HIS A 1 349 ? -4.370 -2.849 0.931 1.00 96.44 349 HIS A O 1
ATOM 2753 N N . GLU A 1 350 ? -3.574 -0.758 0.973 1.00 94.81 350 GLU A N 1
ATOM 2754 C CA . GLU A 1 350 ? -2.539 -0.971 -0.037 1.00 94.81 350 GLU A CA 1
ATOM 2755 C C . GLU A 1 350 ? -1.259 -1.528 0.600 1.00 94.81 350 GLU A C 1
ATOM 2757 O O . GLU A 1 350 ? -1.191 -1.747 1.813 1.00 94.81 350 GLU A O 1
ATOM 2762 N N . VAL A 1 351 ? -0.217 -1.727 -0.210 1.00 93.38 351 VAL A N 1
ATOM 2763 C CA . VAL A 1 351 ? 1.134 -1.939 0.315 1.00 93.38 351 VAL A CA 1
ATOM 2764 C C . VAL A 1 351 ? 1.573 -0.667 1.043 1.00 93.38 351 VAL A C 1
ATOM 2766 O O . VAL A 1 351 ? 1.786 0.379 0.428 1.00 93.38 351 VAL A O 1
ATOM 2769 N N . LEU A 1 352 ? 1.701 -0.752 2.364 1.00 93.19 352 LEU A N 1
ATOM 2770 C CA . LEU A 1 352 ? 2.110 0.355 3.223 1.00 93.19 352 LEU A CA 1
ATOM 2771 C C . LEU A 1 352 ? 3.613 0.279 3.520 1.00 93.19 352 LEU A C 1
ATOM 2773 O O . LEU A 1 352 ? 4.123 -0.744 3.970 1.00 93.19 352 LEU A O 1
ATOM 2777 N N . ALA A 1 353 ? 4.320 1.394 3.349 1.00 91.12 353 ALA A N 1
ATOM 2778 C CA . ALA A 1 353 ? 5.761 1.473 3.623 1.00 91.12 353 ALA A CA 1
ATOM 2779 C C . ALA A 1 353 ? 6.111 1.419 5.123 1.00 91.12 353 ALA A C 1
ATOM 2781 O O . ALA A 1 353 ? 7.173 0.966 5.518 1.00 91.12 353 ALA A O 1
ATOM 2782 N N . HIS A 1 354 ? 5.211 1.894 5.984 1.00 92.69 354 HIS A N 1
ATOM 2783 C CA . HIS A 1 354 ? 5.498 2.175 7.394 1.00 92.69 354 HIS A CA 1
ATOM 2784 C C . HIS A 1 354 ? 5.056 1.058 8.356 1.00 92.69 354 HIS A C 1
ATOM 2786 O O . HIS A 1 354 ? 4.905 1.292 9.559 1.00 92.69 354 HIS A O 1
ATOM 2792 N N . VAL A 1 355 ? 4.816 -0.152 7.848 1.00 93.81 355 VAL A N 1
ATOM 2793 C CA . VAL A 1 355 ? 4.340 -1.289 8.649 1.00 93.81 355 VAL A CA 1
ATOM 2794 C C . VAL A 1 355 ? 5.458 -1.766 9.579 1.00 93.81 355 VAL A C 1
ATOM 2796 O O . VAL A 1 355 ? 6.519 -2.202 9.144 1.00 93.81 355 VAL A O 1
ATOM 2799 N N . GLY A 1 356 ? 5.237 -1.667 10.890 1.00 93.62 356 GLY A N 1
ATOM 2800 C CA . GLY A 1 356 ? 6.252 -1.935 11.916 1.00 93.62 356 GLY A CA 1
ATOM 2801 C C . GLY A 1 356 ? 7.242 -0.789 12.154 1.00 93.62 356 GLY A C 1
ATOM 2802 O O . GLY A 1 356 ? 8.172 -0.966 12.937 1.00 93.62 356 GLY A O 1
ATOM 2803 N N . SER A 1 357 ? 7.047 0.378 11.526 1.00 94.88 357 SER A N 1
ATOM 2804 C CA . SER A 1 357 ? 8.000 1.496 11.550 1.00 94.88 357 SER A CA 1
ATOM 2805 C C . SER A 1 357 ? 7.341 2.853 11.833 1.00 94.88 357 SER A C 1
ATOM 2807 O O . SER A 1 357 ? 6.119 3.017 11.797 1.00 94.88 357 SER A O 1
ATOM 2809 N N . TRP A 1 358 ? 8.173 3.850 12.146 1.00 96.50 358 TRP A N 1
ATOM 2810 C CA . TRP A 1 358 ? 7.798 5.273 12.131 1.00 96.50 358 TRP A CA 1
ATOM 2811 C C . TRP A 1 358 ? 8.225 5.978 10.841 1.00 96.50 358 TRP A C 1
ATOM 2813 O O . TRP A 1 358 ? 7.812 7.113 10.599 1.00 96.50 358 TRP A O 1
ATOM 2823 N N . ASP A 1 359 ? 9.057 5.322 10.033 1.00 96.00 359 ASP A N 1
ATOM 2824 C CA . ASP A 1 359 ? 9.574 5.844 8.779 1.00 96.00 359 ASP A CA 1
ATOM 2825 C C . ASP A 1 359 ? 8.578 5.572 7.643 1.00 96.00 359 ASP A C 1
ATOM 2827 O O . ASP A 1 359 ? 8.166 4.444 7.392 1.00 96.00 359 ASP A O 1
ATOM 2831 N N . ILE A 1 360 ? 8.159 6.636 6.962 1.00 94.81 360 ILE A N 1
ATOM 2832 C CA . ILE A 1 360 ? 7.203 6.588 5.843 1.00 94.81 360 ILE A CA 1
ATOM 2833 C C . ILE A 1 360 ? 7.821 6.083 4.532 1.00 94.81 360 ILE A C 1
ATOM 2835 O O . ILE A 1 360 ? 7.116 5.990 3.527 1.00 94.81 360 ILE A O 1
ATOM 2839 N N . THR A 1 361 ? 9.125 5.815 4.536 1.00 94.12 361 THR A N 1
ATOM 2840 C CA . THR A 1 361 ? 9.904 5.281 3.416 1.00 94.12 361 THR A CA 1
ATOM 2841 C C . THR A 1 361 ? 10.590 3.958 3.746 1.00 94.12 361 THR A C 1
ATOM 2843 O O . THR A 1 361 ? 11.446 3.521 2.979 1.00 94.12 361 THR A O 1
ATOM 2846 N N . ASP A 1 362 ? 10.229 3.333 4.871 1.00 91.00 362 ASP A N 1
ATOM 2847 C CA . ASP A 1 362 ? 10.714 1.997 5.208 1.00 91.00 362 ASP A CA 1
ATOM 2848 C C . ASP A 1 362 ? 10.221 0.949 4.197 1.00 91.00 362 ASP A C 1
ATOM 2850 O O . ASP A 1 362 ? 9.355 1.216 3.355 1.00 91.00 362 ASP A O 1
ATOM 2854 N N . VAL A 1 363 ? 10.795 -0.247 4.278 1.00 81.19 363 VAL A N 1
ATOM 2855 C CA . VAL A 1 363 ? 10.527 -1.335 3.334 1.00 81.19 363 VAL A CA 1
ATOM 2856 C C . VAL A 1 363 ? 9.964 -2.548 4.065 1.00 81.19 363 VAL A C 1
ATOM 2858 O O . VAL A 1 363 ? 10.504 -3.003 5.074 1.00 81.19 363 VAL A O 1
ATOM 2861 N N . VAL A 1 364 ? 8.851 -3.078 3.554 1.00 81.81 364 VAL A N 1
ATOM 2862 C CA . VAL A 1 364 ? 8.240 -4.317 4.067 1.00 81.81 364 VAL A CA 1
ATOM 2863 C C . VAL A 1 364 ? 8.127 -5.349 2.957 1.00 81.81 364 VAL A C 1
ATOM 2865 O O . VAL A 1 364 ? 8.664 -6.442 3.100 1.00 81.81 364 VAL A O 1
ATOM 2868 N N . ILE A 1 365 ? 7.449 -4.985 1.867 1.00 82.44 365 ILE A N 1
ATOM 2869 C CA . ILE A 1 365 ? 7.269 -5.828 0.673 1.00 82.44 365 ILE A CA 1
ATOM 2870 C C . ILE A 1 365 ? 7.894 -5.154 -0.551 1.00 82.44 365 ILE A C 1
ATOM 2872 O O . ILE A 1 365 ? 8.584 -5.800 -1.326 1.00 82.44 365 ILE A O 1
ATOM 2876 N N . ALA A 1 366 ? 7.693 -3.841 -0.698 1.00 82.38 366 ALA A N 1
ATOM 2877 C CA . ALA A 1 366 ? 8.321 -3.051 -1.748 1.00 82.38 366 ALA A CA 1
ATOM 2878 C C . ALA A 1 366 ? 9.683 -2.515 -1.284 1.00 82.38 366 ALA A C 1
ATOM 2880 O O . ALA A 1 366 ? 9.742 -1.773 -0.302 1.00 82.38 366 ALA A O 1
ATOM 2881 N N . ASP A 1 367 ? 10.746 -2.805 -2.035 1.00 84.19 367 ASP A N 1
ATOM 2882 C CA . ASP A 1 367 ? 12.092 -2.254 -1.795 1.00 84.19 367 ASP A CA 1
ATOM 2883 C C . ASP A 1 367 ? 12.195 -0.749 -2.123 1.00 84.19 367 ASP A C 1
ATOM 2885 O O . ASP A 1 367 ? 13.144 -0.068 -1.731 1.00 84.19 367 ASP A O 1
ATOM 2889 N N . ASP A 1 368 ? 11.217 -0.203 -2.855 1.00 90.94 368 ASP A N 1
ATOM 2890 C CA . ASP A 1 368 ? 11.117 1.223 -3.162 1.00 90.94 368 ASP A CA 1
ATOM 2891 C C . ASP A 1 368 ? 9.659 1.674 -3.248 1.00 90.94 368 ASP A C 1
ATOM 2893 O O . ASP A 1 368 ? 8.915 1.305 -4.162 1.00 90.94 368 ASP A O 1
ATOM 2897 N N . VAL A 1 369 ? 9.275 2.560 -2.333 1.00 89.88 369 VAL A N 1
ATOM 2898 C CA . VAL A 1 369 ? 7.921 3.116 -2.229 1.00 89.88 369 VAL A CA 1
ATOM 2899 C C . VAL A 1 369 ? 7.434 3.838 -3.488 1.00 89.88 369 VAL A C 1
ATOM 2901 O O . VAL A 1 369 ? 6.233 4.002 -3.642 1.00 89.88 369 VAL A O 1
ATOM 2904 N N . ARG A 1 370 ? 8.325 4.260 -4.398 1.00 92.25 370 ARG A N 1
ATOM 2905 C CA . ARG A 1 370 ? 7.946 4.890 -5.678 1.00 92.25 370 ARG A CA 1
ATOM 2906 C C . ARG A 1 370 ? 7.442 3.883 -6.707 1.00 92.25 370 ARG A C 1
ATOM 2908 O O . ARG A 1 370 ? 6.621 4.224 -7.553 1.00 92.25 370 ARG A O 1
ATOM 2915 N N . SER A 1 371 ? 7.960 2.655 -6.661 1.00 89.38 371 SER A N 1
ATOM 2916 C CA . SER A 1 371 ? 7.524 1.569 -7.550 1.00 89.38 371 SER A CA 1
ATOM 2917 C C . SER A 1 371 ? 6.151 1.017 -7.154 1.00 89.38 371 SER A C 1
ATOM 2919 O O . SER A 1 371 ? 5.403 0.517 -7.994 1.00 89.38 371 SER A O 1
ATOM 2921 N N . ASN A 1 372 ? 5.786 1.206 -5.885 1.00 88.56 372 ASN A N 1
ATOM 2922 C CA . ASN A 1 372 ? 4.462 0.958 -5.347 1.00 88.56 372 ASN A CA 1
ATOM 2923 C C . ASN A 1 372 ? 3.511 2.120 -5.690 1.00 88.56 372 ASN A C 1
ATOM 2925 O O . ASN A 1 372 ? 3.644 3.229 -5.172 1.00 88.56 372 ASN A O 1
ATOM 2929 N N . PHE A 1 373 ? 2.495 1.863 -6.516 1.00 88.50 373 PHE A N 1
ATOM 2930 C CA . PHE A 1 373 ? 1.479 2.874 -6.836 1.00 88.50 373 PHE A CA 1
ATOM 2931 C C . PHE A 1 373 ? 0.611 3.272 -5.626 1.00 88.50 373 PHE A C 1
ATOM 2933 O O . PHE A 1 373 ? -0.099 4.274 -5.689 1.00 88.50 373 PHE A O 1
ATOM 2940 N N . GLY A 1 374 ? 0.688 2.516 -4.525 1.00 88.12 374 GLY A N 1
ATOM 2941 C CA . GLY A 1 374 ? -0.023 2.727 -3.266 1.00 88.12 374 GLY A CA 1
ATOM 2942 C C . GLY A 1 374 ? 0.495 3.870 -2.381 1.00 88.12 374 GLY A C 1
ATOM 2943 O O . GLY A 1 374 ? 0.022 4.037 -1.264 1.00 88.12 374 GLY A O 1
ATOM 2944 N N . MET A 1 375 ? 1.480 4.666 -2.810 1.00 89.44 375 MET A N 1
ATOM 2945 C CA . MET A 1 375 ? 2.116 5.645 -1.912 1.00 89.44 375 MET A CA 1
ATOM 2946 C C . MET A 1 375 ? 1.253 6.873 -1.558 1.00 89.44 375 MET A C 1
ATOM 2948 O O . MET A 1 375 ? 1.507 7.525 -0.547 1.00 89.44 375 MET A O 1
ATOM 2952 N N . ASP A 1 376 ? 0.231 7.219 -2.351 1.00 94.56 376 ASP A N 1
ATOM 2953 C CA . ASP A 1 376 ? -0.671 8.340 -2.040 1.00 94.56 376 ASP A CA 1
ATOM 2954 C C . ASP A 1 376 ? -1.873 7.882 -1.198 1.00 94.56 376 ASP A C 1
ATOM 2956 O O . ASP A 1 376 ? -3.014 7.823 -1.664 1.00 94.56 376 ASP A O 1
ATOM 2960 N N . TYR A 1 377 ? -1.608 7.575 0.074 1.00 95.00 377 TYR A N 1
ATOM 2961 C CA . TYR A 1 377 ? -2.608 7.054 1.014 1.00 95.00 377 TYR A CA 1
ATOM 2962 C C . TYR A 1 377 ? -3.842 7.961 1.160 1.00 95.00 377 TYR A C 1
ATOM 2964 O O . TYR A 1 377 ? -4.952 7.476 1.368 1.00 95.00 377 TYR A O 1
ATOM 2972 N N . PHE A 1 378 ? -3.669 9.285 1.043 1.00 96.31 378 PHE A N 1
ATOM 2973 C CA . PHE A 1 378 ? -4.787 10.229 1.102 1.00 96.31 378 PHE A CA 1
ATOM 2974 C C . PHE A 1 378 ? -5.649 10.145 -0.164 1.00 96.31 378 PHE A C 1
ATOM 2976 O O . PHE A 1 378 ? -6.869 10.152 -0.059 1.00 96.31 378 PHE A O 1
ATOM 2983 N N . ALA A 1 379 ? -5.054 10.024 -1.354 1.00 96.06 379 ALA A N 1
ATOM 2984 C CA . ALA A 1 379 ? -5.836 9.876 -2.581 1.00 96.06 379 ALA A CA 1
ATOM 2985 C C . ALA A 1 379 ? -6.592 8.539 -2.644 1.00 96.06 379 ALA A C 1
ATOM 2987 O O . ALA A 1 379 ? -7.737 8.513 -3.091 1.00 96.06 379 ALA A O 1
ATOM 2988 N N . ILE A 1 380 ? -5.987 7.442 -2.180 1.00 96.56 380 ILE A N 1
ATOM 2989 C CA . ILE A 1 380 ? -6.630 6.117 -2.187 1.00 96.56 380 ILE A CA 1
ATOM 2990 C C . ILE A 1 380 ? -7.810 6.073 -1.213 1.00 96.56 380 ILE A C 1
ATOM 2992 O O . ILE A 1 380 ? -8.879 5.557 -1.542 1.00 96.56 380 ILE A O 1
ATOM 2996 N N . ASP A 1 381 ? -7.653 6.650 -0.021 1.00 97.44 381 ASP A N 1
ATOM 2997 C CA . ASP A 1 381 ? -8.702 6.642 0.999 1.00 97.44 381 ASP A CA 1
ATOM 2998 C C . ASP A 1 381 ? -9.973 7.391 0.564 1.00 97.44 381 ASP A C 1
ATOM 3000 O O . ASP A 1 381 ? -11.051 7.094 1.079 1.00 97.44 381 ASP A O 1
ATOM 3004 N N . ALA A 1 382 ? -9.884 8.281 -0.431 1.00 96.12 382 ALA A N 1
ATOM 3005 C CA . ALA A 1 382 ? -11.037 8.953 -1.029 1.00 96.12 382 ALA A CA 1
ATOM 3006 C C . ALA A 1 382 ? -12.045 7.983 -1.682 1.00 96.12 382 ALA A C 1
ATOM 3008 O O . ALA A 1 382 ? -13.208 8.345 -1.845 1.00 96.12 382 ALA A O 1
ATOM 3009 N N . PHE A 1 383 ? -11.615 6.767 -2.038 1.00 97.25 383 PHE A N 1
ATOM 3010 C CA . PHE A 1 383 ? -12.474 5.712 -2.590 1.00 97.25 383 PHE A CA 1
ATOM 3011 C C . PHE A 1 383 ? -13.065 4.790 -1.524 1.00 97.25 383 PHE A C 1
ATOM 3013 O O . PHE A 1 383 ? -14.027 4.077 -1.789 1.00 97.25 383 PHE A O 1
ATOM 3020 N N . ARG A 1 384 ? -12.488 4.768 -0.321 1.00 97.69 384 ARG A N 1
ATOM 3021 C CA . ARG A 1 384 ? -12.933 3.883 0.758 1.00 97.69 384 ARG A CA 1
ATOM 3022 C C . ARG A 1 384 ? -14.151 4.479 1.446 1.00 97.69 384 ARG A C 1
ATOM 3024 O O . ARG A 1 384 ? -14.262 5.697 1.558 1.00 97.69 384 ARG A O 1
ATOM 3031 N N . ASP A 1 385 ? -14.960 3.634 2.069 1.00 98.06 385 ASP A N 1
ATOM 3032 C CA . ASP A 1 385 ? -15.956 4.029 3.069 1.00 98.06 385 ASP A CA 1
ATOM 3033 C C . ASP A 1 385 ? -15.414 3.874 4.491 1.00 98.06 385 ASP A C 1
ATOM 3035 O O . ASP A 1 385 ? -15.658 4.721 5.356 1.00 98.06 385 ASP A O 1
ATOM 3039 N N . VAL A 1 386 ? -14.580 2.855 4.717 1.00 97.00 386 VAL A N 1
ATOM 3040 C CA . VAL A 1 386 ? -13.899 2.613 5.992 1.00 97.00 386 VAL A CA 1
ATOM 3041 C C . VAL A 1 386 ? -12.395 2.550 5.756 1.00 97.00 386 VAL A C 1
ATOM 3043 O O . VAL A 1 386 ? -11.906 1.683 5.035 1.00 97.00 386 VAL A O 1
ATOM 3046 N N . THR A 1 387 ? -11.647 3.461 6.374 1.00 98.12 387 THR A N 1
ATOM 3047 C CA . THR A 1 387 ? -10.182 3.464 6.305 1.00 98.12 387 THR A CA 1
ATOM 3048 C C . THR A 1 387 ? -9.625 2.239 7.024 1.00 98.12 387 THR A C 1
ATOM 3050 O O . THR A 1 387 ? -9.949 2.016 8.193 1.00 98.12 387 THR A O 1
ATOM 3053 N N . ALA A 1 388 ? -8.754 1.483 6.360 1.00 98.00 388 ALA A N 1
ATOM 3054 C CA . ALA A 1 388 ? -7.960 0.435 6.984 1.00 98.00 388 ALA A CA 1
ATOM 3055 C C . ALA A 1 388 ? -6.465 0.661 6.735 1.00 98.00 388 ALA A C 1
ATOM 3057 O O . ALA A 1 388 ? -6.068 1.318 5.770 1.00 98.00 388 ALA A O 1
ATOM 3058 N N . VAL A 1 389 ? -5.650 0.159 7.653 1.00 97.69 389 VAL A N 1
ATOM 3059 C CA . VAL A 1 389 ? -4.189 0.154 7.584 1.00 97.69 389 VAL A CA 1
ATOM 3060 C C . VAL A 1 389 ? -3.664 -1.170 8.125 1.00 97.69 389 VAL A C 1
ATOM 3062 O O . VAL A 1 389 ? -4.390 -1.900 8.798 1.00 97.69 389 VAL A O 1
ATOM 3065 N N . ASP A 1 390 ? -2.386 -1.417 7.882 1.00 95.50 390 ASP A N 1
ATOM 3066 C CA . ASP A 1 390 ? -1.672 -2.626 8.269 1.00 95.50 390 ASP A CA 1
ATOM 3067 C C . ASP A 1 390 ? -0.594 -2.340 9.329 1.00 95.50 390 ASP A C 1
ATOM 3069 O O . ASP A 1 390 ? -0.003 -1.254 9.378 1.00 95.50 390 ASP A O 1
ATOM 3073 N N . ALA A 1 391 ? -0.361 -3.302 10.214 1.00 96.19 391 ALA A N 1
ATOM 3074 C CA . ALA A 1 391 ? 0.598 -3.281 11.301 1.00 96.19 391 ALA A CA 1
ATOM 3075 C C . ALA A 1 391 ? 1.177 -4.682 11.542 1.00 96.19 391 ALA A C 1
ATOM 3077 O O . ALA A 1 391 ? 0.497 -5.704 11.490 1.00 96.19 391 ALA A O 1
ATOM 3078 N N . ARG A 1 392 ? 2.453 -4.728 11.922 1.00 93.50 392 ARG A N 1
ATOM 3079 C CA . ARG A 1 392 ? 3.147 -5.979 12.265 1.00 93.50 392 ARG A CA 1
ATOM 3080 C C . ARG A 1 392 ? 3.797 -5.890 13.623 1.00 93.50 392 ARG A C 1
ATOM 3082 O O . ARG A 1 392 ? 3.997 -4.785 14.096 1.00 93.50 392 ARG A O 1
ATOM 3089 N N . ASN A 1 393 ? 4.184 -7.020 14.210 1.00 90.69 393 ASN A N 1
ATOM 3090 C CA . ASN A 1 393 ? 5.024 -7.102 15.416 1.00 90.69 393 ASN A CA 1
ATOM 3091 C C . ASN A 1 393 ? 4.469 -6.355 16.661 1.00 90.69 393 ASN A C 1
ATOM 3093 O O . ASN A 1 393 ? 3.322 -5.912 16.697 1.00 90.69 393 ASN A O 1
ATOM 3097 N N . ASN A 1 394 ? 5.271 -6.282 17.731 1.00 89.62 394 ASN A N 1
ATOM 3098 C CA . ASN A 1 394 ? 4.904 -5.660 19.014 1.00 89.62 394 ASN A CA 1
ATOM 3099 C C . ASN A 1 394 ? 5.496 -4.257 19.217 1.00 89.62 394 ASN A C 1
ATOM 3101 O O . ASN A 1 394 ? 5.401 -3.693 20.318 1.00 89.62 394 ASN A O 1
ATOM 3105 N N . ASP A 1 395 ? 6.119 -3.702 18.185 1.00 90.69 395 ASP A N 1
ATOM 3106 C CA . ASP A 1 395 ? 6.750 -2.398 18.227 1.00 90.69 395 ASP A CA 1
ATOM 3107 C C . ASP A 1 395 ? 5.704 -1.299 18.052 1.00 90.69 395 ASP A C 1
ATOM 3109 O O . ASP A 1 395 ? 4.714 -1.410 17.315 1.00 90.69 395 ASP A O 1
ATOM 3113 N N . ALA A 1 396 ? 5.921 -0.200 18.772 1.00 91.06 396 ALA A N 1
ATOM 3114 C CA . ALA A 1 396 ? 5.153 1.010 18.540 1.00 91.06 396 ALA A CA 1
ATOM 3115 C C . ALA A 1 396 ? 5.452 1.504 17.122 1.00 91.06 396 ALA A C 1
ATOM 3117 O O . ALA A 1 396 ? 6.621 1.633 16.770 1.00 91.06 396 ALA A O 1
ATOM 3118 N N . GLN A 1 397 ? 4.414 1.812 16.350 1.00 94.56 397 GLN A N 1
ATOM 3119 C CA . GLN A 1 397 ? 4.538 2.123 14.926 1.00 94.56 397 GLN A CA 1
ATOM 3120 C C . GLN A 1 397 ? 3.486 3.137 14.472 1.00 94.56 397 GLN A C 1
ATOM 3122 O O . GLN A 1 397 ? 2.525 3.434 15.192 1.00 94.56 397 GLN A O 1
ATOM 3127 N N . LEU A 1 398 ? 3.681 3.665 13.268 1.00 96.62 398 LEU A N 1
ATOM 3128 C CA . LEU A 1 398 ? 2.922 4.782 12.718 1.00 96.62 398 LEU A CA 1
ATOM 3129 C C . LEU A 1 398 ? 1.507 4.415 12.249 1.00 96.62 398 LEU A C 1
ATOM 3131 O O . LEU A 1 398 ? 0.648 5.297 12.228 1.00 96.62 398 LEU A O 1
ATOM 3135 N N . SER A 1 399 ? 1.248 3.149 11.911 1.00 96.88 399 SER A N 1
ATOM 3136 C CA . SER A 1 399 ? 0.069 2.697 11.154 1.00 96.88 399 SER A CA 1
ATOM 3137 C C . SER A 1 399 ? -1.254 3.299 11.621 1.00 96.88 399 SER A C 1
ATOM 3139 O O . SER A 1 399 ? -1.888 4.059 10.891 1.00 96.88 399 SER A O 1
ATOM 3141 N N . ALA A 1 400 ? -1.647 3.063 12.877 1.00 96.69 400 ALA A N 1
ATOM 3142 C CA . ALA A 1 400 ? -2.913 3.565 13.415 1.00 96.69 400 ALA A CA 1
ATOM 3143 C C . ALA A 1 400 ? -3.005 5.102 13.402 1.00 96.69 400 ALA A C 1
ATOM 3145 O O . ALA A 1 400 ? -4.087 5.673 13.247 1.00 96.69 400 ALA A O 1
ATOM 3146 N N . LYS A 1 401 ? -1.866 5.788 13.565 1.00 96.44 401 LYS A N 1
ATOM 3147 C CA . LYS A 1 401 ? -1.808 7.250 13.559 1.00 96.44 401 LYS A CA 1
ATOM 3148 C C . LYS A 1 401 ? -1.948 7.821 12.152 1.00 96.44 401 LYS A C 1
ATOM 3150 O O . LYS A 1 401 ? -2.606 8.855 11.982 1.00 96.44 401 LYS A O 1
ATOM 3155 N N . PHE A 1 402 ? -1.333 7.164 11.172 1.00 97.38 402 PHE A N 1
ATOM 3156 C CA . PHE A 1 402 ? -1.497 7.487 9.761 1.00 97.38 402 PHE A CA 1
ATOM 3157 C C . PHE A 1 402 ? -2.947 7.258 9.340 1.00 97.38 402 PHE A C 1
ATOM 3159 O O . PHE A 1 402 ? -3.590 8.198 8.874 1.00 97.38 402 PHE A O 1
ATOM 3166 N N . GLY A 1 403 ? -3.492 6.074 9.633 1.00 97.44 403 GLY A N 1
ATOM 3167 C CA . GLY A 1 403 ? -4.873 5.708 9.326 1.00 97.44 403 GLY A CA 1
ATOM 3168 C C . GLY A 1 403 ? -5.906 6.671 9.917 1.00 97.44 403 GLY A C 1
ATOM 3169 O O . GLY A 1 403 ? -6.768 7.150 9.192 1.00 97.44 403 GLY A O 1
ATOM 3170 N N . ASP A 1 404 ? -5.800 7.055 11.198 1.00 95.88 404 ASP A N 1
ATOM 3171 C CA . ASP A 1 404 ? -6.712 8.056 11.797 1.00 95.88 404 ASP A CA 1
ATOM 3172 C C . ASP A 1 404 ? -6.560 9.445 11.162 1.00 95.88 404 ASP A C 1
ATOM 3174 O O . ASP A 1 404 ? -7.540 10.175 11.033 1.00 95.88 404 ASP A O 1
ATOM 3178 N N . SER A 1 405 ? -5.348 9.830 10.755 1.00 96.62 405 SER A N 1
ATOM 3179 C CA . SER A 1 405 ? -5.125 11.122 10.095 1.00 96.62 405 SER A CA 1
ATOM 3180 C C . SER A 1 405 ? -5.750 11.159 8.696 1.00 96.62 405 SER A C 1
ATOM 3182 O O . SER A 1 405 ? -6.411 12.139 8.353 1.00 96.62 405 SER A O 1
ATOM 3184 N N . VAL A 1 406 ? -5.598 10.073 7.936 1.00 97.00 406 VAL A N 1
ATOM 3185 C CA . VAL A 1 406 ? -6.173 9.880 6.599 1.00 97.00 406 VAL A CA 1
ATOM 3186 C C . VAL A 1 406 ? -7.703 9.798 6.656 1.00 97.00 406 VAL A C 1
ATOM 3188 O O . VAL A 1 406 ? -8.377 10.566 5.970 1.00 97.00 406 VAL A O 1
ATOM 3191 N N . ALA A 1 407 ? -8.259 8.998 7.573 1.00 96.00 407 ALA A N 1
ATOM 3192 C CA . ALA A 1 407 ? -9.704 8.909 7.787 1.00 96.00 407 ALA A CA 1
ATOM 3193 C C . ALA A 1 407 ? -10.324 10.289 8.064 1.00 96.00 407 ALA A C 1
ATOM 3195 O O . ALA A 1 407 ? -11.361 10.655 7.506 1.00 96.00 407 ALA A O 1
ATOM 3196 N N . ARG A 1 408 ? -9.661 11.092 8.906 1.00 93.56 408 ARG A N 1
ATOM 3197 C CA . ARG A 1 408 ? -10.120 12.436 9.286 1.00 93.56 408 ARG A CA 1
ATOM 3198 C C . ARG A 1 408 ? -10.027 13.455 8.166 1.00 93.56 408 ARG A C 1
ATOM 3200 O O . ARG A 1 408 ? -10.879 14.338 8.104 1.00 93.56 408 ARG A O 1
ATOM 3207 N N . ALA A 1 409 ? -9.053 13.328 7.268 1.00 95.06 409 ALA A N 1
ATOM 3208 C CA . ALA A 1 409 ? -9.000 14.160 6.069 1.00 95.06 409 ALA A CA 1
ATOM 3209 C C . ALA A 1 409 ? -10.249 13.976 5.184 1.00 95.06 409 ALA A C 1
ATOM 3211 O O . ALA A 1 409 ? -10.684 14.930 4.544 1.00 95.06 409 ALA A O 1
ATOM 3212 N N . HIS A 1 410 ? -10.888 12.803 5.252 1.00 95.12 410 HIS A N 1
ATOM 3213 C CA . HIS A 1 410 ? -12.137 12.477 4.558 1.00 95.12 410 HIS A CA 1
ATOM 3214 C C . HIS A 1 410 ? -13.390 12.591 5.443 1.00 95.12 410 HIS A C 1
ATOM 3216 O O . HIS A 1 410 ? -14.433 12.023 5.131 1.00 95.12 410 HIS A O 1
ATOM 3222 N N . GLY A 1 411 ? -13.316 13.314 6.567 1.00 91.94 411 GLY A N 1
ATOM 3223 C CA . GLY A 1 411 ? -14.473 13.554 7.439 1.00 91.94 411 GLY A CA 1
ATOM 3224 C C . GLY A 1 411 ? -14.940 12.333 8.240 1.00 91.94 411 GLY A C 1
ATOM 3225 O O . GLY A 1 411 ? -16.038 12.350 8.798 1.00 91.94 411 GLY A O 1
ATOM 3226 N N . ARG A 1 412 ? -14.116 11.284 8.317 1.00 92.06 412 ARG A N 1
ATOM 3227 C CA . ARG A 1 412 ? -14.338 10.101 9.157 1.00 92.06 412 ARG A CA 1
ATOM 3228 C C . ARG A 1 412 ? -13.512 10.203 10.437 1.00 92.06 412 ARG A C 1
ATOM 3230 O O . ARG A 1 412 ? -12.841 11.195 10.706 1.00 92.06 412 ARG A O 1
ATOM 3237 N N . SER A 1 413 ? -13.558 9.166 11.256 1.00 88.62 413 SER A N 1
ATOM 3238 C CA . SER A 1 413 ? -12.683 9.022 12.419 1.00 88.62 413 SER A CA 1
ATOM 3239 C C . SER A 1 413 ? -12.206 7.587 12.510 1.00 88.62 413 SER A C 1
ATOM 3241 O O . SER A 1 413 ? -12.956 6.687 12.146 1.00 88.62 413 SER A O 1
ATOM 3243 N N . GLY A 1 414 ? -10.983 7.391 12.995 1.00 92.25 414 GLY A N 1
ATOM 3244 C CA . GLY A 1 414 ? -10.379 6.084 13.202 1.00 92.25 414 GLY A CA 1
ATOM 3245 C C . GLY A 1 414 ? -10.257 5.190 11.966 1.00 92.25 414 GLY A C 1
ATOM 3246 O O . GLY A 1 414 ? -10.729 5.501 10.878 1.00 92.25 414 GLY A O 1
ATOM 3247 N N . CYS A 1 415 ? -9.582 4.063 12.152 1.00 96.88 415 CYS A N 1
ATOM 3248 C CA . CYS A 1 415 ? -9.322 3.088 11.094 1.00 96.88 415 CYS A CA 1
ATOM 3249 C C . CYS A 1 415 ? -9.409 1.649 11.611 1.00 96.88 415 CYS A C 1
ATOM 3251 O O . CYS A 1 415 ? -9.282 1.405 12.814 1.00 96.88 415 CYS A O 1
ATOM 3253 N N . ILE A 1 416 ? -9.623 0.696 10.713 1.00 98.38 416 ILE A N 1
ATOM 3254 C CA . ILE A 1 416 ? -9.299 -0.708 10.976 1.00 98.38 416 ILE A CA 1
ATOM 3255 C C . ILE A 1 416 ? -7.773 -0.827 10.950 1.00 98.38 416 ILE A C 1
ATOM 3257 O O . ILE A 1 416 ? -7.132 -0.263 10.067 1.00 98.38 416 ILE A O 1
ATOM 3261 N N . VAL A 1 417 ? -7.192 -1.521 11.922 1.00 98.38 417 VAL A N 1
ATOM 3262 C CA . VAL A 1 417 ? -5.771 -1.874 11.915 1.00 98.38 417 VAL A CA 1
ATOM 3263 C C . VAL A 1 417 ? -5.675 -3.382 11.843 1.00 98.38 417 VAL A C 1
ATOM 3265 O O . VAL A 1 417 ? -5.975 -4.057 12.829 1.00 98.38 417 VAL A O 1
ATOM 3268 N N . GLU A 1 418 ? -5.287 -3.888 10.680 1.00 97.25 418 GLU A N 1
ATOM 3269 C CA . GLU A 1 418 ? -4.795 -5.252 10.547 1.00 97.25 418 GLU A CA 1
ATOM 3270 C C . GLU A 1 418 ? -3.510 -5.397 11.363 1.00 97.25 418 GLU A C 1
ATOM 3272 O O . GLU A 1 418 ? -2.624 -4.555 11.276 1.00 97.25 418 GLU A O 1
ATOM 3277 N N . GLN A 1 419 ? -3.434 -6.421 12.212 1.00 96.50 419 GLN A N 1
ATOM 3278 C CA . GLN A 1 419 ? -2.258 -6.705 13.023 1.00 96.50 419 GLN A CA 1
ATOM 3279 C C . GLN A 1 419 ? -1.834 -8.163 12.844 1.00 96.50 419 GLN A C 1
ATOM 3281 O O . GLN A 1 419 ? -2.552 -9.075 13.263 1.00 96.50 419 GLN A O 1
ATOM 3286 N N . TYR A 1 420 ? -0.623 -8.369 12.318 1.00 94.38 420 TYR A N 1
ATOM 3287 C CA . TYR A 1 420 ? -0.001 -9.690 12.197 1.00 94.38 420 TYR A CA 1
ATOM 3288 C C . TYR A 1 420 ? 1.312 -9.824 12.980 1.00 94.38 420 TYR A C 1
ATOM 3290 O O . TYR A 1 420 ? 1.979 -8.854 13.358 1.00 94.38 420 TYR A O 1
ATOM 3298 N N . TYR A 1 421 ? 1.702 -11.075 13.222 1.00 92.69 421 TYR A N 1
ATOM 3299 C CA . TYR A 1 421 ? 2.897 -11.451 13.977 1.00 92.69 421 TYR A CA 1
ATOM 3300 C C . TYR A 1 421 ? 3.717 -12.493 13.212 1.00 92.69 421 TYR A C 1
ATOM 3302 O O . TYR A 1 421 ? 3.581 -13.703 13.391 1.00 92.69 421 TYR A O 1
ATOM 3310 N N . ALA A 1 422 ? 4.565 -12.005 12.311 1.00 89.81 422 ALA A N 1
ATOM 3311 C CA . ALA A 1 422 ? 5.509 -12.842 11.584 1.00 89.81 422 ALA A CA 1
ATOM 3312 C C . ALA A 1 422 ? 6.728 -13.184 12.453 1.00 89.81 422 ALA A C 1
ATOM 3314 O O . ALA A 1 422 ? 7.105 -12.422 13.348 1.00 89.81 422 ALA A O 1
ATOM 3315 N N . ARG A 1 423 ? 7.385 -14.309 12.162 1.00 90.00 423 ARG A N 1
ATOM 3316 C CA . ARG A 1 423 ? 8.613 -14.684 12.867 1.00 90.00 423 ARG A CA 1
ATOM 3317 C C . ARG A 1 423 ? 9.765 -13.749 12.490 1.00 90.00 423 ARG A C 1
ATOM 3319 O O . ARG A 1 423 ? 9.993 -13.498 11.310 1.00 90.00 423 ARG A O 1
ATOM 3326 N N . VAL A 1 424 ? 10.501 -13.267 13.492 1.00 85.81 424 VAL A N 1
ATOM 3327 C CA . VAL A 1 424 ? 11.643 -12.341 13.321 1.00 85.81 424 VAL A CA 1
ATOM 3328 C C . VAL A 1 424 ? 12.977 -12.907 13.823 1.00 85.81 424 VAL A C 1
ATOM 3330 O O . VAL A 1 424 ? 13.995 -12.222 13.784 1.00 85.81 424 VAL A O 1
ATOM 3333 N N . GLU A 1 425 ? 12.988 -14.155 14.295 1.00 88.50 425 GLU A N 1
ATOM 3334 C CA . GLU A 1 425 ? 14.200 -14.800 14.809 1.00 88.50 425 GLU A CA 1
ATOM 3335 C C . GLU A 1 425 ? 15.212 -15.048 13.670 1.00 88.50 425 GLU A C 1
ATOM 3337 O O . GLU A 1 425 ? 14.853 -15.680 12.665 1.00 88.50 425 GLU A O 1
ATOM 3342 N N . PRO A 1 426 ? 16.478 -14.606 13.800 1.00 90.06 426 PRO A N 1
ATOM 3343 C CA . PRO A 1 426 ? 17.499 -14.832 12.782 1.00 90.06 426 PRO A CA 1
ATOM 3344 C C . PRO A 1 426 ? 17.658 -16.312 12.405 1.00 90.06 426 PRO A C 1
ATOM 3346 O O . PRO A 1 426 ? 17.685 -17.194 13.259 1.00 90.06 426 PRO A O 1
ATOM 3349 N N . GLY A 1 427 ? 17.796 -16.588 11.105 1.00 88.62 427 GLY A N 1
ATOM 3350 C CA . GLY A 1 427 ? 17.938 -17.954 10.584 1.00 88.62 427 GLY A CA 1
ATOM 3351 C C . GLY A 1 427 ? 16.626 -18.741 10.486 1.00 88.62 427 GLY A C 1
ATOM 3352 O O . GLY A 1 427 ? 16.659 -19.940 10.214 1.00 88.62 427 GLY A O 1
ATOM 3353 N N . THR A 1 428 ? 15.480 -18.088 10.690 1.00 89.50 428 THR A N 1
ATOM 3354 C CA . THR A 1 428 ? 14.153 -18.696 10.540 1.00 89.50 428 THR A CA 1
ATOM 3355 C C . THR A 1 428 ? 13.344 -18.016 9.440 1.00 89.50 428 THR A C 1
ATOM 3357 O O . THR A 1 428 ? 13.629 -16.885 9.055 1.00 89.50 428 THR A O 1
ATOM 3360 N N . HIS A 1 429 ? 12.346 -18.724 8.910 1.00 92.00 429 HIS A N 1
ATOM 3361 C CA . HIS A 1 429 ? 11.445 -18.188 7.894 1.00 92.00 429 HIS A CA 1
ATOM 3362 C C . HIS A 1 429 ? 10.270 -17.451 8.548 1.00 92.00 429 HIS A C 1
ATOM 3364 O O . HIS A 1 429 ? 9.695 -17.961 9.512 1.00 92.00 429 HIS A O 1
ATOM 3370 N N . PHE A 1 430 ? 9.863 -16.300 8.004 1.00 89.94 430 PHE A N 1
ATOM 3371 C CA . PHE A 1 430 ? 8.764 -15.497 8.563 1.00 89.94 430 PHE A CA 1
ATOM 3372 C C . PHE A 1 430 ? 7.433 -16.272 8.612 1.00 89.94 430 PHE A C 1
ATOM 3374 O O . PHE A 1 430 ? 6.673 -16.143 9.575 1.00 89.94 430 PHE A O 1
ATOM 3381 N N . GLY A 1 431 ? 7.220 -17.137 7.609 1.00 88.25 431 GLY A N 1
ATOM 3382 C CA . GLY A 1 431 ? 6.099 -18.075 7.485 1.00 88.25 431 GLY A CA 1
ATOM 3383 C C . GLY A 1 431 ? 5.925 -19.031 8.667 1.00 88.25 431 GLY A C 1
ATOM 3384 O O . GLY A 1 431 ? 4.853 -19.578 8.846 1.00 88.25 431 GLY A O 1
ATOM 3385 N N . ALA A 1 432 ? 6.935 -19.220 9.521 1.00 88.31 432 ALA A N 1
ATOM 3386 C CA . ALA A 1 432 ? 6.801 -20.092 10.689 1.00 88.31 432 ALA A CA 1
ATOM 3387 C C . ALA A 1 432 ? 5.926 -19.500 11.814 1.00 88.31 432 ALA A C 1
ATOM 3389 O O . ALA A 1 432 ? 5.650 -20.207 12.783 1.00 88.31 432 ALA A O 1
ATOM 3390 N N . GLY A 1 433 ? 5.536 -18.223 11.712 1.00 86.62 433 GLY A N 1
ATOM 3391 C CA . GLY A 1 433 ? 4.731 -17.530 12.717 1.00 86.62 433 GLY A CA 1
ATOM 3392 C C . GLY A 1 433 ? 5.466 -17.274 14.043 1.00 86.62 433 GLY A C 1
ATOM 3393 O O . GLY A 1 433 ? 6.469 -17.909 14.377 1.00 86.62 433 GLY A O 1
ATOM 3394 N N . GLN A 1 434 ? 4.965 -16.304 14.807 1.00 90.56 434 GLN A N 1
ATOM 3395 C CA . GLN A 1 434 ? 5.442 -15.948 16.142 1.00 90.56 434 GLN A CA 1
ATOM 3396 C C . GLN A 1 434 ? 4.630 -16.634 17.267 1.00 90.56 434 GLN A C 1
ATOM 3398 O O . GLN A 1 434 ? 3.900 -15.975 18.004 1.00 90.56 434 GLN A O 1
ATOM 3403 N N . TRP A 1 435 ? 4.749 -17.956 17.412 1.00 90.00 435 TRP A N 1
ATOM 3404 C CA . TRP A 1 435 ? 3.994 -18.765 18.396 1.00 90.00 435 TRP A CA 1
ATOM 3405 C C . TRP A 1 435 ? 4.334 -18.498 19.876 1.00 90.00 435 TRP A C 1
ATOM 3407 O O . TRP A 1 435 ? 3.761 -19.099 20.781 1.00 90.00 435 TRP A O 1
ATOM 3417 N N . GLU A 1 436 ? 5.310 -17.638 20.161 1.00 89.06 436 GLU A N 1
ATOM 3418 C CA . GLU A 1 436 ? 5.618 -17.159 21.509 1.00 89.06 436 GLU A CA 1
ATOM 3419 C C . GLU A 1 436 ? 4.826 -15.902 21.918 1.00 89.06 436 GLU A C 1
ATOM 3421 O O . GLU A 1 436 ? 5.094 -15.328 22.982 1.00 89.06 436 GLU A O 1
ATOM 3426 N N . LEU A 1 437 ? 3.869 -15.471 21.086 1.00 91.31 437 LEU A N 1
ATOM 3427 C CA . LEU A 1 437 ? 3.012 -14.315 21.328 1.00 91.31 437 LEU A CA 1
ATOM 3428 C C . LEU A 1 437 ? 2.232 -14.468 22.639 1.00 91.31 437 LEU A C 1
ATOM 3430 O O . LEU A 1 437 ? 1.527 -15.449 22.867 1.00 91.31 437 LEU A O 1
ATOM 3434 N N . ARG A 1 438 ? 2.303 -13.460 23.512 1.00 92.88 438 ARG A N 1
ATOM 3435 C CA . ARG A 1 438 ? 1.536 -13.440 24.764 1.00 92.88 438 ARG A CA 1
ATOM 3436 C C . ARG A 1 438 ? 0.321 -12.539 24.625 1.00 92.88 438 ARG A C 1
ATOM 3438 O O . ARG A 1 438 ? 0.400 -11.465 24.034 1.00 92.88 438 ARG A O 1
ATOM 3445 N N . LEU A 1 439 ? -0.753 -12.871 25.341 1.00 94.06 439 LEU A N 1
ATOM 3446 C CA . LEU A 1 439 ? -1.907 -11.975 25.492 1.00 94.06 439 LEU A CA 1
ATOM 3447 C C . LEU A 1 439 ? -1.511 -10.574 26.000 1.00 94.06 439 LEU A C 1
ATOM 3449 O O . LEU A 1 439 ? -2.141 -9.583 25.643 1.00 94.06 439 LEU A O 1
ATOM 3453 N N . SER A 1 440 ? -0.461 -10.464 26.825 1.00 94.12 440 SER A N 1
ATOM 3454 C CA . SER A 1 440 ? 0.054 -9.167 27.283 1.00 94.12 440 SER A CA 1
ATOM 3455 C C . SER A 1 440 ? 0.624 -8.312 26.155 1.00 94.12 440 SER A C 1
ATOM 3457 O O . SER A 1 440 ? 0.519 -7.088 26.224 1.00 94.12 440 SER A O 1
ATOM 3459 N N . ASP A 1 441 ? 1.217 -8.949 25.148 1.00 92.44 441 ASP A N 1
ATOM 3460 C CA . ASP A 1 441 ? 1.850 -8.279 24.017 1.00 92.44 441 ASP A CA 1
ATOM 3461 C C . ASP A 1 441 ? 0.764 -7.776 23.058 1.00 92.44 441 ASP A C 1
ATOM 3463 O O . ASP A 1 441 ? 0.710 -6.577 22.774 1.00 92.44 441 ASP A O 1
ATOM 3467 N N . LEU A 1 442 ? -0.197 -8.649 22.722 1.00 93.38 442 LEU A N 1
ATOM 3468 C CA . LEU A 1 442 ? -1.405 -8.307 21.961 1.00 93.38 442 LEU A CA 1
ATOM 3469 C C . LEU A 1 442 ? -2.171 -7.144 22.610 1.00 93.38 442 LEU A C 1
ATOM 3471 O O . LEU A 1 442 ? -2.460 -6.132 21.971 1.00 93.38 442 LEU A O 1
ATOM 3475 N N . ARG A 1 443 ? -2.429 -7.240 23.922 1.00 95.50 443 ARG A N 1
ATOM 3476 C CA . ARG A 1 443 ? -3.097 -6.190 24.704 1.00 95.50 443 ARG A CA 1
ATOM 3477 C C . ARG A 1 443 ? -2.333 -4.869 24.663 1.00 95.50 443 ARG A C 1
ATOM 3479 O O . ARG A 1 443 ? -2.938 -3.819 24.453 1.00 95.50 443 ARG A O 1
ATOM 3486 N N . ALA A 1 444 ? -1.019 -4.897 24.890 1.00 94.31 444 ALA A N 1
ATOM 3487 C CA . ALA A 1 444 ? -0.202 -3.689 24.863 1.00 94.31 444 ALA A CA 1
ATOM 3488 C C . ALA A 1 444 ? -0.235 -3.025 23.481 1.00 94.31 444 ALA A C 1
ATOM 3490 O O . ALA A 1 444 ? -0.348 -1.799 23.398 1.00 94.31 444 ALA A O 1
ATOM 3491 N N . GLN A 1 445 ? -0.186 -3.823 22.415 1.00 94.50 445 GLN A N 1
ATOM 3492 C CA . GLN A 1 445 ? -0.212 -3.321 21.050 1.00 94.50 445 GLN A CA 1
ATOM 3493 C C . GLN A 1 445 ? -1.578 -2.749 20.661 1.00 94.50 445 GLN A C 1
ATOM 3495 O O . GLN A 1 445 ? -1.638 -1.621 20.171 1.00 94.50 445 GLN A O 1
ATOM 3500 N N . ALA A 1 446 ? -2.678 -3.434 20.982 1.00 96.06 446 ALA A N 1
ATOM 3501 C CA . ALA A 1 446 ? -4.024 -2.908 20.757 1.00 96.06 446 ALA A CA 1
ATOM 3502 C C . ALA A 1 446 ? -4.250 -1.578 21.487 1.00 96.06 446 ALA A C 1
ATOM 3504 O O . ALA A 1 446 ? -4.777 -0.634 20.902 1.00 96.06 446 ALA A O 1
ATOM 3505 N N . ILE A 1 447 ? -3.788 -1.447 22.739 1.00 95.00 447 ILE A N 1
ATOM 3506 C CA . ILE A 1 447 ? -3.872 -0.178 23.477 1.00 95.00 447 ILE A CA 1
ATOM 3507 C C . ILE A 1 447 ? -3.111 0.932 22.740 1.00 95.00 447 ILE A C 1
ATOM 3509 O O . ILE A 1 447 ? -3.654 2.026 22.584 1.00 95.00 447 ILE A O 1
ATOM 3513 N N . ARG A 1 448 ? -1.885 0.681 22.256 1.00 93.56 448 ARG A N 1
ATOM 3514 C CA . ARG A 1 448 ? -1.122 1.681 21.481 1.00 93.56 448 ARG A CA 1
ATOM 3515 C C . ARG A 1 448 ? -1.872 2.095 20.221 1.00 93.56 448 ARG A C 1
ATOM 3517 O O . ARG A 1 448 ? -2.041 3.291 19.989 1.00 93.56 448 ARG A O 1
ATOM 3524 N N . HIS A 1 449 ? -2.376 1.129 19.459 1.00 95.88 449 HIS A N 1
ATOM 3525 C CA . HIS A 1 449 ? -3.139 1.386 18.240 1.00 95.88 449 HIS A CA 1
ATOM 3526 C C . HIS A 1 449 ? -4.411 2.175 18.523 1.00 95.88 449 HIS A C 1
ATOM 3528 O O . HIS A 1 449 ? -4.648 3.196 17.881 1.00 95.88 449 HIS A O 1
ATOM 3534 N N . HIS A 1 450 ? -5.194 1.805 19.538 1.00 94.88 450 HIS A N 1
ATOM 3535 C CA . HIS A 1 450 ? -6.371 2.578 19.924 1.00 94.88 450 HIS A CA 1
ATOM 3536 C C . HIS A 1 450 ? -5.998 3.996 20.362 1.00 94.88 450 HIS A C 1
ATOM 3538 O O . HIS A 1 450 ? -6.654 4.947 19.942 1.00 94.88 450 HIS A O 1
ATOM 3544 N N . LEU A 1 451 ? -4.930 4.183 21.143 1.00 90.88 451 LEU A N 1
ATOM 3545 C CA . LEU A 1 451 ? -4.461 5.521 21.512 1.00 90.88 451 LEU A CA 1
ATOM 3546 C C . LEU A 1 451 ? -4.043 6.339 20.284 1.00 90.88 451 LEU A C 1
ATOM 3548 O O . LEU A 1 451 ? -4.287 7.544 20.247 1.00 90.88 451 LEU A O 1
ATOM 3552 N N . LEU A 1 452 ? -3.489 5.708 19.252 1.00 91.81 452 LEU A N 1
ATOM 3553 C CA . LEU A 1 452 ? -3.088 6.375 18.014 1.00 91.81 452 LEU A CA 1
ATOM 3554 C C . LEU A 1 452 ? -4.239 6.596 17.027 1.00 91.81 452 LEU A C 1
ATOM 3556 O O . LEU A 1 452 ? -4.188 7.565 16.273 1.00 91.81 452 LEU A O 1
ATOM 3560 N N . GLY A 1 453 ? -5.327 5.832 17.143 1.00 92.50 453 GLY A N 1
ATOM 3561 C CA . GLY A 1 453 ? -6.590 6.074 16.445 1.00 92.50 453 GLY A CA 1
ATOM 3562 C C . GLY A 1 453 ? -7.240 4.855 15.783 1.00 92.50 453 GLY A C 1
ATOM 3563 O O . GLY A 1 453 ? -8.158 5.023 14.995 1.00 92.50 453 GLY A O 1
ATOM 3564 N N . ALA A 1 454 ? -6.838 3.630 16.112 1.00 95.81 454 ALA A N 1
ATOM 3565 C CA . ALA A 1 454 ? -7.497 2.421 15.615 1.00 95.81 454 ALA A CA 1
ATOM 3566 C C . ALA A 1 454 ? -8.930 2.288 16.150 1.00 95.81 454 ALA A C 1
ATOM 3568 O O . ALA A 1 454 ? -9.132 2.166 17.357 1.00 95.81 454 ALA A O 1
ATOM 3569 N N . ARG A 1 455 ? -9.944 2.282 15.289 1.00 96.12 455 ARG A N 1
ATOM 3570 C CA . ARG A 1 455 ? -11.324 1.924 15.647 1.00 96.12 455 ARG A CA 1
ATOM 3571 C C . ARG A 1 455 ? -11.460 0.422 15.859 1.00 96.12 455 ARG A C 1
ATOM 3573 O O . ARG A 1 455 ? -11.993 0.007 16.883 1.00 96.12 455 ARG A O 1
ATOM 3580 N N . GLN A 1 456 ? -10.943 -0.368 14.934 1.00 97.75 456 GLN A N 1
ATOM 3581 C CA . GLN A 1 456 ? -11.053 -1.815 14.996 1.00 97.75 456 GLN A CA 1
ATOM 3582 C C . GLN A 1 456 ? -9.665 -2.431 14.989 1.00 97.75 456 GLN A C 1
ATOM 3584 O O . GLN A 1 456 ? -8.800 -1.991 14.236 1.00 97.75 456 GLN A O 1
ATOM 3589 N N . PHE A 1 457 ? -9.458 -3.429 15.837 1.00 97.75 457 PHE A N 1
ATOM 3590 C CA . PHE A 1 457 ? -8.259 -4.254 15.818 1.00 97.75 457 PHE A CA 1
ATOM 3591 C C . PHE A 1 457 ? -8.603 -5.540 15.061 1.00 97.75 457 PHE A C 1
ATOM 3593 O O . PHE A 1 457 ? -9.454 -6.305 15.515 1.00 97.75 457 PHE A O 1
ATOM 3600 N N . LEU A 1 458 ? -8.032 -5.714 13.872 1.00 98.06 458 LEU A N 1
ATOM 3601 C CA . LEU A 1 458 ? -8.269 -6.851 12.989 1.00 98.06 458 LEU A CA 1
ATOM 3602 C C . LEU A 1 458 ? -7.120 -7.844 13.158 1.00 98.06 458 LEU A C 1
ATOM 3604 O O . LEU A 1 458 ? -5.994 -7.598 12.738 1.00 98.06 458 LEU A O 1
ATOM 3608 N N . GLU A 1 459 ? -7.408 -8.963 13.810 1.00 96.69 459 GLU A N 1
ATOM 3609 C CA . GLU A 1 459 ? -6.423 -9.999 14.081 1.00 96.69 459 GLU A CA 1
ATOM 3610 C C . GLU A 1 459 ? -6.192 -10.871 12.859 1.00 96.69 459 GLU A C 1
ATOM 3612 O O . GLU A 1 459 ? -7.083 -11.578 12.378 1.00 96.69 459 GLU A O 1
ATOM 3617 N N . HIS A 1 460 ? -4.948 -10.870 12.412 1.00 93.62 460 HIS A N 1
ATOM 3618 C CA . HIS A 1 460 ? -4.426 -11.861 11.504 1.00 93.62 460 HIS A CA 1
ATOM 3619 C C . HIS A 1 460 ? -3.707 -12.895 12.404 1.00 93.62 460 HIS A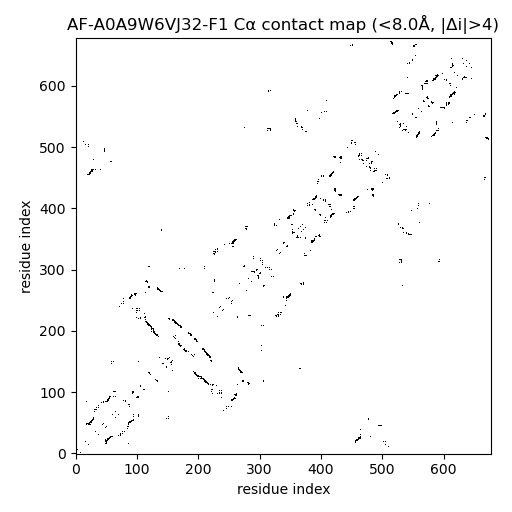 C 1
ATOM 3621 O O . HIS A 1 460 ? -2.692 -12.576 13.017 1.00 93.62 460 HIS A O 1
ATOM 3627 N N . ALA A 1 461 ? -4.220 -14.112 12.622 1.00 92.12 461 ALA A N 1
ATOM 3628 C CA . ALA A 1 461 ? -5.474 -14.669 12.105 1.00 92.12 461 ALA A CA 1
ATOM 3629 C C . ALA A 1 461 ? -6.157 -15.651 13.080 1.00 92.12 461 ALA A C 1
ATOM 3631 O O . ALA A 1 461 ? -5.561 -16.125 14.046 1.00 92.12 461 ALA A O 1
ATOM 3632 N N . PHE A 1 462 ? -7.411 -15.999 12.784 1.00 96.56 462 PHE A N 1
ATOM 3633 C CA . PHE A 1 462 ? -8.162 -17.114 13.361 1.00 96.56 462 PHE A CA 1
ATOM 3634 C C . PHE A 1 462 ? -8.154 -18.282 12.368 1.00 96.56 462 PHE A C 1
ATOM 3636 O O . PHE A 1 462 ? -8.511 -18.121 11.204 1.00 96.56 462 PHE A O 1
ATOM 3643 N N . TRP A 1 463 ? -7.763 -19.479 12.785 1.00 95.44 463 TRP A N 1
ATOM 3644 C CA . TRP A 1 463 ? -7.540 -20.605 11.878 1.00 95.44 463 TRP A CA 1
ATOM 3645 C C . TRP A 1 463 ? -8.601 -21.690 11.982 1.00 95.44 463 TRP A C 1
ATOM 3647 O O . TRP A 1 463 ? -9.045 -22.055 13.071 1.00 95.44 463 TRP A O 1
ATOM 3657 N N . LEU A 1 464 ? -8.941 -22.286 10.837 1.00 95.31 464 LEU A N 1
ATOM 3658 C CA . LEU A 1 464 ? -9.827 -23.446 10.789 1.00 95.31 464 LEU A CA 1
ATOM 3659 C C . LEU A 1 464 ? -9.230 -24.682 11.493 1.00 95.31 464 LEU A C 1
ATOM 3661 O O . LEU A 1 464 ? -9.963 -25.434 12.128 1.00 95.31 464 LEU A O 1
ATOM 3665 N N . THR A 1 465 ? -7.919 -24.899 11.392 1.00 91.62 465 THR A N 1
ATOM 3666 C CA . THR A 1 465 ? -7.201 -26.058 11.952 1.00 91.62 465 THR A CA 1
ATOM 3667 C C . THR A 1 465 ? -5.762 -25.666 12.289 1.00 91.62 465 THR A C 1
ATOM 3669 O O . THR A 1 465 ? -5.213 -24.766 11.662 1.00 91.62 465 THR A O 1
ATOM 3672 N N . ASP A 1 466 ? -5.157 -26.340 13.264 1.00 87.19 466 ASP A N 1
ATOM 3673 C CA . ASP A 1 466 ? -3.752 -26.216 13.677 1.00 87.19 466 ASP A CA 1
ATOM 3674 C C . ASP A 1 466 ? -2.779 -27.047 12.819 1.00 87.19 466 ASP A C 1
ATOM 3676 O O . ASP A 1 466 ? -1.584 -27.115 13.119 1.00 87.19 466 ASP A O 1
ATOM 3680 N N . GLY A 1 467 ? -3.286 -27.670 11.751 1.00 85.62 467 GLY A N 1
ATOM 3681 C CA . GLY A 1 467 ? -2.502 -28.416 10.778 1.00 85.62 467 GLY A CA 1
ATOM 3682 C C . GLY A 1 467 ? -2.541 -29.930 10.915 1.00 85.62 467 GLY A C 1
ATOM 3683 O O . GLY A 1 467 ? -3.226 -30.496 11.761 1.00 85.62 467 GLY A O 1
ATOM 3684 N N . ASP A 1 468 ? -1.826 -30.595 10.010 1.00 81.06 468 ASP A N 1
ATOM 3685 C CA . ASP A 1 468 ? -1.717 -32.051 9.952 1.00 81.06 468 ASP A CA 1
ATOM 3686 C C . ASP A 1 468 ? -0.282 -32.440 9.595 1.00 81.06 468 ASP A C 1
ATOM 3688 O O . ASP A 1 468 ? 0.221 -32.057 8.540 1.00 81.06 468 ASP A O 1
ATOM 3692 N N . ASP A 1 469 ? 0.365 -33.207 10.470 1.00 80.00 469 ASP A N 1
ATOM 3693 C CA . ASP A 1 469 ? 1.753 -33.659 10.291 1.00 80.00 469 ASP A CA 1
ATOM 3694 C C . ASP A 1 469 ? 1.841 -34.983 9.516 1.00 80.00 469 ASP A C 1
ATOM 3696 O O . ASP A 1 469 ? 2.917 -35.535 9.292 1.00 80.00 469 ASP A O 1
ATOM 3700 N N . ARG A 1 470 ? 0.702 -35.535 9.090 1.00 74.31 470 ARG A N 1
ATOM 3701 C CA . ARG A 1 470 ? 0.668 -36.749 8.274 1.00 74.31 470 ARG A CA 1
ATOM 3702 C C . ARG A 1 470 ? 1.023 -36.442 6.821 1.00 74.31 470 ARG A C 1
ATOM 3704 O O . ARG A 1 470 ? 0.862 -35.331 6.318 1.00 74.31 470 ARG A O 1
ATOM 3711 N N . ASP A 1 471 ? 1.492 -37.479 6.132 1.00 67.69 471 ASP A N 1
ATOM 3712 C CA . ASP A 1 471 ? 1.688 -37.494 4.679 1.00 67.69 471 ASP A CA 1
ATOM 3713 C C . ASP A 1 471 ? 2.592 -36.368 4.132 1.00 67.69 471 ASP A C 1
ATOM 3715 O O . ASP A 1 471 ? 2.401 -35.895 3.013 1.00 67.69 471 ASP A O 1
ATOM 3719 N N . GLY A 1 472 ? 3.598 -35.939 4.906 1.00 64.31 472 GLY A N 1
ATOM 3720 C CA . GLY A 1 472 ? 4.613 -34.979 4.452 1.00 64.31 472 GLY A CA 1
ATOM 3721 C C . GLY A 1 472 ? 4.115 -33.538 4.311 1.00 64.31 472 GLY A C 1
ATOM 3722 O O . GLY A 1 472 ? 4.754 -32.733 3.637 1.00 64.31 472 GLY A O 1
ATOM 3723 N N . ARG A 1 473 ? 2.992 -33.191 4.950 1.00 73.31 473 ARG A N 1
ATOM 3724 C CA . ARG A 1 473 ? 2.396 -31.845 4.926 1.00 73.31 473 ARG A CA 1
ATOM 3725 C C . ARG A 1 473 ? 3.065 -30.848 5.876 1.00 73.31 473 ARG A C 1
ATOM 3727 O O . ARG A 1 473 ? 2.478 -29.820 6.167 1.00 73.31 473 ARG A O 1
ATOM 3734 N N . GLU A 1 474 ? 4.285 -31.106 6.338 1.00 82.31 474 GLU A N 1
ATOM 3735 C CA . GLU A 1 474 ? 5.030 -30.262 7.292 1.00 82.31 474 GLU A CA 1
ATOM 3736 C C . GLU A 1 474 ? 5.674 -29.010 6.652 1.00 82.31 474 GLU A C 1
ATOM 37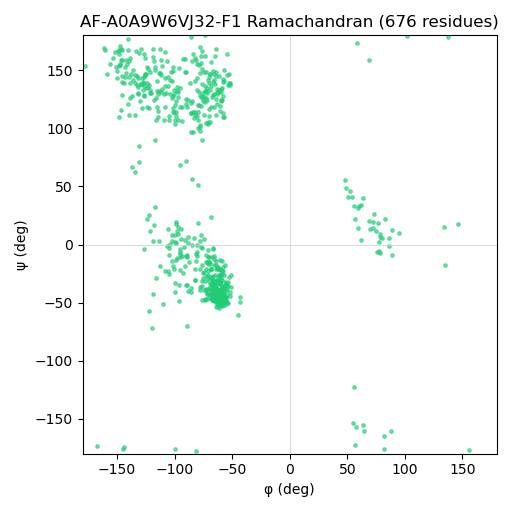38 O O . GLU A 1 474 ? 6.391 -28.268 7.316 1.00 82.31 474 GLU A O 1
ATOM 3743 N N . ALA A 1 475 ? 5.459 -28.763 5.357 1.00 86.50 475 ALA A N 1
ATOM 3744 C CA . ALA A 1 475 ? 6.098 -27.659 4.643 1.00 86.50 475 ALA A CA 1
ATOM 3745 C C . ALA A 1 475 ? 5.497 -26.282 4.992 1.00 86.50 475 ALA A C 1
ATOM 3747 O O . ALA A 1 475 ? 4.291 -26.155 5.232 1.00 86.50 475 ALA A O 1
ATOM 3748 N N . LEU A 1 476 ? 6.344 -25.244 4.944 1.00 89.44 476 LEU A N 1
ATOM 3749 C CA . LEU A 1 476 ? 5.937 -23.835 5.013 1.00 89.44 476 LEU A CA 1
ATOM 3750 C C . LEU A 1 476 ? 4.845 -23.542 3.978 1.00 89.44 476 LEU A C 1
ATOM 3752 O O . LEU A 1 476 ? 4.908 -24.040 2.852 1.00 89.44 476 LEU A O 1
ATOM 3756 N N . PHE A 1 477 ? 3.848 -22.754 4.380 1.00 90.00 477 PHE A N 1
ATOM 3757 C CA . PHE A 1 477 ? 2.684 -22.369 3.571 1.00 90.00 477 PHE A CA 1
ATOM 3758 C C . PHE A 1 477 ? 1.776 -23.528 3.111 1.00 90.00 477 PHE A C 1
ATOM 3760 O O . PHE A 1 477 ? 0.806 -23.306 2.387 1.00 90.00 477 PHE A O 1
ATOM 3767 N N . VAL A 1 478 ? 2.061 -24.765 3.537 1.00 88.75 478 VAL A N 1
ATOM 3768 C CA . VAL A 1 478 ? 1.227 -25.952 3.291 1.00 88.75 478 VAL A CA 1
ATOM 3769 C C . VAL A 1 478 ? 0.573 -26.410 4.586 1.00 88.75 478 VAL A C 1
ATOM 3771 O O . VAL A 1 478 ? -0.643 -26.597 4.628 1.00 88.75 478 VAL A O 1
ATOM 3774 N N . ASN A 1 479 ? 1.367 -26.583 5.645 1.00 89.75 479 ASN A N 1
ATOM 3775 C CA . ASN A 1 479 ? 0.830 -26.798 6.979 1.00 89.75 479 ASN A CA 1
ATOM 3776 C C . ASN A 1 479 ? 0.302 -25.460 7.503 1.00 89.75 479 ASN A C 1
ATOM 3778 O O . ASN A 1 479 ? 1.104 -24.526 7.560 1.00 89.75 479 ASN A O 1
ATOM 3782 N N . PRO A 1 480 ? -0.962 -25.369 7.957 1.00 87.75 480 PRO A N 1
ATOM 3783 C CA . PRO A 1 480 ? -1.446 -24.212 8.696 1.00 87.75 480 PRO A CA 1
ATOM 3784 C C . PRO A 1 480 ? -0.420 -23.749 9.725 1.00 87.75 480 PRO A C 1
ATOM 3786 O O . PRO A 1 480 ? -0.000 -22.610 9.653 1.00 87.75 480 PRO A O 1
ATOM 3789 N N . ARG A 1 481 ? 0.129 -24.651 10.561 1.00 85.81 481 ARG A N 1
ATOM 3790 C CA . ARG A 1 481 ? 1.125 -24.340 11.611 1.00 85.81 481 ARG A CA 1
ATOM 3791 C C . ARG A 1 481 ? 2.343 -23.542 11.149 1.00 85.81 481 ARG A C 1
ATOM 3793 O O . ARG A 1 481 ? 2.965 -22.857 11.960 1.00 85.81 481 ARG A O 1
ATOM 3800 N N . PHE A 1 482 ? 2.687 -23.663 9.873 1.00 87.00 482 PHE A N 1
ATOM 3801 C CA . PHE A 1 482 ? 3.820 -23.010 9.231 1.00 87.00 482 PHE A CA 1
ATOM 3802 C C . PHE A 1 482 ? 3.361 -22.047 8.125 1.00 87.00 482 PHE A C 1
ATOM 3804 O O . PHE A 1 482 ? 4.048 -21.876 7.115 1.00 87.00 482 PHE A O 1
ATOM 3811 N N . ASP A 1 483 ? 2.193 -21.440 8.314 1.00 86.06 483 ASP A N 1
ATOM 3812 C CA . ASP A 1 483 ? 1.740 -20.231 7.638 1.00 86.06 483 ASP A CA 1
ATOM 3813 C C . ASP A 1 483 ? 1.919 -19.020 8.575 1.00 86.06 483 ASP A C 1
ATOM 3815 O O . ASP A 1 483 ? 1.914 -19.147 9.805 1.00 86.06 483 ASP A O 1
ATOM 3819 N N . PHE A 1 484 ? 2.097 -17.829 8.004 1.00 85.38 484 PHE A N 1
ATOM 3820 C CA . PHE A 1 484 ? 2.147 -16.607 8.798 1.00 85.38 484 PHE A CA 1
ATOM 3821 C C . PHE A 1 484 ? 0.752 -16.034 8.944 1.00 85.38 484 PHE A C 1
ATOM 3823 O O . PHE A 1 484 ? -0.040 -16.057 7.993 1.00 85.38 484 PHE A O 1
ATOM 3830 N N . PRO A 1 485 ? 0.478 -15.374 10.073 1.00 87.81 485 PRO A N 1
ATOM 3831 C CA . PRO A 1 485 ? 1.037 -15.404 11.430 1.00 87.81 485 PRO A CA 1
ATOM 3832 C C . PRO A 1 485 ? 0.350 -16.522 12.255 1.00 87.81 485 PRO A C 1
ATOM 3834 O O . PRO A 1 485 ? -0.556 -17.160 11.725 1.00 87.81 485 PRO A O 1
ATOM 3837 N N . PRO A 1 486 ? 0.709 -16.773 13.532 1.00 88.44 486 PRO A N 1
ATOM 3838 C CA . PRO A 1 486 ? 0.090 -17.831 14.337 1.00 88.44 486 PRO A CA 1
ATOM 3839 C C . PRO A 1 486 ? -1.437 -17.712 14.405 1.00 88.44 486 PRO A C 1
ATOM 3841 O O . PRO A 1 486 ? -1.998 -16.614 14.459 1.00 88.44 486 PRO A O 1
ATOM 3844 N N . GLY A 1 487 ? -2.108 -18.865 14.447 1.00 92.88 487 GLY A N 1
ATOM 3845 C CA . GLY A 1 487 ? -3.549 -18.941 14.667 1.00 92.88 487 GLY A CA 1
ATOM 3846 C C . GLY A 1 487 ? -3.900 -18.589 16.111 1.00 92.88 487 GLY A C 1
ATOM 3847 O O . GLY A 1 487 ? -3.723 -19.416 17.006 1.00 92.88 487 GLY A O 1
ATOM 3848 N N . MET A 1 488 ? -4.448 -17.391 16.337 1.00 93.56 488 MET A N 1
ATOM 3849 C CA . MET A 1 488 ? -4.763 -16.849 17.670 1.00 93.56 488 MET A CA 1
ATOM 3850 C C . MET A 1 488 ? -5.651 -17.785 18.494 1.00 93.56 488 MET A C 1
ATOM 3852 O O . MET A 1 488 ? -5.490 -17.905 19.704 1.00 93.56 488 MET A O 1
ATOM 3856 N N . ASN A 1 489 ? -6.573 -18.494 17.842 1.00 95.81 489 ASN A N 1
ATOM 3857 C CA . ASN A 1 489 ? -7.480 -19.446 18.480 1.00 95.81 489 ASN A CA 1
ATOM 3858 C C . ASN A 1 489 ? -6.808 -20.731 18.989 1.00 95.81 489 ASN A C 1
ATOM 3860 O O . ASN A 1 489 ? -7.441 -21.488 19.725 1.00 95.81 489 ASN A O 1
ATOM 3864 N N . PHE A 1 490 ? -5.548 -20.967 18.624 1.00 94.44 490 PHE A N 1
ATOM 3865 C CA . PHE A 1 490 ? -4.733 -22.080 19.110 1.00 94.44 490 PHE A CA 1
ATOM 3866 C C . PHE A 1 490 ? -3.681 -21.652 20.139 1.00 94.44 490 PHE A C 1
ATOM 3868 O O . PHE A 1 490 ? -3.000 -22.505 20.710 1.00 94.44 490 PHE A O 1
ATOM 3875 N N . GLU A 1 491 ? -3.576 -20.356 20.436 1.00 94.00 491 GLU A N 1
ATOM 3876 C CA . GLU A 1 491 ? -2.699 -19.866 21.492 1.00 94.00 491 GLU A CA 1
ATOM 3877 C C . GLU A 1 491 ? -3.183 -20.331 22.881 1.00 94.00 491 GLU A C 1
ATOM 3879 O O . GLU A 1 491 ? -4.384 -20.271 23.176 1.00 94.00 491 GLU A O 1
ATOM 3884 N N . PRO A 1 492 ? -2.284 -20.733 23.806 1.00 94.56 492 PRO A N 1
ATOM 3885 C CA . PRO A 1 492 ? -2.677 -21.265 25.117 1.00 94.56 492 PRO A CA 1
ATOM 3886 C C . PRO A 1 492 ? -3.527 -20.309 25.965 1.00 94.56 492 PRO A C 1
ATOM 3888 O O . PRO A 1 492 ? -4.230 -20.735 26.883 1.00 94.56 492 PRO A O 1
ATOM 3891 N N . TRP A 1 493 ? -3.447 -19.006 25.692 1.00 95.62 493 TRP A N 1
ATOM 3892 C CA . TRP A 1 493 ? -4.173 -17.961 26.407 1.00 95.62 493 TRP A CA 1
ATOM 3893 C C . TRP A 1 493 ? -5.525 -17.603 25.776 1.00 95.62 493 TRP A C 1
ATOM 3895 O O . TRP A 1 493 ? -6.239 -16.779 26.350 1.00 95.62 493 TRP A O 1
ATOM 3905 N N . PHE A 1 494 ? -5.918 -18.205 24.647 1.00 97.31 494 PHE A N 1
ATOM 3906 C CA . PHE A 1 494 ? -7.120 -17.811 23.901 1.00 97.31 494 PHE A CA 1
ATOM 3907 C C . PHE A 1 494 ? -8.417 -17.897 24.725 1.00 97.31 494 PHE A C 1
ATOM 3909 O O . PHE A 1 494 ? -9.305 -17.057 24.588 1.00 97.31 494 PHE A O 1
ATOM 3916 N N . GLY A 1 495 ? -8.498 -18.820 25.691 1.00 96.81 495 GLY A N 1
ATOM 3917 C CA . GLY A 1 495 ? -9.613 -18.885 26.649 1.00 96.81 495 GLY A CA 1
ATOM 3918 C C . GLY A 1 495 ? -9.811 -17.611 27.495 1.00 96.81 495 GLY A C 1
ATOM 3919 O O . GLY A 1 495 ? -10.862 -17.432 28.107 1.00 96.81 495 GLY A O 1
ATOM 3920 N N . HIS A 1 496 ? -8.830 -16.704 27.517 1.00 96.69 496 HIS A N 1
ATOM 3921 C CA . HIS A 1 496 ? -8.885 -15.397 28.177 1.00 96.69 496 HIS A CA 1
ATOM 3922 C C . HIS A 1 496 ? -9.080 -14.221 27.204 1.00 96.69 496 HIS A C 1
ATOM 3924 O O . HIS A 1 496 ? -9.175 -13.077 27.656 1.00 96.69 496 HIS A O 1
ATOM 3930 N N . HIS A 1 497 ? -9.186 -14.477 25.894 1.00 98.06 497 HIS A N 1
ATOM 3931 C CA . HIS A 1 497 ? -9.301 -13.449 24.854 1.00 98.06 497 HIS A CA 1
ATOM 3932 C C . HIS A 1 497 ? -10.482 -12.498 25.090 1.00 98.06 497 HIS A C 1
ATOM 3934 O O . HIS A 1 497 ? -10.370 -11.294 24.875 1.00 98.06 497 HIS A O 1
ATOM 3940 N N . ARG A 1 498 ? -11.596 -12.997 25.642 1.00 98.00 498 ARG A N 1
ATOM 3941 C CA . ARG A 1 498 ? -12.785 -12.179 25.919 1.00 98.00 498 ARG A CA 1
ATOM 3942 C C . ARG A 1 498 ? -12.506 -10.948 26.783 1.00 98.00 498 ARG A C 1
ATOM 3944 O O . ARG A 1 498 ? -13.047 -9.880 26.513 1.00 98.00 498 ARG A O 1
ATOM 3951 N N . ALA A 1 499 ? -11.651 -11.080 27.797 1.00 97.06 499 ALA A N 1
ATOM 3952 C CA . ALA A 1 499 ? -11.297 -9.953 28.657 1.00 97.06 499 ALA A CA 1
ATOM 3953 C C . ALA A 1 499 ? -10.528 -8.868 27.885 1.00 97.06 499 ALA A C 1
ATOM 3955 O O . ALA A 1 499 ? -10.758 -7.680 28.103 1.00 97.06 499 ALA A O 1
ATOM 3956 N N . PHE A 1 500 ? -9.656 -9.279 26.962 1.00 97.38 500 PHE A N 1
ATOM 3957 C CA . PHE A 1 500 ? -8.976 -8.373 26.041 1.00 97.38 500 PHE A CA 1
ATOM 3958 C C . PHE A 1 500 ? -9.967 -7.712 25.075 1.00 97.38 500 PHE A C 1
ATOM 3960 O O . PHE A 1 500 ? -9.963 -6.490 24.954 1.00 97.38 500 PHE A O 1
ATOM 3967 N N . ALA A 1 501 ? -10.852 -8.491 24.449 1.00 98.25 501 ALA A N 1
ATOM 3968 C CA . ALA A 1 501 ? -11.796 -7.980 23.461 1.00 98.25 501 ALA A CA 1
ATOM 3969 C C . ALA A 1 501 ? -12.752 -6.933 24.048 1.00 98.25 501 ALA A C 1
ATOM 3971 O O . ALA A 1 501 ? -13.010 -5.908 23.418 1.00 98.25 501 ALA A O 1
ATOM 3972 N N . ASP A 1 502 ? -13.251 -7.154 25.268 1.00 97.81 502 ASP A N 1
ATOM 3973 C CA . ASP A 1 502 ? -14.124 -6.189 25.939 1.00 97.81 502 ASP A CA 1
ATOM 3974 C C . ASP A 1 502 ? -13.367 -4.909 26.347 1.00 97.81 502 ASP A C 1
ATOM 3976 O O . ASP A 1 502 ? -13.922 -3.815 26.232 1.00 97.81 502 ASP A O 1
ATOM 3980 N N . GLU A 1 503 ? -12.097 -5.004 26.763 1.00 96.69 503 GLU A N 1
ATOM 3981 C CA . GLU A 1 503 ? -11.265 -3.825 27.048 1.00 96.69 503 GLU A CA 1
ATOM 3982 C C . GLU A 1 503 ? -10.941 -3.030 25.775 1.00 96.69 503 GLU A C 1
ATOM 3984 O O . GLU A 1 503 ? -11.119 -1.811 25.753 1.00 96.69 503 GLU A O 1
ATOM 3989 N N . SER A 1 504 ? -10.501 -3.714 24.716 1.00 96.88 504 SER A N 1
ATOM 3990 C CA . SER A 1 504 ? -10.214 -3.132 23.401 1.00 96.88 504 SER A CA 1
ATOM 3991 C C . SER A 1 504 ? -11.438 -2.387 22.858 1.00 96.88 504 SER A C 1
ATOM 3993 O O . SER A 1 504 ? -11.347 -1.202 22.521 1.00 96.88 504 SER A O 1
ATOM 3995 N N . ALA A 1 505 ? -12.610 -3.027 22.891 1.00 97.31 505 ALA A N 1
ATOM 3996 C CA . ALA A 1 505 ? -13.848 -2.438 22.400 1.00 97.31 505 ALA A CA 1
ATOM 3997 C C . ALA A 1 505 ? -14.300 -1.226 23.221 1.00 97.31 505 ALA A C 1
ATOM 3999 O O . ALA A 1 505 ? -14.671 -0.195 22.655 1.00 97.31 505 ALA A O 1
ATOM 4000 N N . ALA A 1 506 ? -14.237 -1.318 24.552 1.00 94.50 506 ALA A N 1
ATOM 4001 C CA . ALA A 1 506 ? -14.581 -0.205 25.430 1.00 94.50 506 ALA A CA 1
ATOM 4002 C C . ALA A 1 506 ? -13.629 0.985 25.232 1.00 94.50 506 ALA A C 1
ATOM 4004 O O . ALA A 1 506 ? -14.079 2.130 25.172 1.00 94.50 506 ALA A O 1
ATOM 4005 N N . LEU A 1 507 ? -12.323 0.728 25.087 1.00 93.44 507 LEU A N 1
ATOM 4006 C CA . LEU A 1 507 ? -11.322 1.763 24.829 1.00 93.44 507 LEU A CA 1
ATOM 4007 C C . LEU A 1 507 ? -11.555 2.447 23.478 1.00 93.44 507 LEU A C 1
ATOM 4009 O O . LEU A 1 507 ? -11.513 3.678 23.398 1.00 93.44 507 LEU A O 1
ATOM 4013 N N . SER A 1 508 ? -11.825 1.664 22.434 1.00 94.62 508 SER A N 1
ATOM 4014 C CA . SER A 1 508 ? -12.126 2.185 21.103 1.00 94.62 508 SER A CA 1
ATOM 4015 C C . SER A 1 508 ? -13.379 3.066 21.111 1.00 94.62 508 SER A C 1
ATOM 4017 O O . SER A 1 508 ? -13.324 4.231 20.708 1.00 94.62 508 SER A O 1
ATOM 4019 N N . GLN A 1 509 ? -14.484 2.551 21.662 1.00 92.88 509 GLN A N 1
ATOM 4020 C CA . GLN A 1 509 ? -15.761 3.261 21.756 1.00 92.88 509 GLN A CA 1
ATOM 4021 C C . GLN A 1 509 ? -15.661 4.529 22.601 1.00 92.88 509 GLN A C 1
ATOM 4023 O O . GLN A 1 509 ? -16.261 5.547 22.257 1.00 92.88 509 GLN A O 1
ATOM 4028 N N . PHE A 1 510 ? -14.910 4.479 23.705 1.00 88.50 510 PHE A N 1
ATOM 4029 C CA . PHE A 1 510 ? -14.645 5.655 24.524 1.00 88.50 510 PHE A CA 1
ATOM 4030 C C . PHE A 1 510 ? -13.932 6.724 23.706 1.00 88.50 510 PHE A C 1
ATOM 4032 O O . PHE A 1 510 ? -14.379 7.866 23.693 1.00 88.50 510 PHE A O 1
ATOM 4039 N N . ARG A 1 511 ? -12.854 6.364 22.999 1.00 86.62 511 ARG A N 1
ATOM 4040 C CA . ARG A 1 511 ? -12.057 7.320 22.224 1.00 86.62 511 ARG A CA 1
ATOM 4041 C C . ARG A 1 511 ? -12.857 7.966 21.096 1.00 86.62 511 ARG A C 1
ATOM 4043 O O . ARG A 1 511 ? -12.717 9.168 20.896 1.00 86.62 511 ARG A O 1
ATOM 4050 N N . ASP A 1 512 ? -13.648 7.201 20.353 1.00 83.19 512 ASP A N 1
ATOM 4051 C CA . ASP A 1 512 ? -14.324 7.695 19.147 1.00 83.19 512 ASP A CA 1
ATOM 4052 C C . ASP A 1 512 ? -15.315 8.836 19.394 1.00 83.19 512 ASP A C 1
ATOM 4054 O O . ASP A 1 512 ? -15.616 9.607 18.483 1.00 83.19 512 ASP A O 1
ATOM 4058 N N . GLU A 1 513 ? -15.767 9.009 20.635 1.00 76.00 513 GLU A N 1
ATOM 4059 C CA . GLU A 1 513 ? -16.599 10.145 21.030 1.00 76.00 513 GLU A CA 1
ATOM 4060 C C . GLU A 1 513 ? -15.810 11.447 21.295 1.00 76.00 513 GLU A C 1
ATOM 4062 O O . GLU A 1 513 ? -16.419 12.503 21.514 1.00 76.00 513 GLU A O 1
ATOM 4067 N N . PHE A 1 514 ? -14.472 11.405 21.268 1.00 75.94 514 PHE A N 1
ATOM 4068 C CA . PHE A 1 514 ? -13.596 12.557 21.487 1.00 75.94 514 PHE A CA 1
ATOM 4069 C C . PHE A 1 514 ? -12.964 13.060 20.191 1.00 75.94 514 PHE A C 1
ATOM 4071 O O . PHE A 1 514 ? -12.392 12.302 19.404 1.00 75.94 514 PHE A O 1
ATOM 4078 N N . GLU A 1 515 ? -12.959 14.383 20.035 1.00 73.88 515 GLU A N 1
ATOM 4079 C CA . GLU A 1 515 ? -12.144 15.036 19.017 1.00 73.88 515 GLU A CA 1
ATOM 4080 C C . GLU A 1 515 ? -10.764 15.366 19.614 1.00 73.88 515 GLU A C 1
ATOM 4082 O O . GLU A 1 515 ? -10.698 16.022 20.664 1.00 73.88 515 GLU A O 1
ATOM 4087 N N . PRO A 1 516 ? -9.650 14.921 19.004 1.00 73.69 516 PRO A N 1
ATOM 4088 C CA . PRO A 1 516 ? -8.314 15.191 19.530 1.00 73.69 516 PRO A CA 1
ATOM 4089 C C . PRO A 1 516 ? -7.991 16.684 19.478 1.00 73.69 516 PRO A C 1
ATOM 4091 O O . PRO A 1 516 ? -8.108 17.310 18.423 1.00 73.69 516 PRO A O 1
ATOM 4094 N N . ASP A 1 517 ? -7.527 17.246 20.595 1.00 76.12 517 ASP A N 1
ATOM 4095 C CA . ASP A 1 517 ? -7.095 18.646 20.641 1.00 76.12 517 ASP A CA 1
ATOM 4096 C C . ASP A 1 517 ? -5.718 18.764 19.984 1.00 76.12 517 ASP A C 1
ATOM 4098 O O . ASP A 1 517 ? -4.691 18.527 20.616 1.00 76.12 517 ASP A O 1
ATOM 4102 N N . THR A 1 518 ? -5.708 19.005 18.673 1.00 83.62 518 THR A N 1
ATOM 4103 C CA . THR A 1 518 ? -4.513 18.856 17.843 1.00 83.62 518 THR A CA 1
ATOM 4104 C C . THR A 1 518 ? -3.926 20.208 17.470 1.00 83.62 518 THR A C 1
ATOM 4106 O O . THR A 1 518 ? -4.500 20.932 16.661 1.00 83.62 518 THR A O 1
ATOM 4109 N N . ASP A 1 519 ? -2.754 20.527 18.016 1.00 89.12 519 ASP A N 1
ATOM 4110 C CA . ASP A 1 519 ? -2.083 21.810 17.777 1.00 89.12 519 ASP A CA 1
ATOM 4111 C C . ASP A 1 519 ? -0.984 21.754 16.713 1.00 89.12 519 ASP A C 1
ATOM 4113 O O . ASP A 1 519 ? -0.537 22.806 16.250 1.00 89.12 519 ASP A O 1
ATOM 4117 N N . VAL A 1 520 ? -0.560 20.551 16.320 1.00 95.31 520 VAL A N 1
ATOM 4118 C CA . VAL A 1 520 ? 0.540 20.333 15.373 1.00 95.31 520 VAL A CA 1
ATOM 4119 C C . VAL A 1 520 ? 0.037 19.610 14.124 1.00 95.31 520 VAL A C 1
ATOM 4121 O O . VAL A 1 520 ? -0.539 18.524 14.215 1.00 95.31 520 VAL A O 1
ATOM 4124 N N . ALA A 1 521 ? 0.268 20.203 12.957 1.00 97.69 521 ALA A N 1
ATOM 4125 C CA . ALA A 1 521 ? 0.124 19.551 11.663 1.00 97.69 521 ALA A CA 1
ATOM 4126 C C . ALA A 1 521 ? 1.498 19.029 11.219 1.00 97.69 521 ALA A C 1
ATOM 4128 O O . ALA A 1 521 ? 2.429 19.815 11.062 1.00 97.69 521 ALA A O 1
ATOM 4129 N N . LEU A 1 522 ? 1.639 17.715 11.044 1.00 98.38 522 LEU A N 1
ATOM 4130 C CA . LEU A 1 522 ? 2.848 17.081 10.515 1.00 98.38 522 LEU A CA 1
ATOM 4131 C C . LEU A 1 522 ? 2.635 16.800 9.028 1.00 98.38 522 LEU A C 1
ATOM 4133 O O . LEU A 1 522 ? 1.771 16.001 8.674 1.00 98.38 522 LEU A O 1
ATOM 4137 N N . VAL A 1 523 ? 3.386 17.466 8.159 1.00 98.56 523 VAL A N 1
ATOM 4138 C CA . VAL A 1 523 ? 3.206 17.315 6.712 1.00 98.56 523 VAL A CA 1
ATOM 4139 C C . VAL A 1 523 ? 3.746 15.968 6.243 1.00 98.56 523 VAL A C 1
ATOM 4141 O O . VAL A 1 523 ? 4.870 15.598 6.583 1.00 98.56 523 VAL A O 1
ATOM 4144 N N . TYR A 1 524 ? 2.951 15.257 5.443 1.00 98.12 524 TYR A N 1
ATOM 4145 C CA . TYR A 1 524 ? 3.374 14.087 4.684 1.00 98.12 524 TYR A CA 1
ATOM 4146 C C . TYR A 1 524 ? 4.106 14.540 3.400 1.00 98.12 524 TYR A C 1
ATOM 4148 O O . TYR A 1 524 ? 3.461 15.108 2.518 1.00 98.12 524 TYR A O 1
ATOM 4156 N N . PRO A 1 525 ? 5.436 14.338 3.285 1.00 96.88 525 PRO A N 1
ATOM 4157 C CA . PRO A 1 525 ? 6.279 14.880 2.211 1.00 96.88 525 PRO A CA 1
ATOM 4158 C C . PRO A 1 525 ? 6.176 14.068 0.902 1.00 96.88 525 PRO A C 1
ATOM 4160 O O . PRO A 1 525 ? 7.195 13.652 0.343 1.00 96.88 525 PRO A O 1
ATOM 4163 N N . LEU A 1 526 ? 4.955 13.809 0.424 1.00 96.25 526 LEU A N 1
ATOM 4164 C CA . LEU A 1 526 ? 4.674 12.899 -0.692 1.00 96.25 526 LEU A CA 1
ATOM 4165 C C . LEU A 1 526 ? 5.458 13.258 -1.961 1.00 96.25 526 LEU A C 1
ATOM 4167 O O . LEU A 1 526 ? 6.124 12.397 -2.533 1.00 96.25 526 LEU A O 1
ATOM 4171 N N . SER A 1 527 ? 5.439 14.526 -2.379 1.00 97.06 527 SER A N 1
ATOM 4172 C CA . SER A 1 527 ? 6.120 14.962 -3.606 1.00 97.06 527 SER A CA 1
ATOM 4173 C C . SER A 1 527 ? 7.638 14.818 -3.501 1.00 97.06 527 SER A C 1
ATOM 4175 O O . SER A 1 527 ? 8.309 14.476 -4.475 1.00 97.06 527 SER A O 1
ATOM 4177 N N . THR A 1 528 ? 8.193 15.057 -2.308 1.00 96.69 528 THR A N 1
ATOM 4178 C CA . THR A 1 528 ? 9.628 14.885 -2.054 1.00 96.69 528 THR A CA 1
ATOM 4179 C C . THR A 1 528 ? 10.021 13.413 -2.131 1.00 96.69 528 THR A C 1
ATOM 4181 O O . THR A 1 528 ? 10.989 13.080 -2.814 1.00 96.69 528 THR A O 1
ATOM 4184 N N . VAL A 1 529 ? 9.251 12.526 -1.495 1.00 95.56 529 VAL A N 1
ATOM 4185 C CA . VAL A 1 529 ? 9.484 11.076 -1.553 1.00 95.56 529 VAL A CA 1
ATOM 4186 C C . VAL A 1 529 ? 9.329 10.557 -2.986 1.00 95.56 529 VAL A C 1
ATOM 4188 O O . VAL A 1 529 ? 10.190 9.821 -3.458 1.00 95.56 529 VAL A O 1
ATOM 4191 N N . ALA A 1 530 ? 8.313 11.005 -3.725 1.00 95.31 530 ALA A N 1
ATOM 4192 C CA . ALA A 1 530 ? 8.120 10.645 -5.129 1.00 95.31 530 ALA A CA 1
ATOM 4193 C C . ALA A 1 530 ? 9.299 11.092 -6.020 1.00 95.31 530 ALA A C 1
ATOM 4195 O O . ALA A 1 530 ? 9.754 10.351 -6.890 1.00 95.31 530 ALA A O 1
ATOM 4196 N N . GLY A 1 531 ? 9.837 12.295 -5.795 1.00 95.12 531 GLY A N 1
ATOM 4197 C CA . GLY A 1 531 ? 10.931 12.841 -6.601 1.00 95.12 531 GLY A CA 1
ATOM 4198 C C . GLY A 1 531 ? 12.318 12.287 -6.269 1.00 95.12 531 GLY A C 1
ATOM 4199 O O . GLY A 1 531 ? 13.135 12.096 -7.174 1.00 95.12 531 GLY A O 1
ATOM 4200 N N . HIS A 1 532 ? 12.607 12.027 -4.994 1.00 94.25 532 HIS A N 1
ATOM 4201 C CA . HIS A 1 532 ? 13.949 11.646 -4.532 1.00 94.25 532 HIS A CA 1
ATOM 4202 C C . HIS A 1 532 ? 14.075 10.179 -4.106 1.00 94.25 532 HIS A C 1
ATOM 4204 O O . HIS A 1 532 ? 15.172 9.631 -4.174 1.00 94.25 532 HIS A O 1
ATOM 4210 N N . GLY A 1 533 ? 12.975 9.526 -3.735 1.00 92.75 533 GLY A N 1
ATOM 4211 C CA . GLY A 1 533 ? 12.968 8.139 -3.279 1.00 92.75 533 GLY A CA 1
ATOM 4212 C C . GLY A 1 533 ? 13.334 7.940 -1.808 1.00 92.75 533 GLY A C 1
ATOM 4213 O O . GLY A 1 533 ? 13.545 8.913 -1.078 1.00 92.75 533 GLY A O 1
ATOM 4214 N N . PRO A 1 534 ? 13.423 6.671 -1.370 1.00 91.56 534 PRO A N 1
ATOM 4215 C CA . PRO A 1 534 ? 13.592 6.301 0.038 1.00 91.56 534 PRO A CA 1
ATOM 4216 C C . PRO A 1 534 ? 14.959 6.684 0.628 1.00 91.56 534 PRO A C 1
ATOM 4218 O O . PRO A 1 534 ? 15.087 6.853 1.834 1.00 91.56 534 PRO A O 1
ATOM 4221 N N . ALA A 1 535 ? 15.984 6.903 -0.204 1.00 91.38 535 ALA A N 1
ATOM 4222 C CA . ALA A 1 535 ? 17.289 7.381 0.264 1.00 91.38 535 ALA A CA 1
ATOM 4223 C C . ALA A 1 535 ? 17.264 8.847 0.754 1.00 91.38 535 ALA A C 1
ATOM 4225 O O . ALA A 1 535 ? 18.206 9.306 1.403 1.00 91.38 535 ALA A O 1
ATOM 4226 N N . HIS A 1 536 ? 16.209 9.604 0.433 1.00 94.38 536 HIS A N 1
ATOM 4227 C CA . HIS A 1 536 ? 16.044 10.973 0.905 1.00 94.38 536 HIS A CA 1
ATOM 4228 C C . HIS A 1 536 ? 15.747 11.003 2.419 1.00 94.38 536 HIS A C 1
ATOM 4230 O O . HIS A 1 536 ? 14.902 10.244 2.890 1.00 94.38 536 HIS A O 1
ATOM 4236 N N . PRO A 1 537 ? 16.322 11.932 3.210 1.00 95.56 537 PRO A N 1
ATOM 4237 C CA . PRO A 1 537 ? 16.160 11.953 4.672 1.00 95.56 537 PRO A CA 1
ATOM 4238 C C . PRO A 1 537 ? 14.737 12.255 5.182 1.00 95.56 537 PRO A C 1
ATOM 4240 O O . PRO A 1 537 ? 14.511 12.239 6.392 1.00 95.56 537 PRO A O 1
ATOM 4243 N N . ALA A 1 538 ? 13.776 12.540 4.298 1.00 95.94 538 ALA A N 1
ATOM 4244 C CA . ALA A 1 538 ? 12.405 12.906 4.668 1.00 95.94 538 ALA A CA 1
ATOM 4245 C C . ALA A 1 538 ? 11.730 11.835 5.539 1.00 95.94 538 ALA A C 1
ATOM 4247 O O . ALA A 1 538 ? 11.130 12.181 6.557 1.00 95.94 538 ALA A O 1
ATOM 4248 N N . GLY A 1 539 ? 11.889 10.551 5.198 1.00 95.94 539 GLY A N 1
ATOM 4249 C CA . GLY A 1 539 ? 11.338 9.441 5.976 1.00 95.94 539 GLY A CA 1
ATOM 4250 C C . GLY A 1 539 ? 11.899 9.366 7.396 1.00 95.94 539 GLY A C 1
ATOM 4251 O O . GLY A 1 539 ? 11.156 9.463 8.377 1.00 95.94 539 GLY A O 1
ATOM 4252 N N . ALA A 1 540 ? 13.227 9.356 7.517 1.00 95.88 540 ALA A N 1
ATOM 4253 C CA . ALA A 1 540 ? 13.911 9.295 8.807 1.00 95.88 540 ALA A CA 1
ATOM 4254 C C . ALA A 1 540 ? 13.650 10.529 9.690 1.00 95.88 540 ALA A C 1
ATOM 4256 O O . ALA A 1 540 ? 13.661 10.432 10.925 1.00 95.88 540 ALA A O 1
ATOM 4257 N N . HIS A 1 541 ? 13.437 11.699 9.078 1.00 97.12 541 HIS A N 1
ATOM 4258 C CA . HIS A 1 541 ? 13.037 12.923 9.772 1.00 97.12 541 HIS A CA 1
ATOM 4259 C C . HIS A 1 541 ? 11.589 12.829 10.253 1.00 97.12 541 HIS A C 1
ATOM 4261 O O . HIS A 1 541 ? 11.320 13.129 11.418 1.00 97.12 541 HIS A O 1
ATOM 4267 N N . PHE A 1 542 ? 10.676 12.381 9.387 1.00 97.94 542 PHE A N 1
ATOM 4268 C CA . PHE A 1 542 ? 9.270 12.167 9.720 1.00 97.94 542 PHE A CA 1
ATOM 4269 C C . PHE A 1 542 ? 9.140 11.223 10.919 1.00 97.94 542 PHE A C 1
ATOM 4271 O O . PHE A 1 542 ? 8.427 11.543 11.872 1.00 97.94 542 PHE A O 1
ATOM 4278 N N . ALA A 1 543 ? 9.903 10.125 10.913 1.00 97.38 543 ALA A N 1
ATOM 4279 C CA . ALA A 1 543 ? 9.924 9.138 11.983 1.00 97.38 543 ALA A CA 1
ATOM 4280 C C . ALA A 1 543 ? 10.212 9.758 13.355 1.00 97.38 543 ALA A C 1
ATOM 4282 O O . ALA A 1 543 ? 9.445 9.561 14.296 1.00 97.38 543 ALA A O 1
ATOM 4283 N N . VAL A 1 544 ? 11.271 10.570 13.467 1.00 97.19 544 VAL A N 1
ATOM 4284 C CA . VAL A 1 544 ? 11.656 11.186 14.750 1.00 97.19 544 VAL A CA 1
ATOM 4285 C C . VAL A 1 544 ? 10.568 12.124 15.263 1.00 97.19 544 VAL A C 1
ATOM 4287 O O . VAL A 1 544 ? 10.245 12.090 16.452 1.00 97.19 544 VAL A O 1
ATOM 4290 N N . TRP A 1 545 ? 9.993 12.949 14.384 1.00 96.94 545 TRP A N 1
ATOM 4291 C CA . TRP A 1 545 ? 8.902 13.856 14.740 1.00 96.94 545 TRP A CA 1
ATOM 4292 C C . TRP A 1 545 ? 7.677 13.086 15.235 1.00 96.94 545 TRP A C 1
ATOM 4294 O O . TRP A 1 545 ? 7.194 13.339 16.342 1.00 96.94 545 TRP A O 1
ATOM 4304 N N . ALA A 1 546 ? 7.188 12.138 14.434 1.00 96.81 546 ALA A N 1
ATOM 4305 C CA . ALA A 1 546 ? 5.988 11.368 14.729 1.00 96.81 546 ALA A CA 1
ATOM 4306 C C . ALA A 1 546 ? 6.136 10.536 16.013 1.00 96.81 546 ALA A C 1
ATOM 4308 O O . ALA A 1 546 ? 5.265 10.592 16.891 1.00 96.81 546 ALA A O 1
ATOM 4309 N N . GLU A 1 547 ? 7.254 9.820 16.156 1.00 94.88 547 GLU A N 1
ATOM 4310 C CA . GLU A 1 547 ? 7.523 8.964 17.308 1.00 94.88 547 GLU A CA 1
ATOM 4311 C C . GLU A 1 547 ? 7.677 9.792 18.587 1.00 94.88 547 GLU A C 1
ATOM 4313 O O . GLU A 1 547 ? 7.058 9.495 19.613 1.00 94.88 547 GLU A O 1
ATOM 4318 N N . THR A 1 548 ? 8.468 10.867 18.535 1.00 92.25 548 THR A N 1
ATOM 4319 C CA . THR A 1 548 ? 8.752 11.690 19.716 1.00 92.25 548 THR A CA 1
ATOM 4320 C C . THR A 1 548 ? 7.487 12.387 20.201 1.00 92.25 548 THR A C 1
ATOM 4322 O O . THR A 1 548 ? 7.210 12.377 21.403 1.00 92.25 548 THR A O 1
ATOM 4325 N N . MET A 1 549 ? 6.680 12.938 19.289 1.00 92.00 549 MET A N 1
ATOM 4326 C CA . MET A 1 549 ? 5.391 13.532 19.641 1.00 92.00 549 MET A CA 1
ATOM 4327 C C . MET A 1 549 ? 4.443 12.502 20.264 1.00 92.00 549 MET A C 1
ATOM 4329 O O . MET A 1 549 ? 3.842 12.783 21.303 1.00 92.00 549 MET A O 1
ATOM 4333 N N . ALA A 1 550 ? 4.357 11.296 19.693 1.00 88.69 550 ALA A N 1
ATOM 4334 C CA . ALA A 1 550 ? 3.498 10.237 20.214 1.00 88.69 550 ALA A CA 1
ATOM 4335 C C . ALA A 1 550 ? 3.927 9.773 21.621 1.00 88.69 550 ALA A C 1
ATOM 4337 O O . ALA A 1 550 ? 3.097 9.696 22.530 1.00 88.69 550 ALA A O 1
ATOM 4338 N N . ARG A 1 551 ? 5.230 9.551 21.840 1.00 84.69 551 ARG A N 1
ATOM 4339 C CA . ARG A 1 551 ? 5.786 9.115 23.136 1.00 84.69 551 ARG A CA 1
ATOM 4340 C C . ARG A 1 551 ? 5.662 10.160 24.247 1.00 84.69 551 ARG A C 1
ATOM 4342 O O . ARG A 1 551 ? 5.598 9.785 25.414 1.00 84.69 551 ARG A O 1
ATOM 4349 N N . HIS A 1 552 ? 5.616 11.447 23.903 1.00 83.19 552 HIS A N 1
ATOM 4350 C CA . HIS A 1 552 ? 5.547 12.556 24.867 1.00 83.19 552 HIS A CA 1
ATOM 4351 C C . HIS A 1 552 ? 4.162 13.212 24.958 1.00 83.19 552 HIS A C 1
ATOM 4353 O O . HIS A 1 552 ? 4.031 14.309 25.522 1.00 83.19 552 HIS A O 1
ATOM 4359 N N . GLY A 1 553 ? 3.136 12.569 24.390 1.00 79.62 553 GLY A N 1
ATOM 4360 C CA . GLY A 1 553 ? 1.756 13.046 24.458 1.00 79.62 553 GLY A CA 1
ATOM 4361 C C . GLY A 1 553 ? 1.551 14.412 23.811 1.00 79.62 553 GLY A C 1
ATOM 4362 O O . GLY A 1 553 ? 0.777 15.216 24.325 1.00 79.62 553 GLY A O 1
ATOM 4363 N N . VAL A 1 554 ? 2.284 14.720 22.736 1.00 85.19 554 VAL A N 1
ATOM 4364 C CA . VAL A 1 554 ? 2.004 15.880 21.882 1.00 85.19 554 VAL A CA 1
ATOM 4365 C C . VAL A 1 554 ? 0.967 15.446 20.848 1.00 85.19 554 VAL A C 1
ATOM 4367 O O . VAL A 1 554 ? 1.292 14.623 19.992 1.00 85.19 554 VAL A O 1
ATOM 4370 N N . PRO A 1 555 ? -0.270 15.967 20.870 1.00 85.44 555 PRO A N 1
ATOM 4371 C CA . PRO A 1 555 ? -1.242 15.637 19.841 1.00 85.44 555 PRO A CA 1
ATOM 4372 C C . PRO A 1 555 ? -0.863 16.309 18.515 1.00 85.44 555 PRO A C 1
ATOM 4374 O O . PRO A 1 555 ? -0.730 17.531 18.434 1.00 85.44 555 PRO A O 1
ATOM 4377 N N . TYR A 1 556 ? -0.732 15.505 17.464 1.00 93.31 556 TYR A N 1
ATOM 4378 C CA . TYR A 1 556 ? -0.500 15.964 16.093 1.00 93.31 556 TYR A CA 1
ATOM 4379 C C . TYR A 1 556 ? -1.471 15.294 15.119 1.00 93.31 556 TYR A C 1
ATOM 4381 O O . TYR A 1 556 ? -2.104 14.299 15.470 1.00 93.31 556 TYR A O 1
ATOM 4389 N N . ARG A 1 557 ? -1.612 15.818 13.903 1.00 95.44 557 ARG A N 1
ATOM 4390 C CA . ARG A 1 557 ? -2.305 15.150 12.789 1.00 95.44 557 ARG A CA 1
ATOM 4391 C C . ARG A 1 557 ? -1.391 15.170 11.580 1.00 95.44 557 ARG A C 1
ATOM 4393 O O . ARG A 1 557 ? -0.738 16.182 11.339 1.00 95.44 557 ARG A O 1
ATOM 4400 N N . ILE A 1 558 ? -1.335 14.055 10.863 1.00 98.12 558 ILE A N 1
ATOM 4401 C CA . ILE A 1 558 ? -0.612 13.987 9.597 1.00 98.12 558 ILE A CA 1
ATOM 4402 C C . ILE A 1 558 ? -1.505 14.630 8.537 1.00 98.12 558 ILE A C 1
ATOM 4404 O O . ILE A 1 558 ? -2.700 14.343 8.490 1.00 98.12 558 ILE A O 1
ATOM 4408 N N . VAL A 1 559 ? -0.961 15.543 7.744 1.00 98.12 559 VAL A N 1
ATOM 4409 C CA . VAL A 1 559 ? -1.708 16.263 6.703 1.00 98.12 559 VAL A CA 1
ATOM 4410 C C . VAL A 1 559 ? -0.970 16.152 5.379 1.00 98.12 559 VAL A C 1
ATOM 4412 O O . VAL A 1 559 ? 0.261 16.167 5.362 1.00 98.12 559 VAL A O 1
ATOM 4415 N N . ASP A 1 560 ? -1.704 16.035 4.278 1.00 97.12 560 ASP A N 1
ATOM 4416 C CA . ASP A 1 560 ? -1.106 16.037 2.948 1.00 97.12 560 ASP A CA 1
ATOM 4417 C C . ASP A 1 560 ? -0.877 17.465 2.431 1.00 97.12 560 ASP A C 1
ATOM 4419 O O . ASP A 1 560 ? -1.398 18.457 2.954 1.00 97.12 560 ASP A O 1
ATOM 4423 N N . GLU A 1 561 ? -0.048 17.575 1.394 1.00 97.81 561 GLU A N 1
ATOM 4424 C CA . GLU A 1 561 ? 0.325 18.859 0.795 1.00 97.81 561 GLU A CA 1
ATOM 4425 C C . GLU A 1 561 ? -0.909 19.614 0.264 1.00 97.81 561 GLU A C 1
ATOM 4427 O O . GLU A 1 561 ? -1.027 20.828 0.448 1.00 97.81 561 GLU A O 1
ATOM 4432 N N . ARG A 1 562 ? -1.879 18.895 -0.319 1.00 97.25 562 ARG A N 1
ATOM 4433 C CA . ARG A 1 562 ? -3.122 19.463 -0.870 1.00 97.25 562 ARG A CA 1
ATOM 4434 C C . ARG A 1 562 ? -3.976 20.123 0.207 1.00 97.25 562 ARG A C 1
ATOM 4436 O O . ARG A 1 562 ? -4.447 21.245 0.007 1.00 97.25 562 ARG A O 1
ATOM 4443 N N . ALA A 1 563 ? -4.137 19.486 1.367 1.00 96.88 563 ALA A N 1
ATOM 4444 C CA . ALA A 1 563 ? -4.897 20.065 2.467 1.00 96.88 563 ALA A CA 1
ATOM 4445 C C . ALA A 1 563 ? -4.230 21.334 3.034 1.00 96.88 563 ALA A C 1
ATOM 4447 O O . ALA A 1 563 ? -4.926 22.285 3.399 1.00 96.88 563 ALA A O 1
ATOM 4448 N N . VAL A 1 564 ? -2.893 21.388 3.072 1.00 97.88 564 VAL A N 1
ATOM 4449 C CA . VAL A 1 564 ? -2.155 22.596 3.481 1.00 97.88 564 VAL A CA 1
ATOM 4450 C C . VAL A 1 564 ? -2.310 23.717 2.453 1.00 97.88 564 VAL A C 1
ATOM 4452 O O . VAL A 1 564 ? -2.560 24.857 2.843 1.00 97.88 564 VAL A O 1
ATOM 4455 N N . ALA A 1 565 ? -2.215 23.422 1.157 1.00 97.56 565 ALA A N 1
ATOM 4456 C CA . ALA A 1 565 ? -2.410 24.423 0.107 1.00 97.56 565 ALA A CA 1
ATOM 4457 C C . ALA A 1 565 ? -3.822 25.037 0.142 1.00 97.56 565 ALA A C 1
ATOM 4459 O O . ALA A 1 565 ? -3.980 26.247 0.005 1.00 97.56 565 ALA A O 1
ATOM 4460 N N . GLY A 1 566 ? -4.847 24.225 0.420 1.00 96.75 566 GLY A N 1
ATOM 4461 C CA . GLY A 1 566 ? -6.235 24.676 0.588 1.00 96.75 566 GLY A CA 1
ATOM 4462 C C . GLY A 1 566 ? -6.555 25.341 1.936 1.00 96.75 566 GLY A C 1
ATOM 4463 O O . GLY A 1 566 ? -7.729 25.573 2.244 1.00 96.75 566 GLY A O 1
ATOM 4464 N N . SER A 1 567 ? -5.549 25.606 2.772 1.00 97.50 567 SER A N 1
ATOM 4465 C CA . SER A 1 567 ? -5.740 26.099 4.135 1.00 97.50 567 SER A CA 1
ATOM 4466 C C . SER A 1 567 ? -6.060 27.595 4.212 1.00 97.50 567 SER A C 1
ATOM 4468 O O . SER A 1 567 ? -5.975 28.352 3.244 1.00 97.50 567 SER A O 1
ATOM 4470 N N . ARG A 1 568 ? -6.453 28.042 5.409 1.00 97.00 568 ARG A N 1
ATOM 4471 C CA . ARG A 1 568 ? -6.611 29.467 5.738 1.00 97.00 568 ARG A CA 1
ATOM 4472 C C . ARG A 1 568 ? -5.936 29.767 7.059 1.00 97.00 568 ARG A C 1
ATOM 4474 O O . ARG A 1 568 ? -6.127 29.015 8.013 1.00 97.00 568 ARG A O 1
ATOM 4481 N N . SER A 1 569 ? -5.225 30.884 7.132 1.00 96.50 569 SER A N 1
ATOM 4482 C CA . SER A 1 569 ? -4.481 31.269 8.328 1.00 96.50 569 SER A CA 1
ATOM 4483 C C . SER A 1 569 ? -4.935 32.621 8.860 1.00 96.50 569 SER A C 1
ATOM 4485 O O . SER A 1 569 ? -5.093 33.569 8.096 1.00 96.50 569 SER A O 1
ATOM 4487 N N . ASP A 1 570 ? -5.160 32.695 10.169 1.00 93.56 570 ASP A N 1
ATOM 4488 C CA . ASP A 1 570 ? -5.522 33.915 10.892 1.00 93.56 570 ASP A CA 1
ATOM 4489 C C . ASP A 1 570 ? -5.181 33.748 12.382 1.00 93.56 570 ASP A C 1
ATOM 4491 O O . ASP A 1 570 ? -5.286 32.653 12.940 1.00 93.56 570 ASP A O 1
ATOM 4495 N N . SER A 1 571 ? -4.796 34.845 13.036 1.00 92.62 571 SER A N 1
ATOM 4496 C CA . SER A 1 571 ? -4.712 34.950 14.497 1.00 92.62 571 SER A CA 1
ATOM 4497 C C . SER A 1 571 ? -3.891 33.831 15.162 1.00 92.62 571 SER A C 1
ATOM 4499 O O . SER A 1 571 ? -4.311 33.221 16.147 1.00 92.62 571 SER A O 1
ATOM 4501 N N . GLY A 1 572 ? -2.712 33.540 14.608 1.00 91.88 572 GLY A N 1
ATOM 4502 C CA . GLY A 1 572 ? -1.777 32.532 15.112 1.00 91.88 572 GLY A CA 1
ATOM 4503 C C . GLY A 1 572 ? -2.183 31.086 14.833 1.00 91.88 572 GLY A C 1
ATOM 4504 O O . GLY A 1 572 ? -1.607 30.171 15.426 1.00 91.88 572 GLY A O 1
ATOM 4505 N N . ARG A 1 573 ? -3.186 30.850 13.975 1.00 94.31 573 ARG A N 1
ATOM 4506 C CA . ARG A 1 573 ? -3.655 29.504 13.636 1.00 94.31 573 ARG A CA 1
ATOM 4507 C C . ARG A 1 573 ? -3.815 29.299 12.133 1.00 94.31 573 ARG A C 1
ATOM 4509 O O . ARG A 1 573 ? -4.255 30.193 11.420 1.00 94.31 573 ARG A O 1
ATOM 4516 N N . ILE A 1 574 ? -3.531 28.081 11.681 1.00 96.31 574 ILE A N 1
ATOM 4517 C CA . ILE A 1 574 ? -3.833 27.587 10.333 1.00 96.31 574 ILE A CA 1
ATOM 4518 C C . ILE A 1 574 ? -4.990 26.592 10.425 1.00 96.31 574 ILE A C 1
ATOM 4520 O O . ILE A 1 574 ? -4.988 25.695 11.267 1.00 96.31 574 ILE A O 1
ATOM 4524 N N . ARG A 1 575 ? -6.018 26.760 9.599 1.00 96.06 575 ARG A N 1
ATOM 4525 C CA . ARG A 1 575 ? -7.167 25.858 9.498 1.00 96.06 575 ARG A CA 1
ATOM 4526 C C . ARG A 1 575 ? -7.000 24.967 8.272 1.00 96.06 575 ARG A C 1
ATOM 4528 O O . ARG A 1 575 ? -6.995 25.473 7.153 1.00 96.06 575 ARG A O 1
ATOM 4535 N N . ILE A 1 576 ? -6.899 23.661 8.507 1.00 94.94 576 ILE A N 1
ATOM 4536 C CA . ILE A 1 576 ? -6.783 22.615 7.483 1.00 94.94 576 ILE A CA 1
ATOM 4537 C C . ILE A 1 576 ? -7.955 21.661 7.701 1.00 94.94 576 ILE A C 1
ATOM 4539 O O . ILE A 1 576 ? -8.087 21.082 8.781 1.00 94.94 576 ILE A O 1
ATOM 4543 N N . GLY A 1 577 ? -8.837 21.546 6.707 1.00 88.62 577 GLY A N 1
ATOM 4544 C CA . GLY A 1 577 ? -10.075 20.777 6.835 1.00 88.62 577 GLY A CA 1
ATOM 4545 C C . GLY A 1 577 ? -10.935 21.239 8.019 1.00 88.62 577 GLY A C 1
ATOM 4546 O O . GLY A 1 577 ? -11.331 22.408 8.124 1.00 88.62 577 GLY A O 1
ATOM 4547 N N . ASP A 1 578 ? -11.241 20.313 8.926 1.00 86.00 578 ASP A N 1
ATOM 4548 C CA . ASP A 1 578 ? -12.086 20.547 10.097 1.00 86.00 578 ASP A CA 1
ATOM 4549 C C . ASP A 1 578 ? -11.326 21.070 11.332 1.00 86.00 578 ASP A C 1
ATOM 4551 O O . ASP A 1 578 ? -11.947 21.649 12.237 1.00 86.00 578 ASP A O 1
ATOM 4555 N N . ALA A 1 579 ? -9.996 20.971 11.336 1.00 89.81 579 ALA A N 1
ATOM 4556 C CA . ALA A 1 579 ? -9.129 21.252 12.475 1.00 89.81 579 ALA A CA 1
ATOM 4557 C C . ALA A 1 579 ? -8.318 22.548 12.316 1.00 89.81 579 ALA A C 1
ATOM 4559 O O . ALA A 1 579 ? -8.254 23.162 11.250 1.00 89.81 579 ALA A O 1
ATOM 4560 N N . SER A 1 580 ? -7.742 23.021 13.424 1.00 92.19 580 SER A N 1
ATOM 4561 C CA . SER A 1 580 ? -6.967 24.261 13.466 1.00 92.19 580 SER A CA 1
ATOM 4562 C C . SER A 1 580 ? -5.723 24.111 14.330 1.00 92.19 580 SER A C 1
ATOM 4564 O O . SER A 1 580 ? -5.824 23.786 15.512 1.00 92.19 580 SER A O 1
ATOM 4566 N N . TYR A 1 581 ? -4.574 24.436 13.752 1.00 94.69 581 TYR A N 1
ATOM 4567 C CA . TYR A 1 581 ? -3.248 24.143 14.278 1.00 94.69 581 TYR A CA 1
ATOM 4568 C C . TYR A 1 581 ? -2.493 25.431 14.585 1.00 94.69 581 TYR A C 1
ATOM 4570 O O . TYR A 1 581 ? -2.727 26.463 13.958 1.00 94.69 581 TYR A O 1
ATOM 4578 N N . ARG A 1 582 ? -1.575 25.358 15.545 1.00 94.25 582 ARG A N 1
ATOM 4579 C CA . ARG A 1 582 ? -0.649 26.441 15.908 1.00 94.25 582 ARG A CA 1
ATOM 4580 C C . ARG A 1 582 ? 0.749 26.235 15.338 1.00 94.25 582 ARG A C 1
ATOM 4582 O O . ARG A 1 582 ? 1.525 27.185 15.278 1.00 94.25 582 ARG A O 1
ATOM 4589 N N . CYS A 1 583 ? 1.064 25.005 14.941 1.00 95.56 583 CYS A N 1
ATOM 4590 C CA . CYS A 1 583 ? 2.348 24.629 14.377 1.00 95.56 583 CYS A CA 1
ATOM 4591 C C . CYS A 1 583 ? 2.168 23.749 13.135 1.00 95.56 583 CYS A C 1
ATOM 4593 O O . CYS A 1 583 ? 1.330 22.844 13.142 1.00 95.56 583 CYS A O 1
ATOM 4595 N N . VAL A 1 584 ? 2.973 23.993 12.102 1.00 97.38 584 VAL A N 1
ATOM 4596 C CA . VAL A 1 584 ? 3.140 23.123 10.933 1.00 97.38 584 VAL A CA 1
ATOM 4597 C C . VAL A 1 584 ? 4.582 22.633 10.907 1.00 97.38 584 VAL A C 1
ATOM 4599 O O . VAL A 1 584 ? 5.501 23.444 10.946 1.00 97.38 584 VAL A O 1
ATOM 4602 N N . VAL A 1 585 ? 4.781 21.320 10.840 1.00 97.56 585 VAL A N 1
ATOM 4603 C CA . VAL A 1 585 ? 6.096 20.672 10.808 1.00 97.56 585 VAL A CA 1
ATOM 4604 C C . VAL A 1 585 ? 6.341 20.084 9.422 1.00 97.56 585 VAL A C 1
ATOM 4606 O O . VAL A 1 585 ? 5.507 19.340 8.905 1.00 97.56 585 VAL A O 1
ATOM 4609 N N . LEU A 1 586 ? 7.502 20.395 8.851 1.00 97.25 586 LEU A N 1
ATOM 4610 C CA . LEU A 1 586 ? 7.942 20.011 7.510 1.00 97.25 586 LEU A CA 1
ATOM 4611 C C . LEU A 1 586 ? 9.195 19.118 7.614 1.00 97.25 586 LEU A C 1
ATOM 4613 O O . LEU A 1 586 ? 10.319 19.632 7.653 1.00 97.25 586 LEU A O 1
ATOM 4617 N N . PRO A 1 587 ? 9.028 17.785 7.704 1.00 96.38 587 PRO A N 1
ATOM 4618 C CA . PRO A 1 587 ? 10.142 16.849 7.816 1.00 96.38 587 PRO A CA 1
ATOM 4619 C C . PRO A 1 587 ? 10.776 16.584 6.445 1.00 96.38 587 PRO A C 1
ATOM 4621 O O . PRO A 1 587 ? 10.274 15.793 5.652 1.00 96.38 587 PRO A O 1
ATOM 4624 N N . GLY A 1 588 ? 11.895 17.246 6.166 1.00 94.69 588 GLY A N 1
ATOM 4625 C CA . GLY A 1 588 ? 12.675 17.071 4.942 1.00 94.69 588 GLY A CA 1
ATOM 4626 C C . GLY A 1 588 ? 11.887 17.405 3.679 1.00 94.69 588 GLY A C 1
ATOM 4627 O O . GLY A 1 588 ? 12.066 16.737 2.670 1.00 94.69 588 GLY A O 1
ATOM 4628 N N . VAL A 1 589 ? 10.966 18.371 3.734 1.00 95.81 589 VAL A N 1
ATOM 4629 C CA . VAL A 1 589 ? 10.154 18.761 2.574 1.00 95.81 589 VAL A CA 1
ATOM 4630 C C . VAL A 1 589 ? 11.004 19.645 1.662 1.00 95.81 589 VAL A C 1
ATOM 4632 O O . VAL A 1 589 ? 11.167 20.829 1.937 1.00 95.81 589 VAL A O 1
ATOM 4635 N N . GLN A 1 590 ? 11.529 19.079 0.575 1.00 94.12 590 GLN A N 1
ATOM 4636 C CA . GLN A 1 590 ? 12.394 19.779 -0.388 1.00 94.12 590 GLN A CA 1
ATOM 4637 C C . GLN A 1 590 ? 11.679 20.118 -1.703 1.00 94.12 590 GLN A C 1
ATOM 4639 O O . GLN A 1 590 ? 12.051 21.061 -2.400 1.00 94.12 590 GLN A O 1
ATOM 4644 N N . LEU A 1 591 ? 10.650 19.346 -2.044 1.00 94.88 591 LEU A N 1
ATOM 4645 C CA . LEU A 1 591 ? 9.919 19.411 -3.303 1.00 94.88 591 LEU A CA 1
ATOM 4646 C C . LEU A 1 591 ? 8.419 19.262 -3.038 1.00 94.88 591 LEU A C 1
ATOM 4648 O O . LEU A 1 591 ? 8.010 18.403 -2.259 1.00 94.88 591 LEU A O 1
ATOM 4652 N N . THR A 1 592 ? 7.609 20.061 -3.734 1.00 96.06 592 THR A N 1
ATOM 4653 C CA . THR A 1 592 ? 6.150 19.916 -3.801 1.00 96.06 592 THR A CA 1
ATOM 4654 C C . THR A 1 592 ? 5.668 20.093 -5.239 1.00 96.06 592 THR A C 1
ATOM 4656 O O . THR A 1 592 ? 6.197 20.930 -5.973 1.00 96.06 592 THR A O 1
ATOM 4659 N N . LEU A 1 593 ? 4.675 19.300 -5.640 1.00 95.25 593 LEU A N 1
ATOM 4660 C CA . LEU A 1 593 ? 3.908 19.497 -6.874 1.00 95.25 593 LEU A CA 1
ATOM 4661 C C . LEU A 1 593 ? 2.611 20.277 -6.640 1.00 95.25 593 LEU A C 1
ATOM 4663 O O . LEU A 1 593 ? 1.917 20.620 -7.594 1.00 95.25 593 LEU A O 1
ATOM 4667 N N . THR A 1 594 ? 2.265 20.528 -5.379 1.00 96.38 594 THR A N 1
ATOM 4668 C CA . THR A 1 594 ? 0.996 21.142 -5.008 1.00 96.38 594 THR A CA 1
ATOM 4669 C C . THR A 1 594 ? 1.096 22.659 -5.148 1.00 96.38 594 THR A C 1
ATOM 4671 O O . THR A 1 594 ? 1.794 23.328 -4.381 1.00 96.38 594 THR A O 1
ATOM 4674 N N . GLU A 1 595 ? 0.375 23.214 -6.121 1.00 95.44 595 GLU A N 1
ATOM 4675 C CA . GLU A 1 595 ? 0.267 24.662 -6.311 1.00 95.44 595 GLU A CA 1
ATOM 4676 C C . GLU A 1 595 ? -0.290 25.344 -5.050 1.00 95.44 595 GLU A C 1
ATOM 4678 O O . GLU A 1 595 ? -1.165 24.814 -4.368 1.00 95.44 595 GLU A O 1
ATOM 4683 N N . GLY A 1 596 ? 0.253 26.513 -4.701 1.00 95.44 596 GLY A N 1
ATOM 4684 C CA . GLY A 1 596 ? -0.158 27.265 -3.513 1.00 95.44 596 GLY A CA 1
ATOM 4685 C C . GLY A 1 596 ? 0.349 26.709 -2.174 1.00 95.44 596 GLY A C 1
ATOM 4686 O O . GLY A 1 596 ? 0.210 27.386 -1.159 1.00 95.44 596 GLY A O 1
ATOM 4687 N N . PHE A 1 597 ? 1.001 25.536 -2.130 1.00 96.94 597 PHE A N 1
ATOM 4688 C CA . PHE A 1 597 ? 1.523 24.966 -0.876 1.00 96.94 597 PHE A CA 1
ATOM 4689 C C . PHE A 1 597 ? 2.524 25.898 -0.176 1.00 96.94 597 PHE A C 1
ATOM 4691 O O . PHE A 1 597 ? 2.374 26.210 1.006 1.00 96.94 597 PHE A O 1
ATOM 4698 N N . GLY A 1 598 ? 3.523 26.397 -0.912 1.00 94.62 598 GLY A N 1
ATOM 4699 C CA . GLY A 1 598 ? 4.508 27.340 -0.370 1.00 94.62 598 GLY A CA 1
ATOM 4700 C C . GLY A 1 598 ? 3.875 28.660 0.081 1.00 94.62 598 GLY A C 1
ATOM 4701 O O . GLY A 1 598 ? 4.196 29.170 1.153 1.00 94.62 598 GLY A O 1
ATOM 4702 N N . GLU A 1 599 ? 2.923 29.182 -0.693 1.00 94.69 599 GLU A N 1
ATOM 4703 C CA . GLU A 1 599 ? 2.201 30.421 -0.379 1.00 94.69 599 GLU A CA 1
ATOM 4704 C C . GLU A 1 599 ? 1.366 30.285 0.898 1.00 94.69 599 GLU A C 1
ATOM 4706 O O . GLU A 1 599 ? 1.377 31.180 1.746 1.00 94.69 599 GLU A O 1
ATOM 4711 N N . ALA A 1 600 ? 0.698 29.143 1.080 1.00 96.69 600 ALA A N 1
ATOM 4712 C CA . ALA A 1 600 ? -0.061 28.840 2.285 1.00 96.69 600 ALA A CA 1
ATOM 4713 C C . ALA A 1 600 ? 0.836 28.813 3.533 1.00 96.69 600 ALA A C 1
ATOM 4715 O O . ALA A 1 600 ? 0.457 29.350 4.575 1.00 96.69 600 ALA A O 1
ATOM 4716 N N . LEU A 1 601 ? 2.050 28.260 3.430 1.00 96.00 601 LEU A N 1
ATOM 4717 C CA . LEU A 1 601 ? 3.021 28.238 4.530 1.00 96.00 601 LEU A CA 1
ATOM 4718 C C . LEU A 1 601 ? 3.566 29.635 4.857 1.00 96.00 601 LEU A C 1
ATOM 4720 O O . LEU A 1 601 ? 3.659 29.999 6.032 1.00 96.00 601 LEU A O 1
ATOM 4724 N N . VAL A 1 602 ? 3.866 30.448 3.839 1.00 93.62 602 VAL A N 1
ATOM 4725 C CA . VAL A 1 602 ? 4.262 31.855 4.023 1.00 93.62 602 VAL A CA 1
ATOM 4726 C C . VAL A 1 602 ? 3.132 32.649 4.685 1.00 93.62 602 VAL A C 1
ATOM 4728 O O . VAL A 1 602 ? 3.370 33.385 5.645 1.00 93.62 602 VAL A O 1
ATOM 4731 N N . SER A 1 603 ? 1.889 32.454 4.235 1.00 93.88 603 SER A N 1
ATOM 4732 C CA . SER A 1 603 ? 0.697 33.065 4.831 1.00 93.88 603 SER A CA 1
ATOM 4733 C C . SER A 1 603 ? 0.499 32.633 6.288 1.00 93.88 603 SER A C 1
ATOM 4735 O O . SER A 1 603 ? 0.231 33.472 7.149 1.00 93.88 603 SER A O 1
ATOM 4737 N N . ALA A 1 604 ? 0.702 31.350 6.597 1.00 95.19 604 ALA A N 1
ATOM 4738 C CA . ALA A 1 604 ? 0.641 30.831 7.960 1.00 95.19 604 ALA A CA 1
ATOM 4739 C C . ALA A 1 604 ? 1.669 31.511 8.873 1.00 95.19 604 ALA A C 1
ATOM 4741 O O . ALA A 1 604 ? 1.304 32.011 9.941 1.00 95.19 604 ALA A O 1
ATOM 4742 N N . ARG A 1 605 ? 2.929 31.611 8.432 1.00 93.12 605 ARG A N 1
ATOM 4743 C CA . ARG A 1 605 ? 3.987 32.299 9.185 1.00 93.12 605 ARG A CA 1
ATOM 4744 C C . ARG A 1 605 ? 3.650 33.775 9.411 1.00 93.12 605 ARG A C 1
ATOM 4746 O O . ARG A 1 605 ? 3.794 34.266 10.528 1.00 93.12 605 ARG A O 1
ATOM 4753 N N . ALA A 1 606 ? 3.134 34.463 8.390 1.00 92.81 606 ALA A N 1
ATOM 4754 C CA . ALA A 1 606 ? 2.695 35.857 8.495 1.00 92.81 606 ALA A CA 1
ATOM 4755 C C . ALA A 1 606 ? 1.517 36.042 9.472 1.00 92.81 606 ALA A C 1
ATOM 4757 O O . ALA A 1 606 ? 1.445 37.053 10.168 1.00 92.81 606 ALA A O 1
ATOM 4758 N N . ALA A 1 607 ? 0.626 35.054 9.570 1.00 94.00 607 ALA A N 1
ATOM 4759 C CA . ALA A 1 607 ? -0.470 35.032 10.534 1.00 94.00 607 ALA A CA 1
ATOM 4760 C C . ALA A 1 607 ? -0.029 34.652 11.963 1.00 94.00 607 ALA A C 1
ATOM 4762 O O . ALA A 1 607 ? -0.868 34.636 12.861 1.00 94.00 607 ALA A O 1
ATOM 4763 N N . GLY A 1 608 ? 1.254 34.349 12.197 1.00 92.44 608 GLY A N 1
ATOM 4764 C CA . GLY A 1 608 ? 1.800 33.981 13.509 1.00 92.44 608 GLY A CA 1
ATOM 4765 C C . GLY A 1 608 ? 1.751 32.484 13.833 1.00 92.44 608 GLY A C 1
ATOM 4766 O O . GLY A 1 608 ? 1.944 32.111 14.988 1.00 92.44 608 GLY A O 1
ATOM 4767 N N . VAL A 1 609 ? 1.478 31.625 12.846 1.00 93.31 609 VAL A N 1
ATOM 4768 C CA . VAL A 1 609 ? 1.601 30.165 12.980 1.00 93.31 609 VAL A CA 1
ATOM 4769 C C . VAL A 1 609 ? 3.081 29.798 12.985 1.00 93.31 609 VAL A C 1
ATOM 4771 O O . VAL A 1 609 ? 3.853 30.299 12.165 1.00 93.31 609 VAL A O 1
ATOM 4774 N N . ARG A 1 610 ? 3.489 28.894 13.878 1.00 93.44 610 ARG A N 1
ATOM 4775 C CA . ARG A 1 610 ? 4.863 28.382 13.891 1.00 93.44 610 ARG A CA 1
ATOM 4776 C C . ARG A 1 610 ? 5.054 27.414 12.720 1.00 93.44 610 ARG A C 1
ATOM 4778 O O . ARG A 1 610 ? 4.325 26.434 12.622 1.00 93.44 610 ARG A O 1
ATOM 4785 N N . VAL A 1 611 ? 6.010 27.670 11.831 1.00 93.75 611 VAL A N 1
ATOM 4786 C CA . VAL A 1 611 ? 6.337 26.769 10.711 1.00 93.75 611 VAL A CA 1
ATOM 4787 C C . VAL A 1 611 ? 7.742 26.236 10.940 1.00 93.75 611 VAL A C 1
ATOM 4789 O O . VAL A 1 611 ? 8.701 26.998 10.876 1.00 93.75 611 VAL A O 1
ATOM 4792 N N . VAL A 1 612 ? 7.844 24.947 11.257 1.00 93.44 612 VAL A N 1
ATOM 4793 C CA . VAL A 1 612 ? 9.080 24.288 11.686 1.00 93.44 612 VAL A CA 1
ATOM 4794 C C . VAL A 1 612 ? 9.595 23.359 10.595 1.00 93.44 612 VAL A C 1
ATOM 4796 O O . VAL A 1 612 ? 8.826 22.598 10.009 1.00 93.44 612 VAL A O 1
ATOM 4799 N N . THR A 1 613 ? 10.903 23.381 10.349 1.00 93.25 613 THR A N 1
ATOM 4800 C CA . THR A 1 613 ? 11.560 22.560 9.319 1.00 93.25 613 THR A CA 1
ATOM 4801 C C . THR A 1 613 ? 12.672 21.688 9.910 1.00 93.25 613 THR A C 1
ATOM 4803 O O . THR A 1 613 ? 13.318 22.049 10.896 1.00 93.25 613 THR A O 1
ATOM 4806 N N . SER A 1 614 ? 12.936 20.530 9.306 1.00 93.19 614 SER A N 1
ATOM 4807 C CA . SER A 1 614 ? 14.168 19.768 9.551 1.00 93.19 614 SER A CA 1
ATOM 4808 C C . SER A 1 614 ? 14.642 19.090 8.272 1.00 93.19 614 SER A C 1
ATOM 4810 O O . SER A 1 614 ? 13.839 18.492 7.572 1.00 93.19 614 SER A O 1
ATOM 4812 N N . GLY A 1 615 ? 15.942 19.084 7.994 1.00 91.50 615 GLY A N 1
ATOM 4813 C CA . GLY A 1 615 ? 16.503 18.546 6.750 1.00 91.50 615 GLY A CA 1
ATOM 4814 C C . GLY A 1 615 ? 16.433 19.537 5.583 1.00 91.50 615 GLY A C 1
ATOM 4815 O O . GLY A 1 615 ? 16.240 20.734 5.806 1.00 91.50 615 GLY A O 1
ATOM 4816 N N . PRO A 1 616 ? 16.615 19.054 4.340 1.00 90.62 616 PRO A N 1
ATOM 4817 C CA . PRO A 1 616 ? 16.394 19.858 3.141 1.00 90.62 616 PRO A CA 1
ATOM 4818 C C . PRO A 1 616 ? 15.001 20.508 3.147 1.00 90.62 616 PRO A C 1
ATOM 4820 O O . PRO A 1 616 ? 14.026 19.875 3.554 1.00 90.62 616 PRO A O 1
ATOM 4823 N N . THR A 1 617 ? 14.921 21.771 2.720 1.00 89.12 617 THR A N 1
ATOM 4824 C CA . THR A 1 617 ? 13.701 22.591 2.798 1.00 89.12 617 THR A CA 1
ATOM 4825 C C . THR A 1 617 ? 13.312 23.169 1.438 1.00 89.12 617 THR A C 1
ATOM 4827 O O . THR A 1 617 ? 14.139 23.267 0.529 1.00 89.12 617 THR A O 1
ATOM 4830 N N . LEU A 1 618 ? 12.052 23.581 1.304 1.00 87.12 618 LEU A N 1
ATOM 4831 C CA . LEU A 1 618 ? 11.539 24.271 0.126 1.00 87.12 618 LEU A CA 1
ATOM 4832 C C . LEU A 1 618 ? 12.203 25.636 -0.042 1.00 87.12 618 LEU A C 1
ATOM 4834 O O . LEU A 1 618 ? 12.265 26.421 0.902 1.00 87.12 618 LEU A O 1
ATOM 4838 N N . ALA A 1 619 ? 12.555 25.975 -1.283 1.00 82.81 619 ALA A N 1
ATOM 4839 C CA . ALA A 1 619 ? 13.109 27.285 -1.626 1.00 82.81 619 ALA A CA 1
ATOM 4840 C C . ALA A 1 619 ? 12.202 28.456 -1.198 1.00 82.81 619 ALA A C 1
ATOM 4842 O O . ALA A 1 619 ? 12.692 29.503 -0.796 1.00 82.81 619 ALA A O 1
ATOM 4843 N N . ALA A 1 620 ? 10.875 28.275 -1.217 1.00 77.75 620 ALA A N 1
ATOM 4844 C CA . ALA A 1 620 ? 9.914 29.292 -0.772 1.00 77.75 620 ALA A CA 1
ATOM 4845 C C . ALA A 1 620 ? 10.015 29.639 0.729 1.00 77.75 620 ALA A C 1
ATOM 4847 O O . ALA A 1 620 ? 9.483 30.660 1.159 1.00 77.75 620 ALA A O 1
ATOM 4848 N N . LEU A 1 621 ? 10.663 28.784 1.523 1.00 77.00 621 LEU A N 1
ATOM 4849 C CA . LEU A 1 621 ? 10.896 28.980 2.953 1.00 77.00 621 LEU A CA 1
ATOM 4850 C C . LEU A 1 621 ? 12.351 29.336 3.274 1.00 77.00 621 LEU A C 1
ATOM 4852 O O . LEU A 1 621 ? 12.664 29.538 4.446 1.00 77.00 621 LEU A O 1
ATOM 4856 N N . ASP A 1 622 ? 13.222 29.406 2.265 1.00 70.50 622 ASP A N 1
ATOM 4857 C CA . ASP A 1 622 ? 14.614 29.808 2.432 1.00 70.50 622 ASP A CA 1
ATOM 4858 C C . ASP A 1 622 ? 14.682 31.336 2.568 1.00 70.50 622 ASP A C 1
ATOM 4860 O O . ASP A 1 622 ? 14.594 32.091 1.600 1.00 70.50 622 ASP A O 1
ATOM 4864 N N . ASP A 1 623 ? 14.751 31.809 3.811 1.00 55.34 623 ASP A N 1
ATOM 4865 C CA . ASP A 1 623 ? 14.729 33.225 4.172 1.00 55.34 623 ASP A CA 1
ATOM 4866 C C . ASP A 1 623 ? 16.132 33.821 4.387 1.00 55.34 623 ASP A C 1
ATOM 4868 O O . ASP A 1 623 ? 16.261 34.920 4.933 1.00 55.34 623 ASP A O 1
ATOM 4872 N N . GLY A 1 624 ? 17.191 33.133 3.940 1.00 52.97 624 GLY A N 1
ATOM 4873 C CA . GLY A 1 624 ? 18.522 33.713 3.717 1.00 52.97 624 GLY A CA 1
ATOM 4874 C C . GLY A 1 624 ? 19.219 34.357 4.926 1.00 52.97 624 GLY A C 1
ATOM 4875 O O . GLY A 1 624 ? 20.201 35.073 4.730 1.00 52.97 624 GLY A O 1
ATOM 4876 N N . GLY A 1 625 ? 18.759 34.136 6.167 1.00 46.75 625 GLY A N 1
ATOM 4877 C CA . GLY A 1 625 ? 19.463 34.634 7.361 1.00 46.75 625 GLY A CA 1
ATOM 4878 C C . GLY A 1 625 ? 18.642 35.068 8.580 1.00 46.75 625 GLY A C 1
ATOM 4879 O O . GLY A 1 625 ? 19.196 35.760 9.431 1.00 46.75 625 GLY A O 1
ATOM 4880 N N . THR A 1 626 ? 17.361 34.697 8.729 1.00 43.53 626 THR A N 1
ATOM 4881 C CA . THR A 1 626 ? 16.594 35.016 9.964 1.00 43.53 626 THR A CA 1
ATOM 4882 C C . THR A 1 626 ? 15.921 33.817 10.661 1.00 43.53 626 THR A C 1
ATOM 4884 O O . THR A 1 626 ? 15.384 33.982 11.758 1.00 43.53 626 THR A O 1
ATOM 4887 N N . GLY A 1 627 ? 15.995 32.608 10.085 1.00 48.81 627 GLY A N 1
ATOM 4888 C CA . GLY A 1 627 ? 15.184 31.434 10.454 1.00 48.81 627 GLY A CA 1
ATOM 4889 C C . GLY A 1 627 ? 15.785 30.367 11.390 1.00 48.81 627 GLY A C 1
ATOM 4890 O O . GLY A 1 627 ? 15.169 29.316 11.540 1.00 48.81 627 GLY A O 1
ATOM 4891 N N . GLU A 1 628 ? 16.931 30.579 12.054 1.00 56.06 628 GLU A N 1
ATOM 4892 C CA . GLU A 1 628 ? 17.564 29.524 12.889 1.00 56.06 628 GLU A CA 1
ATOM 4893 C C . GLU A 1 628 ? 16.691 29.012 14.057 1.00 56.06 628 GLU A C 1
ATOM 4895 O O . GLU A 1 628 ? 16.911 27.911 14.546 1.00 56.06 628 GLU A O 1
ATOM 4900 N N . LYS A 1 629 ? 15.686 29.771 14.518 1.00 63.91 629 LYS A N 1
ATOM 4901 C CA . LYS A 1 629 ? 14.890 29.401 15.709 1.00 63.91 629 LYS A CA 1
ATOM 4902 C C . LYS A 1 629 ? 13.819 28.331 15.474 1.00 63.91 629 LYS A C 1
ATOM 4904 O O . LYS A 1 629 ? 13.383 27.715 16.443 1.00 63.91 629 LYS A O 1
ATOM 4909 N N . ASP A 1 630 ? 13.392 28.134 14.228 1.00 77.19 630 ASP A N 1
ATOM 4910 C CA . ASP A 1 630 ? 12.324 27.194 13.850 1.00 77.19 630 ASP A CA 1
ATOM 4911 C C . ASP A 1 630 ? 12.819 26.148 12.837 1.00 77.19 630 ASP A C 1
ATOM 4913 O O . ASP A 1 630 ? 12.054 25.582 12.055 1.00 77.19 630 ASP A O 1
ATOM 4917 N N . SER A 1 631 ? 14.123 25.874 12.846 1.00 81.62 631 SER A N 1
ATOM 4918 C CA . SER A 1 631 ? 14.735 24.861 11.997 1.00 81.62 631 SER A CA 1
ATOM 4919 C C . SER A 1 631 ? 15.797 24.075 12.752 1.00 81.62 631 SER A C 1
ATOM 4921 O O . SER A 1 631 ? 16.542 24.632 13.553 1.00 81.62 631 SER A O 1
ATOM 4923 N N . VAL A 1 632 ? 15.908 22.781 12.452 1.00 78.62 632 VAL A N 1
ATOM 4924 C CA . VAL A 1 632 ? 17.038 21.940 12.898 1.00 78.62 632 V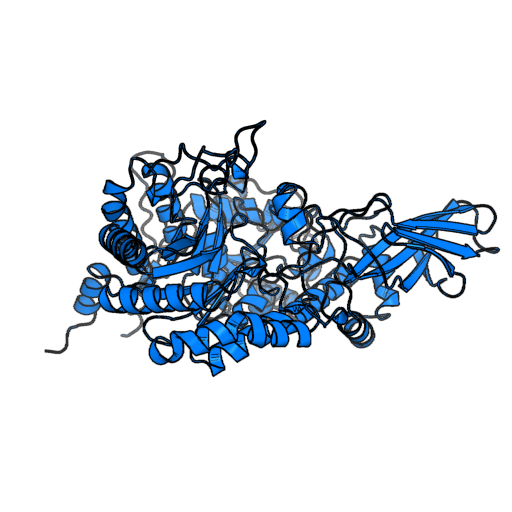AL A CA 1
ATOM 4925 C C . VAL A 1 632 ? 18.176 21.932 11.858 1.00 78.62 632 VAL A C 1
ATOM 4927 O O . VAL A 1 632 ? 19.190 21.251 12.020 1.00 78.62 632 VAL A O 1
ATOM 4930 N N . GLY A 1 633 ? 18.035 22.707 10.775 1.00 82.19 633 GLY A N 1
ATOM 4931 C CA . GLY A 1 633 ? 18.962 22.704 9.647 1.00 82.19 633 GLY A CA 1
ATOM 4932 C C . GLY A 1 633 ? 18.981 21.353 8.927 1.00 82.19 633 GLY A C 1
ATOM 4933 O O . GLY A 1 633 ? 18.025 20.586 8.995 1.00 82.19 633 GLY A O 1
ATOM 4934 N N . ALA A 1 634 ? 20.086 21.039 8.248 1.00 79.12 634 ALA A N 1
ATOM 4935 C CA . ALA A 1 634 ? 20.189 19.856 7.387 1.00 79.12 634 ALA A CA 1
ATOM 4936 C C . ALA A 1 634 ? 20.286 18.508 8.134 1.00 79.12 634 ALA A C 1
ATOM 4938 O O . ALA A 1 634 ? 20.130 17.459 7.512 1.00 79.12 634 ALA A O 1
ATOM 4939 N N . ARG A 1 635 ? 20.567 18.504 9.446 1.00 87.88 635 ARG A N 1
ATOM 4940 C CA . ARG A 1 635 ? 20.767 17.261 10.211 1.00 87.88 635 ARG A CA 1
ATOM 4941 C C . ARG A 1 635 ? 19.443 16.615 10.622 1.00 87.88 635 ARG A C 1
ATOM 4943 O O . ARG A 1 635 ? 18.426 17.292 10.782 1.00 87.88 635 ARG A O 1
ATOM 4950 N N . ARG A 1 636 ? 19.496 15.312 10.913 1.00 88.12 636 ARG A N 1
ATOM 4951 C CA . ARG A 1 636 ? 18.391 14.603 11.567 1.00 88.12 636 ARG A CA 1
ATOM 4952 C C . ARG A 1 636 ? 18.129 15.209 12.954 1.00 88.12 636 ARG A C 1
ATOM 4954 O O . ARG A 1 636 ? 19.092 15.410 13.706 1.00 88.12 636 ARG A O 1
ATOM 4961 N N . PRO A 1 637 ? 16.866 15.519 13.300 1.00 91.88 637 PRO A N 1
ATOM 4962 C CA . PRO A 1 637 ? 16.533 15.976 14.642 1.00 91.88 637 PRO A CA 1
ATOM 4963 C C . PRO A 1 637 ? 16.745 14.859 15.666 1.00 91.88 637 PRO A C 1
ATOM 4965 O O . PRO A 1 637 ? 16.583 13.679 15.356 1.00 91.88 637 PRO A O 1
ATOM 4968 N N . ALA A 1 638 ? 17.098 15.246 16.886 1.00 93.38 638 ALA A N 1
ATOM 4969 C CA . ALA A 1 638 ? 17.015 14.416 18.077 1.00 93.38 638 ALA A CA 1
ATOM 4970 C C . ALA A 1 638 ? 15.657 14.646 18.775 1.00 93.38 638 ALA A C 1
ATOM 4972 O O . ALA A 1 638 ? 15.022 15.685 18.552 1.00 93.38 638 ALA A O 1
ATOM 4973 N N . PRO A 1 639 ? 15.188 13.720 19.631 1.00 90.69 639 PRO A N 1
ATOM 4974 C CA . PRO A 1 639 ? 13.955 13.912 20.397 1.00 90.69 639 PRO A CA 1
ATOM 4975 C C . PRO A 1 639 ? 13.926 15.222 21.202 1.00 90.69 639 PRO A C 1
ATOM 4977 O O . PRO A 1 639 ? 12.880 15.860 21.310 1.00 90.69 639 PRO A O 1
ATOM 4980 N N . GLU A 1 640 ? 15.067 15.659 21.734 1.00 90.31 640 GLU A N 1
ATOM 4981 C CA . GLU A 1 640 ? 15.194 16.905 22.493 1.00 90.31 640 GLU A CA 1
ATOM 4982 C C . GLU A 1 640 ? 14.915 18.136 21.620 1.00 90.31 640 GLU A C 1
ATOM 4984 O O . GLU A 1 640 ? 14.193 19.032 22.060 1.00 90.31 640 GLU A O 1
ATOM 4989 N N . ASP A 1 641 ? 15.391 18.138 20.367 1.00 90.88 641 ASP A N 1
ATOM 4990 C CA . ASP A 1 641 ? 15.128 19.220 19.408 1.00 90.88 641 ASP A CA 1
ATOM 4991 C C . ASP A 1 641 ? 13.623 19.343 19.133 1.00 90.88 641 ASP A C 1
ATOM 4993 O O . ASP A 1 641 ? 13.065 20.439 19.118 1.00 90.88 641 ASP A O 1
ATOM 4997 N N . VAL A 1 642 ? 12.943 18.203 18.947 1.00 90.81 642 VAL A N 1
ATOM 4998 C CA . VAL A 1 642 ? 11.491 18.149 18.709 1.00 90.81 642 VAL A CA 1
ATOM 4999 C C . VAL A 1 642 ? 10.728 18.759 19.883 1.00 90.81 642 VAL A C 1
ATOM 5001 O O . VAL A 1 642 ? 9.802 19.547 19.685 1.00 90.81 642 VAL A O 1
ATOM 5004 N N . LEU A 1 643 ? 11.104 18.415 21.116 1.00 88.69 643 LEU A N 1
ATOM 5005 C CA . LEU A 1 643 ? 10.436 18.930 22.311 1.00 88.69 643 LEU A CA 1
ATOM 5006 C C . LEU A 1 643 ? 10.695 20.426 22.522 1.00 88.69 643 LEU A C 1
ATOM 5008 O O . LEU A 1 643 ? 9.770 21.147 22.902 1.00 88.69 643 LEU A O 1
ATOM 5012 N N . GLU A 1 644 ? 11.910 20.902 22.249 1.00 88.44 644 GLU A N 1
ATOM 5013 C CA . GLU A 1 644 ? 12.263 22.322 22.321 1.00 88.44 644 GLU A CA 1
ATOM 5014 C C . GLU A 1 644 ? 11.502 23.147 21.270 1.00 88.44 644 GLU A C 1
ATOM 5016 O O . GLU A 1 644 ? 10.875 24.161 21.591 1.00 88.44 644 GLU A O 1
ATOM 5021 N N . LEU A 1 645 ? 11.455 22.671 20.024 1.00 87.75 645 LEU A N 1
ATOM 5022 C CA . LEU A 1 645 ? 10.744 23.331 18.925 1.00 87.75 645 LEU A CA 1
ATOM 5023 C C . LEU A 1 645 ? 9.220 23.306 19.078 1.00 87.75 645 LEU A C 1
ATOM 5025 O O . LEU A 1 645 ? 8.525 24.137 18.499 1.00 87.75 645 LEU A O 1
ATOM 5029 N N . LEU A 1 646 ? 8.671 22.391 19.874 1.00 87.12 646 LEU A N 1
ATOM 5030 C CA . LEU A 1 646 ? 7.239 22.363 20.191 1.00 87.12 646 LEU A CA 1
ATOM 5031 C C . LEU A 1 646 ? 6.917 22.996 21.550 1.00 87.12 646 LEU A C 1
ATOM 5033 O O . LEU A 1 646 ? 5.745 23.074 21.940 1.00 87.12 646 LEU A O 1
ATOM 5037 N N . HIS A 1 647 ? 7.924 23.505 22.263 1.00 83.50 647 HIS A N 1
ATOM 5038 C CA . HIS A 1 647 ? 7.715 24.232 23.505 1.00 83.50 647 HIS A CA 1
ATOM 5039 C C . HIS A 1 647 ? 6.841 25.474 23.261 1.00 83.50 647 HIS A C 1
ATOM 5041 O O . HIS A 1 647 ? 7.063 26.244 22.327 1.00 83.50 647 HIS A O 1
ATOM 5047 N N . GLY A 1 648 ? 5.812 25.666 24.093 1.00 72.31 648 GLY A N 1
ATOM 5048 C CA . GLY A 1 648 ? 4.863 26.781 23.975 1.00 72.31 648 GLY A CA 1
ATOM 5049 C C . GLY A 1 648 ? 3.782 26.628 22.893 1.00 72.31 648 GLY A C 1
ATOM 5050 O O . GLY A 1 648 ? 2.846 27.423 22.873 1.00 72.31 648 GLY A O 1
ATOM 5051 N N . VAL A 1 649 ? 3.843 25.594 22.041 1.00 75.38 649 VAL A N 1
ATOM 5052 C CA . VAL A 1 649 ? 2.763 25.277 21.082 1.00 75.38 649 VAL A CA 1
ATOM 5053 C C . VAL A 1 649 ? 1.542 24.681 21.802 1.00 75.38 649 VAL A C 1
ATOM 5055 O O . VAL A 1 649 ? 0.411 24.857 21.355 1.00 75.38 649 VAL A O 1
ATOM 5058 N N . ARG A 1 650 ? 1.748 24.021 22.951 1.00 64.94 650 ARG A N 1
ATOM 5059 C CA . ARG A 1 650 ? 0.684 23.399 23.760 1.00 64.94 650 ARG A CA 1
ATOM 5060 C C . ARG A 1 650 ? -0.223 24.458 24.404 1.00 64.94 650 ARG A C 1
ATOM 5062 O O . ARG A 1 650 ? 0.245 25.461 24.932 1.00 64.94 650 ARG A O 1
ATOM 5069 N N . GLY A 1 651 ? -1.539 24.244 24.378 1.00 55.28 651 GLY A N 1
ATOM 5070 C CA . GLY A 1 651 ? -2.506 25.108 25.076 1.00 55.28 651 GLY A CA 1
ATOM 5071 C C . GLY A 1 651 ? -2.353 25.039 26.591 1.00 55.28 651 GLY A C 1
ATOM 5072 O O . GLY A 1 651 ? -2.053 23.975 27.124 1.00 55.28 651 GLY A O 1
ATOM 5073 N N . SER A 1 652 ? -2.605 26.158 27.276 1.00 46.19 652 SER A N 1
ATOM 5074 C CA . SER A 1 652 ? -2.594 26.283 28.744 1.00 46.19 652 SER A CA 1
ATOM 5075 C C . SER A 1 652 ? -3.609 25.387 29.463 1.00 46.19 652 SER A C 1
ATOM 5077 O O . SER A 1 652 ? -3.516 25.219 30.675 1.00 46.19 652 SER A O 1
ATOM 5079 N N . ASP A 1 653 ? -4.561 24.808 28.730 1.00 47.06 653 ASP A N 1
ATOM 5080 C CA . ASP A 1 653 ? -5.760 24.192 29.305 1.00 47.06 653 ASP A CA 1
ATOM 5081 C C . ASP A 1 653 ? -5.686 22.655 29.362 1.00 47.06 653 ASP A C 1
ATOM 5083 O O . ASP A 1 653 ? -6.648 22.003 29.769 1.00 47.06 653 ASP A O 1
ATOM 5087 N N . MET A 1 654 ? -4.560 22.045 28.968 1.00 47.97 654 MET A N 1
ATOM 5088 C CA . MET A 1 654 ? -4.389 20.597 29.099 1.00 47.97 654 MET A CA 1
ATOM 5089 C C . MET A 1 654 ? -3.859 20.209 30.479 1.00 47.97 654 MET A C 1
ATOM 5091 O O . MET A 1 654 ? -2.750 20.574 30.870 1.00 47.97 654 MET A O 1
ATOM 5095 N N . ILE A 1 655 ? -4.615 19.365 31.182 1.00 45.41 655 ILE A N 1
ATOM 5096 C CA . ILE A 1 655 ? -4.142 18.687 32.389 1.00 45.41 655 ILE A CA 1
ATOM 5097 C C . ILE A 1 655 ? -3.084 17.663 31.966 1.00 45.41 655 ILE A C 1
ATOM 5099 O O . ILE A 1 655 ? -3.401 16.611 31.414 1.00 45.41 655 ILE A O 1
ATOM 5103 N N . THR A 1 656 ? -1.814 17.971 32.220 1.00 44.31 656 THR A N 1
ATOM 5104 C CA . THR A 1 656 ? -0.730 16.996 32.063 1.00 44.31 656 THR A CA 1
ATOM 5105 C C . THR A 1 656 ? -0.730 16.088 33.287 1.00 44.31 656 THR A C 1
ATOM 5107 O O . THR A 1 656 ? -0.366 16.513 34.383 1.00 44.31 656 THR A O 1
ATOM 5110 N N . VAL A 1 657 ? -1.164 14.840 33.118 1.00 43.19 657 VAL A N 1
ATOM 5111 C CA . VAL A 1 657 ? -1.042 13.816 34.161 1.00 43.19 657 VAL A CA 1
ATOM 5112 C C . VAL A 1 657 ? 0.338 13.186 34.026 1.00 43.19 657 VAL A C 1
ATOM 5114 O O . VAL A 1 657 ? 0.548 12.301 33.201 1.00 43.19 657 VAL A O 1
ATOM 5117 N N . THR A 1 658 ? 1.294 13.663 34.821 1.00 43.50 658 THR A N 1
ATOM 5118 C CA . THR A 1 658 ? 2.608 13.022 34.917 1.00 43.50 658 THR A CA 1
ATOM 5119 C C . THR A 1 658 ? 2.471 11.769 35.782 1.00 43.50 658 THR A C 1
ATOM 5121 O O . THR A 1 658 ? 2.078 11.884 36.947 1.00 43.50 658 THR A O 1
ATOM 5124 N N . PRO A 1 659 ? 2.763 10.571 35.261 1.00 44.25 659 PRO A N 1
ATOM 5125 C CA . PRO A 1 659 ? 2.706 9.364 36.067 1.00 44.25 659 PRO A CA 1
ATOM 5126 C C . PRO A 1 659 ? 3.727 9.368 37.202 1.00 44.25 659 PRO A C 1
ATOM 5128 O O . PRO A 1 659 ? 4.815 9.930 37.095 1.00 44.25 659 PRO A O 1
ATOM 5131 N N . VAL A 1 660 ? 3.352 8.709 38.299 1.00 40.38 660 VAL A N 1
ATOM 5132 C CA . VAL A 1 660 ? 4.139 8.625 39.541 1.00 40.38 660 VAL A CA 1
ATOM 5133 C C . VAL A 1 660 ? 5.422 7.794 39.355 1.00 40.38 660 VAL A C 1
ATOM 5135 O O . VAL A 1 660 ? 6.384 7.968 40.097 1.00 40.38 660 VAL A O 1
ATOM 5138 N N . ASP A 1 661 ? 5.464 6.938 38.331 1.00 41.62 661 ASP A N 1
ATOM 5139 C CA . ASP A 1 661 ? 6.644 6.190 37.891 1.00 41.62 661 ASP A CA 1
ATOM 5140 C C . ASP A 1 661 ? 7.082 6.723 36.517 1.00 41.62 661 ASP A C 1
ATOM 5142 O O . ASP A 1 661 ? 6.257 6.849 35.612 1.00 41.62 661 ASP A O 1
ATOM 5146 N N . ARG A 1 662 ? 8.375 7.021 36.339 1.00 42.81 662 ARG A N 1
ATOM 5147 C CA . ARG A 1 662 ? 8.991 7.542 35.099 1.00 42.81 662 ARG A CA 1
ATOM 5148 C C . ARG A 1 662 ? 9.005 6.520 33.943 1.00 42.81 662 ARG A C 1
ATOM 5150 O O . ARG A 1 662 ? 9.836 6.618 33.044 1.00 42.81 662 ARG A O 1
ATOM 5157 N N . ARG A 1 663 ? 8.109 5.532 33.946 1.00 48.53 663 ARG A N 1
ATOM 5158 C CA . ARG A 1 663 ? 7.881 4.637 32.807 1.00 48.53 663 ARG A CA 1
ATOM 5159 C C . ARG A 1 663 ? 7.086 5.394 31.744 1.00 48.53 663 ARG A C 1
ATOM 5161 O O . ARG A 1 663 ? 6.078 6.024 32.050 1.00 48.53 663 ARG A O 1
ATOM 5168 N N . THR A 1 664 ? 7.559 5.351 30.501 1.00 50.94 664 THR A N 1
ATOM 5169 C CA . THR A 1 664 ? 6.971 6.061 29.358 1.00 50.94 664 THR A CA 1
ATOM 5170 C C . THR A 1 664 ? 5.505 5.666 29.172 1.00 50.94 664 THR A C 1
ATOM 5172 O O . THR A 1 664 ? 5.207 4.538 28.780 1.00 50.94 664 THR A O 1
ATOM 5175 N N . LEU A 1 665 ? 4.587 6.590 29.457 1.00 52.94 665 LEU A N 1
ATOM 5176 C CA . LEU A 1 665 ? 3.156 6.411 29.232 1.00 52.94 665 LEU A CA 1
ATOM 5177 C C . LEU A 1 665 ? 2.735 7.131 27.958 1.00 52.94 665 LEU A C 1
ATOM 5179 O O . LEU A 1 665 ? 3.011 8.313 27.770 1.00 52.94 665 LEU A O 1
ATOM 5183 N N . TRP A 1 666 ? 2.029 6.401 27.104 1.00 59.47 666 TRP A N 1
ATOM 5184 C CA . TRP A 1 666 ? 1.379 6.958 25.929 1.00 59.47 666 TRP A CA 1
ATOM 5185 C C . TRP A 1 666 ? 0.128 7.692 26.393 1.00 59.47 666 TRP A C 1
ATOM 5187 O O . TRP A 1 666 ? -0.692 7.132 27.120 1.00 59.47 666 TRP A O 1
ATOM 5197 N N . THR A 1 667 ? -0.006 8.957 26.009 1.00 58.16 667 THR A N 1
ATOM 5198 C CA . THR A 1 667 ? -1.130 9.799 26.426 1.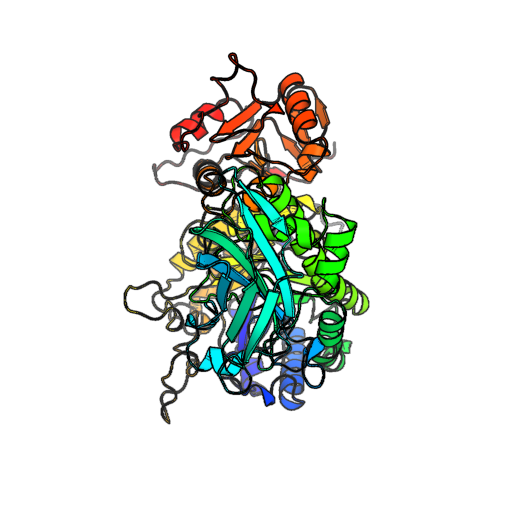00 58.16 667 THR A CA 1
ATOM 5199 C C . THR A 1 667 ? -1.770 10.450 25.207 1.00 58.16 667 THR A C 1
ATOM 5201 O O . THR A 1 667 ? -1.080 10.903 24.296 1.00 58.16 667 THR A O 1
ATOM 5204 N N . ARG A 1 668 ? -3.106 10.489 25.185 1.00 60.72 668 ARG A N 1
ATOM 5205 C CA . ARG A 1 668 ? -3.901 11.241 24.207 1.00 60.72 668 ARG A CA 1
ATOM 5206 C C . ARG A 1 668 ? -4.882 12.119 24.962 1.00 60.72 668 ARG A C 1
ATOM 5208 O O . ARG A 1 668 ? -5.554 11.660 25.881 1.00 60.72 668 ARG A O 1
ATOM 5215 N N . THR A 1 669 ? -4.958 13.376 24.560 1.00 62.25 669 THR A N 1
ATOM 5216 C CA . THR A 1 669 ? -5.884 14.372 25.094 1.00 62.25 669 THR A CA 1
ATOM 5217 C C . THR A 1 669 ? -6.892 14.757 24.014 1.00 62.25 669 THR A C 1
ATOM 5219 O O . THR A 1 669 ? -6.599 14.736 22.816 1.00 62.25 669 THR A O 1
ATOM 5222 N N . GLY A 1 670 ? -8.115 15.077 24.424 1.00 57.16 670 GLY A N 1
ATOM 5223 C CA . GLY A 1 670 ? -9.198 15.415 23.508 1.00 57.16 670 GLY A CA 1
ATOM 5224 C C . GLY A 1 670 ? -10.313 16.171 24.211 1.00 57.16 670 GLY A C 1
ATOM 5225 O O . GLY A 1 670 ? -10.338 16.269 25.439 1.00 57.16 670 GLY A O 1
ATOM 5226 N N . ARG A 1 671 ? -11.233 16.719 23.419 1.00 61.47 671 ARG A N 1
ATOM 5227 C CA . ARG A 1 671 ? -12.441 17.399 23.898 1.00 61.47 671 ARG A CA 1
ATOM 5228 C C . ARG A 1 671 ? -13.663 16.568 23.515 1.00 61.47 671 ARG A C 1
ATOM 5230 O O . ARG A 1 671 ? -13.673 15.938 22.460 1.00 61.47 671 ARG A O 1
ATOM 5237 N N . ASP A 1 672 ? -14.697 16.574 24.354 1.00 59.59 672 ASP A N 1
ATOM 5238 C CA . ASP A 1 672 ? -15.972 15.927 24.017 1.00 59.59 672 ASP A CA 1
ATOM 5239 C C . ASP A 1 672 ? -16.558 16.587 22.758 1.00 59.59 672 ASP A C 1
ATOM 5241 O O . ASP A 1 672 ? -16.850 17.790 22.760 1.00 59.59 672 ASP A O 1
ATOM 5245 N N . ALA A 1 673 ? -16.738 15.807 21.687 1.00 54.47 673 ALA A N 1
ATOM 5246 C CA . ALA A 1 673 ? -17.194 16.306 20.391 1.00 54.47 673 ALA A CA 1
ATOM 5247 C C . ALA A 1 673 ? -18.568 17.006 20.464 1.00 54.47 673 ALA A C 1
ATOM 5249 O O . ALA A 1 673 ? -18.862 17.889 19.655 1.00 54.47 673 ALA A O 1
ATOM 5250 N N . ARG A 1 674 ? -19.406 16.666 21.458 1.00 50.69 674 ARG A N 1
ATOM 5251 C CA . ARG A 1 674 ? -20.757 17.231 21.639 1.00 50.69 674 ARG A CA 1
ATOM 5252 C C . ARG A 1 674 ? -20.828 18.405 22.621 1.00 50.69 674 ARG A C 1
ATOM 5254 O O . ARG A 1 674 ? -21.885 19.021 22.717 1.00 50.69 674 ARG A O 1
ATOM 5261 N N . ALA A 1 675 ? -19.729 18.784 23.280 1.00 45.91 675 ALA A N 1
ATOM 5262 C CA . ALA A 1 675 ? -19.678 19.998 24.109 1.00 45.91 675 ALA A CA 1
ATOM 5263 C C . ALA A 1 675 ? -19.713 21.302 23.277 1.00 45.91 675 ALA A C 1
ATOM 5265 O O . ALA A 1 675 ? -19.805 22.398 23.827 1.00 45.91 675 ALA A O 1
ATOM 5266 N N . ARG A 1 676 ? -19.690 21.202 21.939 1.00 39.62 676 ARG A N 1
ATOM 5267 C CA . ARG A 1 676 ? -19.934 22.311 21.004 1.00 39.62 676 ARG A CA 1
ATOM 5268 C C . ARG A 1 676 ? -21.428 22.533 20.734 1.00 39.62 676 ARG A C 1
ATOM 5270 O O . ARG A 1 676 ? -21.842 22.517 19.580 1.00 39.62 676 ARG A O 1
ATOM 5277 N N . ARG A 1 677 ? -22.243 22.760 21.762 1.00 31.03 677 ARG A N 1
ATOM 5278 C CA . ARG A 1 677 ? -23.502 23.517 21.632 1.00 31.03 677 ARG A CA 1
ATOM 5279 C C . ARG A 1 677 ? -23.754 24.261 22.948 1.00 31.03 677 ARG A C 1
ATOM 5281 O O . ARG A 1 677 ? -23.988 23.577 23.943 1.00 31.03 677 ARG A O 1
ATOM 5288 N N . PRO A 1 678 ? -23.644 25.602 22.984 1.00 36.00 678 PRO A N 1
ATOM 5289 C CA . PRO A 1 678 ? -24.287 26.371 24.040 1.00 36.00 678 PRO A CA 1
ATOM 5290 C C . PRO A 1 678 ? -25.809 26.215 23.984 1.00 36.00 678 PRO A C 1
ATOM 5292 O O . PRO A 1 678 ? -26.344 25.980 22.871 1.00 36.00 678 PRO A O 1
#

Mean predicted aligned error: 5.87 Å

Organism: NCBI:txid342230

Solvent-accessible surface area (backbone atoms only — not comparable to full-atom values): 34595 Å² total; per-residue (Å²): 131,87,78,50,73,70,56,53,51,52,49,39,39,75,54,48,55,47,65,21,14,27,30,30,37,38,37,33,59,60,86,66,52,72,67,53,47,54,50,51,54,49,50,40,51,68,36,34,41,19,31,35,24,60,32,43,42,81,48,33,63,63,90,53,64,85,28,74,69,46,45,50,46,52,35,54,42,50,58,48,30,49,77,72,69,34,35,33,37,42,44,52,28,58,44,78,38,36,49,15,38,63,33,54,38,28,62,97,33,72,89,27,21,28,24,32,36,47,50,20,64,42,50,28,51,94,28,27,37,72,40,49,45,38,69,69,45,42,63,58,38,60,79,43,44,72,66,32,26,47,66,46,11,63,87,46,43,83,31,37,40,80,74,41,84,67,41,26,33,41,36,49,96,88,69,50,73,42,83,47,40,94,42,46,45,79,74,44,74,47,50,66,36,40,31,36,40,35,64,36,78,87,51,59,73,64,36,42,34,36,41,32,35,34,32,30,32,79,22,39,27,40,37,28,50,59,37,44,66,32,35,50,37,15,44,61,68,37,46,43,61,52,49,71,60,35,62,95,31,53,60,69,32,34,43,30,39,34,40,41,36,55,64,59,82,43,33,45,43,73,41,62,56,54,78,64,58,38,40,35,83,47,47,73,61,56,43,56,47,29,52,73,74,40,83,68,18,47,68,51,46,49,62,52,60,48,42,79,51,81,92,35,21,69,60,33,19,53,49,43,51,51,51,20,52,44,26,44,50,17,30,50,44,48,51,27,55,53,26,54,78,65,52,29,38,26,31,36,34,54,61,58,35,24,50,50,25,49,23,71,45,40,66,73,72,49,81,28,58,61,55,42,54,47,65,56,58,62,69,56,50,73,50,37,73,45,41,32,31,52,36,36,64,78,56,85,49,37,30,28,38,51,27,20,24,45,20,39,76,72,77,47,71,27,10,38,28,38,39,35,33,56,33,79,60,89,98,60,60,40,40,50,18,38,81,83,71,46,72,68,50,57,50,53,41,51,52,52,31,38,67,45,24,19,32,17,49,28,36,43,26,33,53,77,60,82,54,53,78,62,94,77,33,74,42,71,48,52,13,51,60,20,24,61,27,39,42,49,76,72,43,94,60,36,93,53,36,31,66,50,23,52,50,51,9,30,52,20,43,54,49,73,56,40,44,65,62,39,34,32,35,37,48,49,45,58,41,24,41,38,24,63,34,61,86,40,65,27,24,66,31,38,16,45,53,55,49,44,29,47,55,68,44,47,52,60,39,55,38,51,52,64,50,48,27,72,38,51,51,50,90,31,27,34,34,41,88,95,47,60,21,36,30,41,37,35,29,23,31,48,45,75,82,50,76,52,30,60,58,35,51,53,46,21,44,75,29,56,18,45,65,34,41,30,28,54,59,35,73,85,72,63,69,92,83,77,60,74,84,45,39,58,47,73,46,79,68,51,64,66,54,53,53,60,70,48,58,83,58,67,69,94,82,64,86,77,83,76,67,96,56,95,66,89,58,79,49,80,64,60,43,62,61,75,74,80,62,134

Foldseek 3Di:
DPQDPVRVLVVCLQPPAQLQFFEFEEEDLDQDDLVLLLVVLVLCVVLTHQEYEYAYFLQHDLVCQLPPSNLVSVLSNLVNCVVSNHAYEYAQAHHDDHQLNQLQLCVVPLVFFWKWKDKFKDWDDQQKDKTKWFPKDFQLQVLVPQSSQVSFFVVSDWFKDPKDWLWKWWADPVGDTDTQVVQKDFPDDTGGITMMMGGGNPDDTGTMMMTMIMIGRSGGSAGQLLALSSQLSSCVNRPVSNCVSQVVSAVPRHAAYAGEAHDDGFMDTDRQAEDAQGIATDDPSLQVLQQVQADVGSHVLVSLVRHHDLVCLLRLLSSLLSSLVSSLCSHLVSVLVSCVVSRHFYEYAHPFQWALHLFRQHDDSGPWVSSGSRSPVLVNCLSGPAYEWEYEDLHQTCTFLQSQLSLVLVVHGTHEYEYFYFDDDPPDRSLQADLVDDPVSVLNSLLSSLLSTHSYYYYHHAYSDQFDPPPPQPDRSNGLNRGTHDHLCPRPCSVVSSVSSSVSSSSSSVPRQFDFQAAEEEEDLSSSCSSNISVQCLRVQSSLLSVLCQLQQHHYHYDYLQQLQVWDAAQQWIDGRPDIHNEYERRQNADDPHPNSLVSLVNNVVRNRQYAYEAHDYPSPCPPPDPPLRYPYRDRDHSVNSCSNCPPSDDPPDDDDDDPDPDRDGDTDGDRPPVPDD

InterPro domains:
  IPR053161 Ulvan-degrading glycoside hydrolase [PTHR36848] (6-134)

pLDDT: mean 91.29, std 11.9, range [31.03, 98.88]

Nearest PDB structures (foldseek):
  3voc-assembly1_A  TM=5.229E-01  e=7.683E-05  Paenibacillus polymyxa
  4grs-assembly1_B  TM=6.725E-01  e=1.703E-01  Thermotoga maritima MSB8
  1zco-assembly1_A  TM=6.343E-01  e=3.887E-01  Pyrococcus furiosus
  4c1l-assembly1_A  TM=6.355E-01  e=4.107E-01  Pyrococcus furiosus
  4c1k-assembly1_E  TM=5.379E-01  e=3.482E-01  Pyrococcus furiosus

Sequence (678 aa):
MTIGPATEKLERFRNPDFWHRPANYWFWHRVPTEDEILNQLTTMREAGYGSFQVAVRLSWPLREYLSREYLTAVRTTADTARRLGLRMGIYDDYNWLSGHAGGKTVAGHDSFRESHLFWTASTVADGRAELTVSGIHATDVDWLLAQGAEWVFDGGSPRWADWELQGVFLRSDDGEDQDVTDRATIARSGPDGATVAVELPDAPAGARVAAALSARCVTSRMIDYLEPAAARRFTEVGLQPYVEALSDHIGDTVVYVFFDQPHSCFWDWTERTGTLGSSLMYSTTLRQAADRELDGGWRGILPALVFDDAGKAGARARFFSLYAATATKAFFGTVADWCHEHGLLFSGHEVLAHVGSWDITDVVIADDVRSNFGMDYFAIDAFRDVTAVDARNNDAQLSAKFGDSVARAHGRSGCIVEQYYARVEPGTHFGAGQWELRLSDLRAQAIRHHLLGARQFLEHAFWLTDGDDRDGREALFVNPRFDFPPGMNFEPWFGHHRAFADESAALSQFRDEFEPDTDVALVYPLSTVAGHGPAHPAGAHFAVWAETMARHGVPYRIVDERAVAGSRSDSGRIRIGDASYRCVVLPGVQLTLTEGFGEALVSARAAGVRVVTSGPTLAALDDGGTGEKDSVGARRPAPEDVLELLHGVRGSDMITVTPVDRRTLWTRTGRDARARRP

Secondary structure (DSSP, 8-state):
----HHHHHHHHHHS--TTTS-EEEEEESSPPPHHHHHHHHHHHHHHT--EEEEEE-TTS-GGGTT-HHHHHHHHHHHHHHHHHT-EEEEEEEESS-TTSGGGTTTTT-GGGB-EEEEEEEEE-BTTEEEEEEE--EEHHHHTTHHHHHHHHBTTSS--EEEEEEEEEEEEPTTS-EEE-GGGEEEEEEETTEEEEEEE-TTSPTT-EEEEEEEEEETTB--B-TT-HHHHHHHIIIIIHHHHHHHTTTBTTTEEEEEEE---PPPEE-TT--SS-SS-EE--HHHHHHHHHHSTTHHHHHHHHHHS--GGGHHHHHHHHHHHHHHHHIIIIIHHHHHHHHTT-EEEEE---TTTTSS-TT--SS-S-TTTSGGG-HHHHHTT-SEEEEEEESSS--SHHHHHHHHHHHTT---EEEEEE----STTS-GGG--TT--HHHHHHHHHHHHHHTEEEEEEEEEES-S---GGG--STTTSGGGSSS--GGGSTTGGGHHHHHHHHHHHHHHHHTEEE---EEEE--HHHHHHH-TTSTHHHHHHHHHHHHHHTT--EEEE-HHHHHT-EEETTEEEETTEEESEEEEES-----STTHHHHHHHHHHTT-EEEEESS--GGG--SSS-GGGB-TTSPPPHHHHHHHTTTTS-TT------SS-S------EEETT----